Protein 3E58 (pdb70)

CATH classification: 3.40.50.1000 (+1 more: 1.10.150.240)

InterPro domains:
  IPR006439 HAD hydrolase, subfamily IA [PR00413] (2-13)
  IPR006439 HAD hydrolase, subfamily IA [PR00413] (98-111)
  IPR006439 HAD hydrolase, subfamily IA [PR00413] (129-145)
  IPR006439 HAD hydrolase, subfamily IA [PR00413] (147-167)
  IPR006439 HAD hydrolase, subfamily IA [TIGR01509] (81-181)
  IPR006439 HAD hydrolase, subfamily IA [TIGR01549] (99-173)
  IPR023198 Phosphoglycolate phosphatase-like, domain 2 [G3DSA:1.10.150.240] (16-81)
  IPR023214 HAD superfamily [G3DSA:3.40.50.1000] (84-210)
  IPR036412 HAD-like superfamily [SSF56784] (1-211)
  IPR041492 Haloacid dehalogenase-like hydrolase [PF13419] (5-184)
  IPR051600 Beta-phosphoglucomutase-like [PTHR46193] (3-188)

Radius of gyration: 24.04 Å; Cα contacts (8 Å, |Δi|>4): 712; chains: 2; bounding box: 56×63×57 Å

Foldseek 3Di:
DQEEEEECVAFFVCQVVVVVLVVVLCVVVVFDPPVDAVLVPAQWDPLVCVCVRCPVCSVVDPVVVVVVVSVVSCVVRADDLVVTGDPCNVVLLVVCVVVVHAYEYEYQDDPVNVVCSCVVNVNVVRHQYYYYPVVDPDTFVALVRVLVVCVSSVHQQDPYEYEEAHPRVLSSNVNSVHAYEYAYDPDRDDNPSHPYYDVHNVVVVVVD/DAAQEEEEECQAFFVPQVVVVVLLQVLCVVVVFHQVVQPSLNVLVCVCVRRPVCSVVDDVVVSVVSSVVSCVVPPDPLVVGGDPCNVVLLVVCVVVPHAYEYEYQDDVVNVVCNCVVPVNPVSHPYYYYVVVDPDDFVAQVRVLVVCVSSVHDQDRYEYEAARPRVLNSNVVSVHQYEYADDPDRDDDPSHPYYDVHSVCVVVVD

Organism: Streptococcus thermophilus (strain ATCC BAA-250 / LMG 18311) (NCBI:txid264199)

Nearest PDB structures (foldseek):
  3e58-assembly1_A  TM=1.005E+00  e=3.861E-41  Streptococcus thermophilus LMG 18311
  3e58-assembly1_B  TM=8.152E-01  e=1.041E-35  Streptococcus thermophilus LMG 18311
  7ocp-assembly1_A  TM=7.279E-01  e=5.673E-12  Acinetobacter baumannii ATCC 19606 = CIP 70.34 = JCM 6841
  7oct-assembly1_A  TM=7.224E-01  e=6.441E-12  Acinetobacter baumannii ATCC 19606 = CIP 70.34 = JCM 6841
  7ocq-assembly1_A  TM=6.983E-01  e=2.443E-11  Acinetobacter baumannii ATCC 19606 = CIP 70.34 = JCM 6841

Secondary structure (DSSP, 8-state):
--EEEE---SSB--HHHHHHHHHHHHHHTT---TTS-HHHHTTS-GGG-HHHHHGGGGGGS-HHHHHHHHHHHHHHS---HHHHB-TTHHHHHHHHHHTT-EEEEEESS-HHHHHHHHHHTT-GGG-SEEEEGGG-SSPTTSSHHHHHHHHHHT--GGGEEEEE-SHHHHHHHHHTT-EEEEE--SS----TTSSEEESSGGGGGGG-/----EEEE---SSB--HHHHHHHHHHHHHHHT---TTS-GGGG---HHHHHGGGGGGS-HHHHHHHHHHHHHHS---HHHHB-TTHHHHHHHHHHTT-EEEEEESS-HHHHHHHHHHTT-GGG-SEEEEGGG-S--TTSSHHHHHHHHHHT--GGGEEEEE-SHHHHHHHHHTT-EEEEE--SS----TTSSEEESSGGGGGGG-

Sequence (413 aa):
VEAIIFDDGVLFDTEKYYYDRRASFLGQKGISIDHLPPSFFIGGNNTTKQVWENILRDEYDKWDVSTLQEEEYNTYKQQNNPLPYKELIFPDVLKVLNEVKSSQGLEIGLASSSVKADIFRALEEENRLQGFFDIVLSGEEFKESSKPNPEEIYLTALKQLNVVQQASRALIIEDSEKGIAAGVAADVEVWAIRDNEFGDQSAAKGLLDSLTDVLDLINAVEAIIFDDGVLFDTEKYYYDRRASFLGQKGISSIDHLPPSFFIQVWEENILRDEEYDKWDVSSTLQEEYNTYKQNNPLPYKELIFPDVLKVLNEVKSQGLEIGLLASSSSVKADIFRALEENRLQGFFDIVLSGEEEEFKESKPNPEIYLTALKQLNVVQQASRALLIIEDSEKGIAAGVAADVEVWAIRDNEEFGDQSAAKGLLDSLTDVLDLI

Solvent-accessible surface area: 19779 Å² total

B-factor: mean 17.34, std 9.53, range [6.01, 500.0]

Structure (mmCIF, N/CA/C/O backbone):
data_3E58
#
_entry.id   3E58
#
_cell.length_a   88.784
_cell.length_b   88.784
_cell.length_c   118.846
_cell.angle_alpha   90.00
_cell.angle_beta   90.00
_cell.angle_gamma   120.00
#
_symmetry.space_group_name_H-M   'P 32 2 1'
#
loop_
_entity.id
_entity.type
_entity.pdbx_description
1 polymer 'putative Beta-phosphoglucomutase'
2 non-polymer 'SULFATE ION'
3 non-polymer GLYCEROL
4 water water
#
loop_
_atom_site.group_PDB
_atom_site.id
_atom_site.type_symbol
_atom_site.label_atom_id
_atom_site.label_alt_id
_atom_site.label_comp_id
_atom_site.label_asym_id
_atom_site.label_entity_id
_atom_site.label_seq_id
_atom_site.pdbx_PDB_ins_code
_atom_site.Cartn_x
_atom_site.Cartn_y
_atom_site.Cartn_z
_atom_site.occupancy
_atom_site.B_iso_or_equiv
_atom_site.auth_seq_id
_atom_site.auth_comp_id
_atom_site.auth_asym_id
_atom_site.auth_atom_id
_atom_site.pdbx_PDB_model_num
ATOM 6 N N . VAL A 1 5 ? 71.278 6.264 3.456 1.00 17.62 2 VAL A N 1
ATOM 7 C CA . VAL A 1 5 ? 71.356 7.643 2.981 1.00 16.25 2 VAL A CA 1
ATOM 8 C C . VAL A 1 5 ? 72.811 7.947 2.587 1.00 15.46 2 VAL A C 1
ATOM 9 O O . VAL A 1 5 ? 73.740 7.737 3.385 1.00 15.76 2 VAL A O 1
ATOM 13 N N . GLU A 1 6 ? 73.003 8.431 1.368 1.00 13.27 3 GLU A N 1
ATOM 14 C CA . GLU A 1 6 ? 74.334 8.792 0.884 1.00 13.26 3 GLU A CA 1
ATOM 15 C C . GLU A 1 6 ? 74.607 10.296 0.867 1.00 12.62 3 GLU A C 1
ATOM 16 O O . GLU A 1 6 ? 75.771 10.727 0.809 1.00 12.50 3 GLU A O 1
ATOM 22 N N . ALA A 1 7 ? 73.537 11.086 0.888 1.00 12.02 4 ALA A N 1
ATOM 23 C CA . ALA A 1 7 ? 73.675 12.540 0.834 1.00 11.60 4 ALA A CA 1
ATOM 24 C C . ALA A 1 7 ? 72.529 13.236 1.533 1.00 11.70 4 ALA A C 1
ATOM 25 O O . ALA A 1 7 ? 71.392 12.740 1.543 1.00 11.68 4 ALA A O 1
ATOM 27 N N . ILE A 1 8 ? 72.822 14.399 2.112 1.00 11.31 5 ILE A N 1
ATOM 28 C CA . ILE A 1 8 ? 71.767 15.249 2.656 1.00 11.77 5 ILE A CA 1
ATOM 29 C C . ILE A 1 8 ? 71.889 16.624 1.998 1.00 11.20 5 ILE A C 1
ATOM 30 O O . ILE A 1 8 ? 72.991 17.193 1.916 1.00 11.74 5 ILE A O 1
ATOM 35 N N . ILE A 1 9 ? 70.761 17.127 1.507 1.00 10.57 6 ILE A N 1
ATOM 36 C CA . ILE A 1 9 ? 70.702 18.462 0.898 1.00 10.34 6 ILE A CA 1
ATOM 37 C C . ILE A 1 9 ? 69.913 19.344 1.867 1.00 10.49 6 ILE A C 1
ATOM 38 O O . ILE A 1 9 ? 68.757 19.059 2.169 1.00 11.53 6 ILE A O 1
ATOM 43 N N . PHE A 1 10 ? 70.549 20.385 2.379 1.00 9.75 7 PHE A N 1
ATOM 44 C CA . PHE A 1 10 ? 69.869 21.320 3.279 1.00 10.25 7 PHE A CA 1
ATOM 45 C C . PHE A 1 10 ? 69.411 22.552 2.506 1.00 10.25 7 PHE A C 1
ATOM 46 O O . PHE A 1 10 ? 70.193 23.133 1.744 1.00 10.21 7 PHE A O 1
ATOM 54 N N . ASP A 1 11 ? 68.167 22.966 2.714 1.00 10.17 8 ASP A N 1
ATOM 55 C CA . ASP A 1 11 ? 67.774 24.317 2.345 1.00 9.31 8 ASP A CA 1
ATOM 56 C C . ASP A 1 11 ? 68.451 25.275 3.353 1.00 9.32 8 ASP A C 1
ATOM 57 O O . ASP A 1 11 ? 68.826 24.859 4.465 1.00 10.05 8 ASP A O 1
ATOM 70 N N . ASP A 1 13 ? 67.576 29.155 4.296 1.00 6.45 10 ASP A N 1
ATOM 71 C CA . ASP A 1 13 ? 66.710 30.002 5.144 1.00 6.86 10 ASP A CA 1
ATOM 72 C C . ASP A 1 13 ? 65.658 29.179 5.892 1.00 7.86 10 ASP A C 1
ATOM 73 O O . ASP A 1 13 ? 64.961 28.365 5.280 1.00 7.34 10 ASP A O 1
ATOM 78 N N . GLY A 1 14 ? 65.581 29.383 7.214 1.00 8.14 11 GLY A N 1
ATOM 79 C CA . GLY A 1 14 ? 64.628 28.663 8.081 1.00 8.56 11 GLY A CA 1
ATOM 80 C C . GLY A 1 14 ? 65.082 27.257 8.464 1.00 9.49 11 GLY A C 1
ATOM 81 O O . GLY A 1 14 ? 64.356 26.519 9.154 1.00 9.26 11 GLY A O 1
ATOM 82 N N . VAL A 1 15 ? 66.273 26.881 8.005 1.00 8.85 12 VAL A N 1
ATOM 83 C CA . VAL A 1 15 ? 66.812 25.554 8.248 1.00 10.02 12 VAL A CA 1
ATOM 84 C C . VAL A 1 15 ? 68.180 25.672 8.911 1.00 9.41 12 VAL A C 1
ATOM 85 O O . VAL A 1 15 ? 68.381 25.159 10.011 1.00 10.81 12 VAL A O 1
ATOM 89 N N . LEU A 1 16 ? 69.107 26.358 8.255 1.00 8.70 13 LEU A N 1
ATOM 90 C CA . LEU A 1 16 ? 70.417 26.629 8.860 1.00 8.87 13 LEU A CA 1
ATOM 91 C C . LEU A 1 16 ? 70.490 27.992 9.548 1.00 8.25 13 LEU A C 1
ATOM 92 O O . LEU A 1 16 ? 71.339 28.200 10.435 1.00 8.60 13 LEU A O 1
ATOM 97 N N . PHE A 1 17 ? 69.629 28.909 9.128 1.00 8.14 14 PHE A N 1
ATOM 98 C CA . PHE A 1 17 ? 69.594 30.282 9.690 1.00 8.09 14 PHE A CA 1
ATOM 99 C C . PHE A 1 17 ? 68.161 30.656 9.989 1.00 7.98 14 PHE A C 1
ATOM 100 O O . PHE A 1 17 ? 67.252 30.330 9.210 1.00 7.95 14 PHE A O 1
ATOM 108 N N . ASP A 1 18 ? 67.966 31.364 11.100 1.00 7.76 15 ASP A N 1
ATOM 109 C CA . ASP A 1 18 ? 66.629 31.791 11.517 1.00 8.21 15 ASP A CA 1
ATOM 110 C C . ASP A 1 18 ? 66.236 33.112 10.814 1.00 8.62 15 ASP A C 1
ATOM 111 O O . ASP A 1 18 ? 66.003 34.158 11.444 1.00 7.74 15 ASP A O 1
ATOM 116 N N . THR A 1 19 ? 66.154 33.057 9.484 1.00 9.99 16 THR A N 1
ATOM 117 C CA . THR A 1 19 ? 66.024 34.271 8.671 1.00 9.44 16 THR A CA 1
ATOM 118 C C . THR A 1 19 ? 64.626 34.501 8.090 1.00 10.63 16 THR A C 1
ATOM 119 O O . THR A 1 19 ? 64.411 35.514 7.420 1.00 10.72 16 THR A O 1
ATOM 123 N N . GLU A 1 20 ? 63.675 33.581 8.305 1.00 10.31 17 GLU A N 1
ATOM 124 C CA . GLU A 1 20 ? 62.421 33.696 7.530 1.00 10.97 17 GLU A CA 1
ATOM 125 C C . GLU A 1 20 ? 61.619 34.953 7.863 1.00 10.65 17 GLU A C 1
ATOM 126 O O . GLU A 1 20 ? 61.113 35.617 6.963 1.00 12.01 17 GLU A O 1
ATOM 132 N N . LYS A 1 21 ? 61.516 35.315 9.138 1.00 10.32 18 LYS A N 1
ATOM 133 C CA . LYS A 1 21 ? 60.846 36.597 9.456 1.00 10.98 18 LYS A CA 1
ATOM 134 C C . LYS A 1 21 ? 61.553 37.802 8.821 1.00 10.93 18 LYS A C 1
ATOM 135 O O . LYS A 1 21 ? 60.912 38.668 8.209 1.00 10.70 18 LYS A O 1
ATOM 141 N N . TYR A 1 22 ? 62.877 37.844 8.961 1.00 11.62 19 TYR A N 1
ATOM 142 C CA . TYR A 1 22 ? 63.685 38.918 8.375 1.00 11.91 19 TYR A CA 1
ATOM 143 C C . TYR A 1 22 ? 63.435 39.034 6.872 1.00 11.79 19 TYR A C 1
ATOM 144 O O . TYR A 1 22 ? 63.280 40.138 6.340 1.00 11.59 19 TYR A O 1
ATOM 153 N N . TYR A 1 23 ? 63.452 37.890 6.188 1.00 11.80 20 TYR A N 1
ATOM 154 C CA . TYR A 1 23 ? 63.310 37.840 4.746 1.00 12.67 20 TYR A CA 1
ATOM 155 C C . TYR A 1 23 ? 61.921 38.306 4.317 1.00 12.78 20 TYR A C 1
ATOM 156 O O . TYR A 1 23 ? 61.786 39.090 3.357 1.00 13.03 20 TYR A O 1
ATOM 165 N N . TYR A 1 24 ? 60.898 37.830 5.034 1.00 13.24 21 TYR A N 1
ATOM 166 C CA . TYR A 1 24 ? 59.501 38.120 4.701 1.00 13.24 21 TYR A CA 1
ATOM 167 C C . TYR A 1 24 ? 59.198 39.595 4.970 1.00 13.31 21 TYR A C 1
ATOM 168 O O . TYR A 1 24 ? 58.575 40.291 4.147 1.00 12.72 21 TYR A O 1
ATOM 177 N N . ASP A 1 25 ? 59.664 40.076 6.123 1.00 12.73 22 ASP A N 1
ATOM 178 C CA . ASP A 1 25 ? 59.379 41.451 6.513 1.00 13.05 22 ASP A CA 1
ATOM 179 C C . ASP A 1 25 ? 60.123 42.423 5.606 1.00 12.81 22 ASP A C 1
ATOM 180 O O . ASP A 1 25 ? 59.611 43.504 5.330 1.00 13.04 22 ASP A O 1
ATOM 185 N N . ARG A 1 26 ? 61.313 42.045 5.138 1.00 12.39 23 ARG A N 1
ATOM 186 C CA . ARG A 1 26 ? 62.086 42.928 4.219 1.00 12.59 23 ARG A CA 1
ATOM 187 C C . ARG A 1 26 ? 61.323 43.132 2.891 1.00 13.28 23 ARG A C 1
ATOM 188 O O . ARG A 1 26 ? 61.182 44.276 2.396 1.00 12.33 23 ARG A O 1
ATOM 196 N N . ARG A 1 27 ? 60.803 42.028 2.337 1.00 12.98 24 ARG A N 1
ATOM 197 C CA . ARG A 1 27 ? 60.037 42.105 1.098 1.00 13.37 24 ARG A CA 1
ATOM 198 C C . ARG A 1 27 ? 58.745 42.866 1.315 1.00 13.42 24 ARG A C 1
ATOM 199 O O . ARG A 1 27 ? 58.373 43.735 0.505 1.00 13.47 24 ARG A O 1
ATOM 207 N N . ALA A 1 28 ? 58.056 42.536 2.406 1.00 12.64 25 ALA A N 1
ATOM 208 C CA . ALA A 1 28 ? 56.777 43.166 2.682 1.00 12.39 25 ALA A CA 1
ATOM 209 C C . ALA A 1 28 ? 56.939 44.662 2.947 1.00 12.67 25 ALA A C 1
ATOM 210 O O . ALA A 1 28 ? 56.091 45.466 2.550 1.00 12.18 25 ALA A O 1
ATOM 212 N N . SER A 1 29 ? 58.029 45.028 3.614 1.00 12.85 26 SER A N 1
ATOM 213 C CA . SER A 1 29 ? 58.338 46.445 3.828 1.00 13.20 26 SER A CA 1
ATOM 214 C C . SER A 1 29 ? 58.611 47.152 2.504 1.00 13.57 26 SER A C 1
ATOM 215 O O . SER A 1 29 ? 58.083 48.243 2.265 1.00 13.20 26 SER A O 1
ATOM 218 N N . PHE A 1 30 ? 59.439 46.538 1.653 1.00 12.90 27 PHE A N 1
ATOM 219 C CA . PHE A 1 30 ? 59.716 47.087 0.341 1.00 14.07 27 PHE A CA 1
ATOM 220 C C . PHE A 1 30 ? 58.427 47.349 -0.444 1.00 14.43 27 PHE A C 1
ATOM 221 O O . PHE A 1 30 ? 58.253 48.420 -1.020 1.00 14.97 27 PHE A O 1
ATOM 229 N N . LEU A 1 31 ? 57.529 46.377 -0.434 1.00 14.62 28 LEU A N 1
ATOM 230 C CA . LEU A 1 31 ? 56.278 46.493 -1.184 1.00 15.05 28 LEU A CA 1
ATOM 231 C C . LEU A 1 31 ? 55.403 47.616 -0.621 1.00 14.86 28 LEU A C 1
ATOM 232 O O . LEU A 1 31 ? 54.847 48.419 -1.387 1.00 15.63 28 LEU A O 1
ATOM 237 N N . GLY A 1 32 ? 55.317 47.704 0.711 1.00 15.53 29 GLY A N 1
ATOM 238 C CA . GLY A 1 32 ? 54.595 48.793 1.381 1.00 16.11 29 GLY A CA 1
ATOM 239 C C . GLY A 1 32 ? 55.145 50.152 0.987 1.00 15.99 29 GLY A C 1
ATOM 240 O O . GLY A 1 32 ? 54.386 51.107 0.755 1.00 16.37 29 GLY A O 1
ATOM 241 N N . GLN A 1 33 ? 56.471 50.246 0.911 1.00 15.94 30 GLN A N 1
ATOM 242 C CA . GLN A 1 33 ? 57.139 51.480 0.505 1.00 16.13 30 GLN A CA 1
ATOM 243 C C . GLN A 1 33 ? 56.758 51.891 -0.919 1.00 16.88 30 GLN A C 1
ATOM 244 O O . GLN A 1 33 ? 56.653 53.075 -1.219 1.00 17.18 30 GLN A O 1
ATOM 250 N N . LYS A 1 34 ? 56.529 50.901 -1.773 1.00 17.15 31 LYS A N 1
ATOM 251 C CA . LYS A 1 34 ? 56.103 51.116 -3.155 1.00 18.18 31 LYS A CA 1
ATOM 252 C C . LYS A 1 34 ? 54.598 51.307 -3.273 1.00 18.25 31 LYS A C 1
ATOM 253 O O . LYS A 1 34 ? 54.087 51.581 -4.364 1.00 18.75 31 LYS A O 1
ATOM 259 N N . GLY A 1 35 ? 53.882 51.165 -2.158 1.00 18.10 32 GLY A N 1
ATOM 260 C CA . GLY A 1 35 ? 52.419 51.255 -2.170 1.00 18.36 32 GLY A CA 1
ATOM 261 C C . GLY A 1 35 ? 51.747 50.029 -2.775 1.00 18.41 32 GLY A C 1
ATOM 262 O O . GLY A 1 35 ? 50.628 50.126 -3.295 1.00 18.41 32 GLY A O 1
ATOM 263 N N . ILE A 1 36 ? 52.421 48.879 -2.706 1.00 17.52 33 ILE A N 1
ATOM 264 C CA . ILE A 1 36 ? 51.902 47.613 -3.245 1.00 17.76 33 ILE A CA 1
ATOM 265 C C . ILE A 1 36 ? 51.324 46.709 -2.136 1.00 18.49 33 ILE A C 1
ATOM 266 O O . ILE A 1 36 ? 52.040 46.329 -1.202 1.00 20.45 33 ILE A O 1
ATOM 271 N N . SER A 1 37 ? 50.037 46.382 -2.241 1.00 18.53 34 SER A N 1
ATOM 272 C CA . SER A 1 37 ? 49.373 45.528 -1.259 1.00 19.02 34 SER A CA 1
ATOM 273 C C . SER A 1 37 ? 49.557 44.042 -1.585 1.00 18.53 34 SER A C 1
ATOM 274 O O . SER A 1 37 ? 49.406 43.626 -2.740 1.00 17.63 34 SER A O 1
ATOM 277 N N . ILE A 1 38 ? 49.876 43.249 -0.565 1.00 18.15 35 ILE A N 1
ATOM 278 C CA . ILE A 1 38 ? 49.910 41.784 -0.715 1.00 17.75 35 ILE A CA 1
ATOM 279 C C . ILE A 1 38 ? 48.940 41.058 0.236 1.00 17.87 35 ILE A C 1
ATOM 280 O O . ILE A 1 38 ? 49.126 39.880 0.530 1.00 16.47 35 ILE A O 1
ATOM 285 N N . ASP A 1 39 ? 47.899 41.773 0.682 1.00 17.94 36 ASP A N 1
ATOM 286 C CA . ASP A 1 39 ? 46.860 41.215 1.563 1.00 19.31 36 ASP A CA 1
ATOM 287 C C . ASP A 1 39 ? 46.195 39.958 0.998 1.00 19.39 36 ASP A C 1
ATOM 288 O O . ASP A 1 39 ? 45.702 39.113 1.760 1.00 20.86 36 ASP A O 1
ATOM 293 N N . HIS A 1 40 ? 46.170 39.848 -0.327 1.00 19.28 37 HIS A N 1
ATOM 294 C CA . HIS A 1 40 ? 45.495 38.747 -1.011 1.00 19.16 37 HIS A CA 1
ATOM 295 C C . HIS A 1 40 ? 46.323 37.465 -1.053 1.00 18.63 37 HIS A C 1
ATOM 296 O O . HIS A 1 40 ? 45.848 36.436 -1.531 1.00 18.79 37 HIS A O 1
ATOM 303 N N . LEU A 1 41 ? 47.564 37.528 -0.575 1.00 17.82 38 LEU A N 1
ATOM 304 C CA . LEU A 1 41 ? 48.489 36.403 -0.729 1.00 17.45 38 LEU A CA 1
ATOM 305 C C . LEU A 1 41 ? 48.864 35.798 0.623 1.00 16.81 38 LEU A C 1
ATOM 306 O O . LEU A 1 41 ? 49.136 36.536 1.568 1.00 17.17 38 LEU A O 1
ATOM 311 N N . PRO A 1 42 ? 48.884 34.451 0.725 1.00 16.33 39 PRO A N 1
ATOM 312 C CA . PRO A 1 42 ? 49.339 33.786 1.952 1.00 16.32 39 PRO A CA 1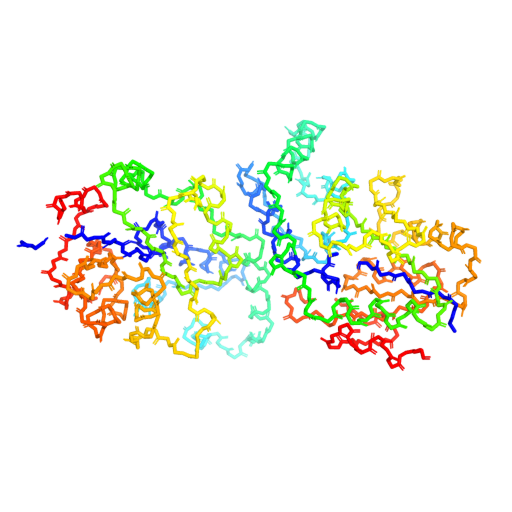
ATOM 313 C C . PRO A 1 42 ? 50.875 33.794 1.982 1.00 15.38 39 PRO A C 1
ATOM 314 O O . PRO A 1 42 ? 51.494 33.830 0.919 1.00 16.08 39 PRO A O 1
ATOM 318 N N . PRO A 1 43 ? 51.502 33.759 3.176 1.00 15.02 40 PRO A N 1
ATOM 319 C CA . PRO A 1 43 ? 52.968 33.650 3.195 1.00 14.99 40 PRO A CA 1
ATOM 320 C C . PRO A 1 43 ? 53.573 32.492 2.378 1.00 14.74 40 PRO A C 1
ATOM 321 O O . PRO A 1 43 ? 54.670 32.640 1.820 1.00 14.18 40 PRO A O 1
ATOM 325 N N . SER A 1 44 ? 52.868 31.363 2.314 1.00 14.69 41 SER A N 1
ATOM 326 C CA . SER A 1 44 ? 53.327 30.200 1.548 1.00 14.82 41 SER A CA 1
ATOM 327 C C . SER A 1 44 ? 53.560 30.543 0.068 1.00 14.79 41 SER A C 1
ATOM 328 O O . SER A 1 44 ? 54.280 29.837 -0.630 1.00 15.51 41 SER A O 1
ATOM 331 N N . PHE A 1 45 ? 52.927 31.609 -0.413 1.00 15.06 42 PHE A N 1
ATOM 332 C CA . PHE A 1 45 ? 53.090 32.028 -1.789 1.00 15.21 42 PHE A CA 1
ATOM 333 C C . PHE A 1 45 ? 54.515 32.537 -2.056 1.00 15.34 42 PHE A C 1
ATOM 334 O O . PHE A 1 45 ? 55.076 32.346 -3.147 1.00 15.06 42 PHE A O 1
ATOM 342 N N . PHE A 1 46 ? 55.088 33.184 -1.046 1.00 14.67 43 PHE A N 1
ATOM 343 C CA . PHE A 1 46 ? 56.391 33.825 -1.170 1.00 14.91 43 PHE A CA 1
ATOM 344 C C . PHE A 1 46 ? 57.564 32.984 -0.687 1.00 14.35 43 PHE A C 1
ATOM 345 O O . PHE A 1 46 ? 58.645 33.018 -1.289 1.00 14.96 43 PHE A O 1
ATOM 353 N N . ILE A 1 47 ? 57.367 32.269 0.410 1.00 13.56 44 ILE A N 1
ATOM 354 C CA . ILE A 1 47 ? 58.508 31.696 1.122 1.00 13.35 44 ILE A CA 1
ATOM 355 C C . ILE A 1 47 ? 59.092 30.551 0.301 1.00 13.95 44 ILE A C 1
ATOM 356 O O . ILE A 1 47 ? 58.384 29.585 -0.025 1.00 13.44 44 ILE A O 1
ATOM 361 N N . GLY A 1 48 ? 60.366 30.694 -0.069 1.00 14.15 45 GLY A N 1
ATOM 362 C CA . GLY A 1 48 ? 61.049 29.701 -0.915 1.00 14.96 45 GLY A CA 1
ATOM 363 C C . GLY A 1 48 ? 60.787 29.882 -2.407 1.00 15.49 45 GLY A C 1
ATOM 364 O O . GLY A 1 48 ? 61.331 29.144 -3.220 1.00 15.10 45 GLY A O 1
ATOM 365 N N . GLY A 1 49 ? 59.962 30.869 -2.764 1.00 16.03 46 GLY A N 1
ATOM 366 C CA . GLY A 1 49 ? 59.645 31.171 -4.175 1.00 17.17 46 GLY A CA 1
ATOM 367 C C . GLY A 1 49 ? 60.582 32.202 -4.786 1.00 18.94 46 GLY A C 1
ATOM 368 O O . GLY A 1 49 ? 61.637 32.485 -4.232 1.00 17.85 46 GLY A O 1
ATOM 369 N N . ASN A 1 50 ? 60.197 32.740 -5.943 1.00 19.71 47 ASN A N 1
ATOM 370 C CA A ASN A 1 50 ? 60.995 33.748 -6.640 0.50 20.69 47 ASN A CA 1
ATOM 371 C CA B ASN A 1 50 ? 60.986 33.758 -6.635 0.50 20.94 47 ASN A CA 1
ATOM 372 C C . ASN A 1 50 ? 60.083 34.894 -7.081 1.00 21.32 47 ASN A C 1
ATOM 373 O O . ASN A 1 50 ? 59.242 34.704 -7.956 1.00 20.82 47 ASN A O 1
ATOM 382 N N . THR A 1 51 ? 60.264 36.076 -6.477 1.00 22.17 48 THR A N 1
ATOM 383 C CA A THR A 1 51 ? 59.428 37.254 -6.795 0.50 22.99 48 THR A CA 1
ATOM 384 C CA B THR A 1 51 ? 59.427 37.241 -6.763 0.50 23.10 48 THR A CA 1
ATOM 385 C C . THR A 1 51 ? 59.499 37.631 -8.260 1.00 24.01 48 THR A C 1
ATOM 386 O O . THR A 1 51 ? 58.502 38.071 -8.839 1.00 24.30 48 THR A O 1
ATOM 393 N N . LYS A 1 52 ? 60.678 37.443 -8.867 1.00 24.84 49 LYS A N 1
ATOM 394 C CA . LYS A 1 52 ? 60.924 37.718 -10.305 1.00 26.11 49 LYS A CA 1
ATOM 395 C C . LYS A 1 52 ? 59.834 37.237 -11.266 1.00 26.63 49 LYS A C 1
ATOM 396 O O . LYS A 1 52 ? 59.492 37.929 -12.231 1.00 26.37 49 LYS A O 1
ATOM 398 N N . GLN A 1 53 ? 59.292 36.054 -10.988 1.00 27.16 50 GLN A N 1
ATOM 399 C CA . GLN A 1 53 ? 58.344 35.407 -11.878 1.00 27.66 50 GLN A CA 1
ATOM 400 C C . GLN A 1 53 ? 56.856 35.675 -11.574 1.00 27.25 50 GLN A C 1
ATOM 401 O O . GLN A 1 53 ? 56.000 35.355 -12.398 1.00 28.12 50 GLN A O 1
ATOM 403 N N . VAL A 1 54 ? 56.555 36.280 -10.426 1.00 26.61 51 VAL A N 1
ATOM 404 C CA . VAL A 1 54 ? 55.165 36.342 -9.923 1.00 25.43 51 VAL A CA 1
ATOM 405 C C . VAL A 1 54 ? 54.591 37.754 -9.731 1.00 24.06 51 VAL A C 1
ATOM 406 O O . VAL A 1 54 ? 53.662 37.965 -8.931 1.00 23.55 51 VAL A O 1
ATOM 410 N N . TRP A 1 55 ? 55.121 38.714 -10.478 1.00 22.67 52 TRP A N 1
ATOM 411 C CA . TRP A 1 55 ? 54.643 40.089 -10.353 1.00 21.97 52 TRP A CA 1
ATOM 412 C C . TRP A 1 55 ? 53.171 40.243 -10.779 1.00 21.42 52 TRP A C 1
ATOM 413 O O . TRP A 1 55 ? 52.475 41.119 -10.278 1.00 20.68 52 TRP A O 1
ATOM 424 N N . GLU A 1 56 ? 52.703 39.381 -11.680 1.00 21.23 53 GLU A N 1
ATOM 425 C CA . GLU A 1 56 ? 51.298 39.405 -12.101 1.00 21.27 53 GLU A CA 1
ATOM 426 C C . GLU A 1 56 ? 50.391 39.021 -10.933 1.00 21.41 53 GLU A C 1
ATOM 427 O O . GLU A 1 56 ? 49.369 39.657 -10.705 1.00 21.26 53 GLU A O 1
ATOM 429 N N . ASN A 1 57 ? 50.796 37.998 -10.180 1.00 21.36 54 ASN A N 1
ATOM 430 C CA . ASN A 1 57 ? 50.066 37.562 -8.987 1.00 21.63 54 ASN A CA 1
ATOM 431 C C . ASN A 1 57 ? 50.064 38.628 -7.896 1.00 21.45 54 ASN A C 1
ATOM 432 O O . ASN A 1 57 ? 49.079 38.782 -7.172 1.00 20.87 54 ASN A O 1
ATOM 437 N N . ILE A 1 58 ? 51.179 39.350 -7.787 1.00 21.28 55 ILE A N 1
ATOM 438 C CA . ILE A 1 58 ? 51.351 40.392 -6.776 1.00 21.05 55 ILE A CA 1
ATOM 439 C C . ILE A 1 58 ? 50.502 41.620 -7.105 1.00 20.88 55 ILE A C 1
ATOM 440 O O . ILE A 1 58 ? 49.725 42.082 -6.264 1.00 20.50 55 ILE A O 1
ATOM 445 N N . LEU A 1 59 ? 50.641 42.105 -8.340 1.00 20.46 56 LEU A N 1
ATOM 446 C CA . LEU A 1 59 ? 50.079 43.392 -8.773 1.00 21.03 56 LEU A CA 1
ATOM 447 C C . LEU A 1 59 ? 48.656 43.278 -9.329 1.00 21.09 56 LEU A C 1
ATOM 448 O O . LEU A 1 59 ? 47.913 44.261 -9.359 1.00 21.15 56 LEU A O 1
ATOM 453 N N . ARG A 1 60 ? 48.286 42.079 -9.767 1.00 21.86 57 ARG A N 1
ATOM 454 C CA . ARG A 1 60 ? 46.935 41.821 -10.279 1.00 22.68 57 ARG A CA 1
ATOM 455 C C . ARG A 1 60 ? 46.567 42.883 -11.319 1.00 23.20 57 ARG A C 1
ATOM 456 O O . ARG A 1 60 ? 47.330 43.079 -12.266 1.00 22.82 57 ARG A O 1
ATOM 464 N N . ASP A 1 61 ? 45.448 43.583 -11.126 1.00 24.43 58 ASP A N 1
ATOM 465 C CA . ASP A 1 61 ? 44.953 44.586 -12.094 1.00 25.73 58 ASP A CA 1
ATOM 466 C C . ASP A 1 61 ? 45.898 45.767 -12.341 1.00 25.90 58 ASP A C 1
ATOM 467 O O . ASP A 1 61 ? 45.800 46.442 -13.375 1.00 26.11 58 ASP A O 1
ATOM 472 N N . GLU A 1 62 ? 46.807 46.005 -11.397 1.00 25.82 59 GLU A N 1
ATOM 473 C CA . GLU A 1 62 ? 47.763 47.109 -11.473 1.00 26.17 59 GLU A CA 1
ATOM 474 C C . GLU A 1 62 ? 48.997 46.743 -12.301 1.00 25.74 59 GLU A C 1
ATOM 475 O O . GLU A 1 62 ? 49.849 47.589 -12.551 1.00 25.23 59 GLU A O 1
ATOM 481 N N . TYR A 1 63 ? 49.091 45.481 -12.716 1.00 25.74 60 TYR A N 1
ATOM 482 C CA . TYR A 1 63 ? 50.282 44.968 -13.407 1.00 26.00 60 TYR A CA 1
ATOM 483 C C . TYR A 1 63 ? 50.701 45.833 -14.601 1.00 25.98 60 TYR A C 1
ATOM 484 O O . TYR A 1 63 ? 51.881 46.176 -14.737 1.00 25.34 60 TYR A O 1
ATOM 493 N N . ASP A 1 64 ? 49.725 46.197 -15.442 1.00 26.11 61 ASP A N 1
ATOM 494 C CA . ASP A 1 64 ? 49.976 46.999 -16.641 1.00 26.73 61 ASP A CA 1
ATOM 495 C C . ASP A 1 64 ? 50.448 48.421 -16.338 1.00 26.62 61 ASP A C 1
ATOM 496 O O . ASP A 1 64 ? 50.990 49.090 -17.219 1.00 26.98 61 ASP A O 1
ATOM 501 N N . LYS A 1 65 ? 50.242 48.880 -15.102 1.00 26.44 62 LYS A N 1
ATOM 502 C CA . LYS A 1 65 ? 50.624 50.242 -14.695 1.00 26.28 62 LYS A CA 1
ATOM 503 C C . LYS A 1 65 ? 52.090 50.371 -14.272 1.00 26.11 62 LYS A C 1
ATOM 504 O O . LYS A 1 65 ? 52.626 51.480 -14.203 1.00 26.25 62 LYS A O 1
ATOM 506 N N . TRP A 1 66 ? 52.732 49.239 -13.986 1.00 25.49 63 TRP A N 1
ATOM 507 C CA . TRP A 1 66 ? 54.098 49.224 -13.472 1.00 24.90 63 TRP A CA 1
ATOM 508 C C . TRP A 1 66 ? 55.129 48.819 -14.514 1.00 24.66 63 TRP A C 1
ATOM 509 O O . TRP A 1 66 ? 54.882 47.934 -15.334 1.00 24.34 63 TRP A O 1
ATOM 520 N N . ASP A 1 67 ? 56.288 49.471 -14.458 1.00 24.40 64 ASP A N 1
ATOM 521 C CA . ASP A 1 67 ? 57.492 49.000 -15.132 1.00 24.06 64 ASP A CA 1
ATOM 522 C C . ASP A 1 67 ? 58.086 47.906 -14.234 1.00 23.72 64 ASP A C 1
ATOM 523 O O . ASP A 1 67 ? 58.853 48.186 -13.294 1.00 23.35 64 ASP A O 1
ATOM 528 N N . VAL A 1 68 ? 57.716 46.663 -14.535 1.00 22.70 65 VAL A N 1
ATOM 529 C CA . VAL A 1 68 ? 58.010 45.524 -13.672 1.00 21.93 65 VAL A CA 1
ATOM 530 C C . VAL A 1 68 ? 59.503 45.164 -13.691 1.00 21.29 65 VAL A C 1
ATOM 531 O O . VAL A 1 68 ? 60.071 44.798 -12.671 1.00 20.57 65 VAL A O 1
ATOM 535 N N . SER A 1 69 ? 60.125 45.278 -14.861 1.00 20.63 66 SER A N 1
ATOM 536 C CA . SER A 1 69 ? 61.566 45.104 -15.002 1.00 20.43 66 SER A CA 1
ATOM 537 C C . SER A 1 69 ? 62.325 45.974 -13.987 1.00 20.16 66 SER A C 1
ATOM 538 O O . SER A 1 69 ? 63.186 45.482 -13.240 1.00 19.64 66 SER A O 1
ATOM 541 N N . THR A 1 70 ? 61.977 47.256 -13.941 1.00 19.81 67 THR A N 1
ATOM 542 C CA . THR A 1 70 ? 62.629 48.196 -13.045 1.00 20.11 67 THR A CA 1
ATOM 543 C C . THR A 1 70 ? 62.270 47.916 -11.580 1.00 19.57 67 THR A C 1
ATOM 544 O O . THR A 1 70 ? 63.125 48.045 -10.699 1.00 18.43 67 THR A O 1
ATOM 548 N N . LEU A 1 71 ? 61.015 47.522 -11.339 1.00 19.07 68 LEU A N 1
ATOM 549 C CA . LEU A 1 71 ? 60.553 47.161 -9.999 1.00 18.89 68 LEU A CA 1
ATOM 550 C C . LEU A 1 71 ? 61.387 46.007 -9.429 1.00 18.61 68 LEU A C 1
ATOM 551 O O . LEU A 1 71 ? 61.882 46.078 -8.293 1.00 17.69 68 LEU A O 1
ATOM 556 N N . GLN A 1 72 ? 61.568 44.956 -10.230 1.00 18.09 69 GLN A N 1
ATOM 557 C CA . GLN A 1 72 ? 62.402 43.824 -9.814 1.00 17.86 69 GLN A CA 1
ATOM 558 C C . GLN A 1 72 ? 63.855 44.255 -9.568 1.00 17.39 69 GLN A C 1
ATOM 559 O O . GLN A 1 72 ? 64.460 43.864 -8.563 1.00 16.75 69 GLN A O 1
ATOM 565 N N . GLU A 1 73 ? 64.409 45.069 -10.468 1.00 16.93 70 GLU A N 1
ATOM 566 C CA . GLU A 1 73 ? 65.765 45.607 -10.269 1.00 16.57 70 GLU A CA 1
ATOM 567 C C . GLU A 1 73 ? 65.873 46.355 -8.929 1.00 16.10 70 GLU A C 1
ATOM 568 O O . GLU A 1 73 ? 66.842 46.154 -8.174 1.00 15.41 70 GLU A O 1
ATOM 570 N N . GLU A 1 74 ? 64.873 47.192 -8.629 1.00 15.44 71 GLU A N 1
ATOM 571 C CA A GLU A 1 74 ? 64.846 47.940 -7.369 0.50 15.41 71 GLU A CA 1
ATOM 572 C CA B GLU A 1 74 ? 64.833 47.941 -7.366 0.50 15.93 71 GLU A CA 1
ATOM 573 C C . GLU A 1 74 ? 64.756 47.024 -6.146 1.00 15.18 71 GLU A C 1
ATOM 574 O O . GLU A 1 74 ? 65.413 47.267 -5.127 1.00 13.84 71 GLU A O 1
ATOM 585 N N . TYR A 1 75 ? 63.946 45.974 -6.248 1.00 14.85 72 TYR A N 1
ATOM 586 C CA . TYR A 1 75 ? 63.856 44.994 -5.152 1.00 15.51 72 TYR A CA 1
ATOM 587 C C . TYR A 1 75 ? 65.187 44.244 -4.981 1.00 15.09 72 TYR A C 1
ATOM 588 O O . TYR A 1 75 ? 65.649 44.051 -3.859 1.00 15.47 72 TYR A O 1
ATOM 597 N N . ASN A 1 76 ? 65.821 43.849 -6.084 1.00 15.13 73 ASN A N 1
ATOM 598 C CA . ASN A 1 76 ? 67.148 43.232 -5.992 1.00 14.93 73 ASN A CA 1
ATOM 599 C C . ASN A 1 76 ? 68.159 44.148 -5.291 1.00 14.75 73 ASN A C 1
ATOM 600 O O . ASN A 1 76 ? 68.947 43.707 -4.426 1.00 14.18 73 ASN A O 1
ATOM 605 N N . THR A 1 77 ? 68.128 45.427 -5.659 1.00 13.79 74 THR A N 1
ATOM 606 C CA . THR A 1 77 ? 68.998 46.412 -5.024 1.00 13.77 74 THR A CA 1
ATOM 607 C C . THR A 1 77 ? 68.656 46.534 -3.525 1.00 13.56 74 THR A C 1
ATOM 608 O O . THR A 1 77 ? 69.556 46.693 -2.684 1.00 14.02 74 THR A O 1
ATOM 612 N N . TYR A 1 78 ? 67.363 46.466 -3.213 1.00 13.06 75 TYR A N 1
ATOM 613 C CA . TYR A 1 78 ? 66.891 46.579 -1.827 1.00 13.34 75 TYR A CA 1
ATOM 614 C C . TYR A 1 78 ? 67.454 45.436 -0.970 1.00 13.23 75 TYR A C 1
ATOM 615 O O . TYR A 1 78 ? 67.940 45.655 0.140 1.00 13.77 75 TYR A O 1
ATOM 624 N N . LYS A 1 79 ? 67.425 44.219 -1.506 1.00 13.25 76 LYS A N 1
ATOM 625 C CA . LYS A 1 79 ? 67.969 43.070 -0.787 1.00 13.82 76 LYS A CA 1
ATOM 626 C C . LYS A 1 79 ? 69.487 43.222 -0.562 1.00 14.36 76 LYS A C 1
ATOM 627 O O . LYS A 1 79 ? 69.999 42.866 0.503 1.00 15.17 76 LYS A O 1
ATOM 633 N N . GLN A 1 80 ? 70.188 43.756 -1.567 1.00 14.34 77 GLN A N 1
ATOM 634 C CA A GLN A 1 80 ? 71.617 44.024 -1.464 0.50 14.41 77 GLN A CA 1
ATOM 635 C CA B GLN A 1 80 ? 71.622 44.009 -1.471 0.50 15.26 77 GLN A CA 1
ATOM 636 C C . GLN A 1 80 ? 71.931 45.039 -0.376 1.00 14.48 77 GLN A C 1
ATOM 637 O O . GLN A 1 80 ? 72.903 44.885 0.366 1.00 14.28 77 GLN A O 1
ATOM 648 N N . ASN A 1 81 ? 71.119 46.090 -0.308 1.00 13.76 78 ASN A N 1
ATOM 649 C CA . ASN A 1 81 ? 71.303 47.186 0.646 1.00 14.14 78 ASN A CA 1
ATOM 650 C C . ASN A 1 81 ? 70.743 46.907 2.029 1.00 13.42 78 ASN A C 1
ATOM 651 O O . ASN A 1 81 ? 70.953 47.699 2.961 1.00 12.56 78 ASN A O 1
ATOM 656 N N . ASN A 1 82 ? 70.063 45.767 2.172 1.00 12.91 79 ASN A N 1
ATOM 657 C CA . ASN A 1 82 ? 69.487 45.365 3.451 1.00 13.13 79 ASN A CA 1
ATOM 658 C C . ASN A 1 82 ? 69.857 43.927 3.795 1.00 13.35 79 ASN A C 1
ATOM 659 O O . ASN A 1 82 ? 68.968 43.057 3.870 1.00 13.64 79 ASN A O 1
ATOM 664 N N . PRO A 1 83 ? 71.174 43.673 3.985 1.00 13.70 80 PRO A N 1
ATOM 665 C CA . PRO A 1 83 ? 71.666 42.326 4.219 1.00 14.43 80 PRO A CA 1
ATOM 666 C C . PRO A 1 83 ? 71.144 41.767 5.541 1.00 14.11 80 PRO A C 1
ATOM 667 O O . PRO A 1 83 ? 70.919 42.521 6.485 1.00 13.00 80 PRO A O 1
ATOM 671 N N . LEU A 1 84 ? 70.946 40.454 5.589 1.00 13.46 81 LEU A N 1
ATOM 672 C CA . LEU A 1 84 ? 70.522 39.787 6.827 1.00 12.82 81 LEU A CA 1
ATOM 673 C C . LEU A 1 84 ? 71.711 39.358 7.687 1.00 13.21 81 LEU A C 1
ATOM 674 O O . LEU A 1 84 ? 72.773 39.000 7.161 1.00 12.82 81 LEU A O 1
ATOM 679 N N . PRO A 1 85 ? 71.549 39.426 9.028 1.00 13.07 82 PRO A N 1
ATOM 680 C CA . PRO A 1 85 ? 72.679 39.177 9.950 1.00 13.50 82 PRO A CA 1
ATOM 681 C C . PRO A 1 85 ? 72.905 37.688 10.209 1.00 13.49 82 PRO A C 1
ATOM 682 O O . PRO A 1 85 ? 72.545 37.185 11.275 1.00 12.44 82 PRO A O 1
ATOM 686 N N . TYR A 1 86 ? 73.483 36.998 9.221 1.00 12.78 83 TYR A N 1
ATOM 687 C CA . TYR A 1 86 ? 73.649 35.539 9.280 1.00 12.77 83 TYR A CA 1
ATOM 688 C C . TYR A 1 86 ? 74.390 35.060 10.518 1.00 12.74 83 TYR A C 1
ATOM 689 O O . TYR A 1 86 ? 74.030 34.028 11.101 1.00 12.60 83 TYR A O 1
ATOM 698 N N . LYS A 1 87 ? 75.410 35.806 10.934 1.00 12.10 84 LYS A N 1
ATOM 699 C CA . LYS A 1 87 ? 76.179 35.380 12.121 1.00 12.73 84 LYS A CA 1
ATOM 700 C C . LYS A 1 87 ? 75.319 35.415 13.384 1.00 13.07 84 LYS A C 1
ATOM 701 O O . LYS A 1 87 ? 75.558 34.648 14.323 1.00 13.15 84 LYS A O 1
ATOM 707 N N . GLU A 1 88 ? 74.333 36.306 13.423 1.00 12.82 85 GLU A N 1
ATOM 708 C CA . GLU A 1 88 ? 73.454 36.386 14.600 1.00 13.49 85 GLU A CA 1
ATOM 709 C C . GLU A 1 88 ? 72.320 35.363 14.556 1.00 12.53 85 GLU A C 1
ATOM 710 O O . GLU A 1 88 ? 71.722 35.051 15.601 1.00 12.34 85 GLU A O 1
ATOM 716 N N . LEU A 1 89 ? 72.032 34.846 13.368 1.00 12.54 86 LEU A N 1
ATOM 717 C CA . LEU A 1 89 ? 70.825 34.028 13.141 1.00 12.42 86 LEU A CA 1
ATOM 718 C C . LEU A 1 89 ? 71.064 32.547 12.895 1.00 12.76 86 LEU A C 1
ATOM 719 O O . LEU A 1 89 ? 70.102 31.775 12.824 1.00 12.37 86 LEU A O 1
ATOM 724 N N . ILE A 1 90 ? 72.330 32.144 12.769 1.00 12.43 87 ILE A N 1
ATOM 725 C CA . ILE A 1 90 ? 72.641 30.735 12.554 1.00 12.34 87 ILE A CA 1
ATOM 726 C C . ILE A 1 90 ? 72.065 29.931 13.714 1.00 12.08 87 ILE A C 1
ATOM 727 O O . ILE A 1 90 ? 72.185 30.348 14.866 1.00 12.20 87 ILE A O 1
ATOM 732 N N . PHE A 1 91 ? 71.413 28.805 13.428 1.00 12.97 88 PHE A N 1
ATOM 733 C CA . PHE A 1 91 ? 70.918 27.969 14.522 1.00 13.33 88 PHE A CA 1
ATOM 734 C C . PHE A 1 91 ? 72.101 27.377 15.322 1.00 14.15 88 PHE A C 1
ATOM 735 O O . PHE A 1 91 ? 73.160 27.090 14.749 1.00 13.39 88 PHE A O 1
ATOM 743 N N . PRO A 1 92 ? 71.927 27.233 16.639 1.00 14.72 89 PRO A N 1
ATOM 744 C CA . PRO A 1 92 ? 73.036 26.878 17.552 1.00 15.32 89 PRO A CA 1
ATOM 745 C C . PRO A 1 92 ? 73.586 25.459 17.387 1.00 15.32 89 PRO A C 1
ATOM 746 O O . PRO A 1 92 ? 74.649 25.148 17.957 1.00 15.15 89 PRO A O 1
ATOM 750 N N . ASP A 1 93 ? 72.879 24.625 16.617 1.00 14.49 90 ASP A N 1
ATOM 751 C CA . ASP A 1 93 ? 73.283 23.243 16.345 1.00 14.56 90 ASP A CA 1
ATOM 752 C C . ASP A 1 93 ? 73.757 22.986 14.919 1.00 14.11 90 ASP A C 1
ATOM 753 O O . ASP A 1 93 ? 74.017 21.840 14.562 1.00 14.53 90 ASP A O 1
ATOM 758 N N . VAL A 1 94 ? 73.892 24.037 14.108 1.00 12.89 91 VAL A N 1
ATOM 759 C CA . VAL A 1 94 ? 74.363 23.867 12.733 1.00 13.09 91 VAL A CA 1
ATOM 760 C C . VAL A 1 94 ? 75.741 23.204 12.615 1.00 13.17 91 VAL A C 1
ATOM 761 O O . VAL A 1 94 ? 75.884 22.196 11.913 1.00 12.72 91 VAL A O 1
ATOM 765 N N . LEU A 1 95 ? 76.758 23.774 13.260 1.00 13.03 92 LEU A N 1
ATOM 766 C CA . LEU A 1 95 ? 78.101 23.167 13.158 1.00 13.60 92 LEU A CA 1
ATOM 767 C C . LEU A 1 95 ? 78.150 21.739 13.731 1.00 14.12 92 LEU A C 1
ATOM 768 O O . LEU A 1 95 ? 78.829 20.865 13.176 1.00 13.97 92 LEU A O 1
ATOM 773 N N . LYS A 1 96 ? 77.446 21.512 14.840 1.00 14.27 93 LYS A N 1
ATOM 774 C CA . LYS A 1 96 ? 77.367 20.164 15.440 1.00 15.14 93 LYS A CA 1
ATOM 775 C C . LYS A 1 96 ? 76.832 19.172 14.401 1.00 14.86 93 LYS A C 1
ATOM 776 O O . LYS A 1 96 ? 77.389 18.083 14.197 1.00 14.49 93 LYS A O 1
ATOM 782 N N . VAL A 1 97 ? 75.724 19.541 13.779 1.00 14.49 94 VAL A N 1
ATOM 783 C CA . VAL A 1 97 ? 75.062 18.646 12.825 1.00 14.71 94 VAL A CA 1
ATOM 784 C C . VAL A 1 97 ? 75.931 18.443 11.572 1.00 14.34 94 VAL A C 1
ATOM 785 O O . VAL A 1 97 ? 76.152 17.309 11.148 1.00 13.79 94 VAL A O 1
ATOM 789 N N . LEU A 1 98 ? 76.409 19.538 10.982 1.00 14.19 95 LEU A N 1
ATOM 790 C CA . LEU A 1 98 ? 77.220 19.442 9.753 1.00 14.11 95 LEU A CA 1
ATOM 791 C C . LEU A 1 98 ? 78.509 18.634 9.986 1.00 14.27 95 LEU A C 1
ATOM 792 O O . LEU A 1 98 ? 78.886 17.812 9.157 1.00 14.34 95 LEU A O 1
ATOM 797 N N . ASN A 1 99 ? 79.174 18.843 11.125 1.00 14.68 96 ASN A N 1
ATOM 798 C CA . ASN A 1 99 ? 80.353 18.023 11.447 1.00 14.18 96 ASN A CA 1
ATOM 799 C C . ASN A 1 99 ? 80.028 16.538 11.576 1.00 14.20 96 ASN A C 1
ATOM 800 O O . ASN A 1 99 ? 80.794 15.686 11.106 1.00 14.21 96 ASN A O 1
ATOM 805 N N . GLU A 1 100 ? 78.890 16.228 12.185 1.00 13.82 97 GLU A N 1
ATOM 806 C CA . GLU A 1 100 ? 78.527 14.836 12.383 1.00 14.85 97 GLU A CA 1
ATOM 807 C C . GLU A 1 100 ? 78.185 14.167 11.048 1.00 14.50 97 GLU A C 1
ATOM 808 O O . GLU A 1 100 ? 78.640 13.061 10.782 1.00 14.37 97 GLU A O 1
ATOM 814 N N . VAL A 1 101 ? 77.392 14.846 10.218 1.00 14.69 98 VAL A N 1
ATOM 815 C CA . VAL A 1 101 ? 77.042 14.328 8.870 1.00 15.22 98 VAL A CA 1
ATOM 816 C C . VAL A 1 101 ? 78.309 14.092 8.040 1.00 16.16 98 VAL A C 1
ATOM 817 O O . VAL A 1 101 ? 78.472 13.041 7.428 1.00 16.69 98 VAL A O 1
ATOM 821 N N . LYS A 1 102 ? 79.223 15.054 8.075 1.00 17.14 99 LYS A N 1
ATOM 822 C CA . LYS A 1 102 ? 80.506 14.942 7.366 1.00 19.16 99 LYS A CA 1
ATOM 823 C C . LYS A 1 102 ? 81.330 13.765 7.890 1.00 18.75 99 LYS A C 1
ATOM 824 O O . LYS A 1 102 ? 81.906 12.989 7.101 1.00 19.26 99 LYS A O 1
ATOM 830 N N . SER A 1 103 ? 81.369 13.618 9.216 1.00 18.38 100 SER A N 1
ATOM 831 C CA A SER A 1 103 ? 82.124 12.541 9.869 0.50 18.31 100 SER A CA 1
ATOM 832 C CA B SER A 1 103 ? 82.142 12.546 9.844 0.50 18.22 100 SER A CA 1
ATOM 833 C C . SER A 1 103 ? 81.625 11.158 9.461 1.00 18.51 100 SER A C 1
ATOM 834 O O . SER A 1 103 ? 82.406 10.198 9.406 1.00 18.07 100 SER A O 1
ATOM 839 N N . GLN A 1 104 ? 80.321 11.061 9.196 1.00 18.22 101 GLN A N 1
ATOM 840 C CA . GLN A 1 104 ? 79.699 9.791 8.796 1.00 19.49 101 GLN A CA 1
ATOM 841 C C . GLN A 1 104 ? 79.937 9.499 7.313 1.00 18.84 101 GLN A C 1
ATOM 842 O O . GLN A 1 104 ? 79.543 8.441 6.799 1.00 18.87 101 GLN A O 1
ATOM 848 N N . GLY A 1 105 ? 80.602 10.430 6.639 1.00 18.75 102 GLY A N 1
ATOM 849 C CA . GLY A 1 105 ? 81.034 10.245 5.264 1.00 18.34 102 GLY A CA 1
ATOM 850 C C . GLY A 1 105 ? 79.959 10.523 4.228 1.00 18.28 102 GLY A C 1
ATOM 851 O O . GLY A 1 105 ? 80.072 10.079 3.082 1.00 18.17 102 GLY A O 1
ATOM 852 N N . LEU A 1 106 ? 78.907 11.243 4.627 1.00 17.50 103 LEU A N 1
ATOM 853 C CA . LEU A 1 106 ? 77.825 11.587 3.709 1.00 17.44 103 LEU A CA 1
ATOM 854 C C . LEU A 1 106 ? 78.213 12.787 2.865 1.00 16.44 103 LEU A C 1
ATOM 855 O O . LEU A 1 106 ? 78.937 13.666 3.325 1.00 15.99 103 LEU A O 1
ATOM 860 N N . GLU A 1 107 ? 77.731 12.827 1.628 1.00 15.64 104 GLU A N 1
ATOM 861 C CA . GLU A 1 107 ? 77.826 14.053 0.839 1.00 16.00 104 GLU A CA 1
ATOM 862 C C . GLU A 1 107 ? 76.817 15.070 1.339 1.00 15.32 104 GLU A C 1
ATOM 863 O O . GLU A 1 107 ? 75.761 14.699 1.848 1.00 14.51 104 GLU A O 1
ATOM 869 N N . ILE A 1 108 ? 77.154 16.352 1.203 1.00 14.12 105 ILE A N 1
ATOM 870 C CA . ILE A 1 108 ? 76.271 17.411 1.682 1.00 14.50 105 ILE A CA 1
ATOM 871 C C . ILE A 1 108 ? 76.058 18.466 0.606 1.00 14.40 105 ILE A C 1
ATOM 872 O O . ILE A 1 108 ? 77.011 18.918 -0.020 1.00 14.63 105 ILE A O 1
ATOM 877 N N . GLY A 1 109 ? 74.799 18.842 0.397 1.00 15.44 106 GLY A N 1
ATOM 878 C CA . GLY A 1 109 ? 74.470 19.930 -0.490 1.00 15.58 106 GLY A CA 1
ATOM 879 C C . GLY A 1 109 ? 73.777 21.065 0.238 1.00 15.52 106 GLY A C 1
ATOM 880 O O . GLY A 1 109 ? 73.193 20.881 1.317 1.00 15.63 106 GLY A O 1
ATOM 881 N N . LEU A 1 110 ? 73.861 22.251 -0.349 1.00 14.92 107 LEU A N 1
ATOM 882 C CA . LEU A 1 110 ? 73.156 23.414 0.168 1.00 15.01 107 LEU A CA 1
ATOM 883 C C . LEU A 1 110 ? 72.413 24.023 -1.004 1.00 15.17 107 LEU A C 1
ATOM 884 O O . LEU A 1 110 ? 72.976 24.184 -2.098 1.00 16.24 107 LEU A O 1
ATOM 889 N N . ALA A 1 111 ? 71.136 24.304 -0.803 1.00 14.14 108 ALA A N 1
ATOM 890 C CA . ALA A 1 111 ? 70.368 24.978 -1.828 1.00 14.11 108 ALA A CA 1
ATOM 891 C C . ALA A 1 111 ? 69.565 26.074 -1.155 1.00 13.54 108 ALA A C 1
ATOM 892 O O . ALA A 1 111 ? 69.259 25.981 0.033 1.00 13.42 108 ALA A O 1
ATOM 894 N N . SER A 1 112 ? 69.227 27.115 -1.909 1.00 12.87 109 SER A N 1
ATOM 895 C CA . SER A 1 112 ? 68.456 28.215 -1.329 1.00 13.37 109 SER A CA 1
ATOM 896 C C . SER A 1 112 ? 67.810 28.963 -2.466 1.00 12.81 109 SER A C 1
ATOM 897 O O . SER A 1 112 ? 68.403 29.092 -3.530 1.00 12.87 109 SER A O 1
ATOM 900 N N . SER A 1 113 ? 66.625 29.501 -2.216 1.00 12.76 110 SER A N 1
ATOM 901 C CA . SER A 1 113 ? 66.053 30.478 -3.135 1.00 12.86 110 SER A CA 1
ATOM 902 C C . SER A 1 113 ? 66.734 31.864 -3.038 1.00 12.55 110 SER A C 1
ATOM 903 O O . SER A 1 113 ? 66.504 32.702 -3.891 1.00 12.22 110 SER A O 1
ATOM 906 N N . SER A 1 114 ? 67.554 32.096 -2.015 1.00 11.93 111 SER A N 1
ATOM 907 C CA . SER A 1 114 ? 68.341 33.344 -1.902 1.00 12.40 111 SER A CA 1
ATOM 908 C C . SER A 1 114 ? 69.298 33.424 -3.081 1.00 12.43 111 SER A C 1
ATOM 909 O O . SER A 1 114 ? 69.757 32.384 -3.579 1.00 12.69 111 SER A O 1
ATOM 912 N N . VAL A 1 115 ? 69.621 34.640 -3.511 1.00 12.87 112 VAL A N 1
ATOM 913 C CA . VAL A 1 115 ? 70.634 34.843 -4.558 1.00 12.93 112 VAL A CA 1
ATOM 914 C C . VAL A 1 115 ? 71.984 34.300 -4.110 1.00 12.95 112 VAL A C 1
ATOM 915 O O . VAL A 1 115 ? 72.277 34.222 -2.896 1.00 12.34 112 VAL A O 1
ATOM 919 N N . LYS A 1 116 ? 72.819 33.930 -5.081 1.00 13.68 113 LYS A N 1
ATOM 920 C CA . LYS A 1 116 ? 74.083 33.295 -4.753 1.00 14.29 113 LYS A CA 1
ATOM 921 C C . LYS A 1 116 ? 75.018 34.151 -3.888 1.00 13.59 113 LYS A C 1
ATOM 922 O O . LYS A 1 116 ? 75.732 33.599 -3.040 1.00 13.42 113 LYS A O 1
ATOM 928 N N . ALA A 1 117 ? 75.017 35.469 -4.098 1.00 13.21 114 ALA A N 1
ATOM 929 C CA . ALA A 1 117 ? 75.827 36.409 -3.285 1.00 12.49 114 ALA A CA 1
ATOM 930 C C . ALA A 1 117 ? 75.494 36.285 -1.805 1.00 13.07 114 ALA A C 1
ATOM 931 O O . ALA A 1 117 ? 76.400 36.288 -0.951 1.00 12.09 114 ALA A O 1
ATOM 933 N N . ASP A 1 118 ? 74.194 36.147 -1.506 1.00 12.32 115 ASP A N 1
ATOM 934 C CA . ASP A 1 118 ? 73.720 35.987 -0.125 1.00 13.15 115 ASP A CA 1
ATOM 935 C C . ASP A 1 118 ? 74.212 34.657 0.461 1.00 12.59 115 ASP A C 1
ATOM 936 O O . ASP A 1 118 ? 74.697 34.609 1.603 1.00 12.13 115 ASP A O 1
ATOM 941 N N . ILE A 1 119 ? 74.047 33.573 -0.299 1.00 13.02 116 ILE A N 1
ATOM 942 C CA . ILE A 1 119 ? 74.507 32.251 0.142 1.00 13.39 116 ILE A CA 1
ATOM 943 C C . ILE A 1 119 ? 76.004 32.274 0.419 1.00 13.13 116 ILE A C 1
ATOM 944 O O . ILE A 1 119 ? 76.447 31.826 1.485 1.00 13.03 116 ILE A O 1
ATOM 949 N N . PHE A 1 120 ? 76.785 32.804 -0.525 1.00 13.35 117 PHE A N 1
ATOM 950 C CA . PHE A 1 120 ? 78.240 32.844 -0.355 1.00 14.06 117 PHE A CA 1
ATOM 951 C C . PHE A 1 120 ? 78.626 33.624 0.891 1.00 13.24 117 PHE A C 1
ATOM 952 O O . PHE A 1 120 ? 79.547 33.239 1.623 1.00 13.70 117 PHE A O 1
ATOM 960 N N . ARG A 1 121 ? 77.934 34.729 1.132 1.00 12.76 118 ARG A N 1
ATOM 961 C CA . ARG A 1 121 ? 78.240 35.544 2.303 1.00 12.73 118 ARG A CA 1
ATOM 962 C C . ARG A 1 121 ? 77.905 34.772 3.587 1.00 12.34 118 ARG A C 1
ATOM 963 O O . ARG A 1 121 ? 78.707 34.734 4.528 1.00 11.56 118 ARG A O 1
ATOM 971 N N . ALA A 1 122 ? 76.736 34.144 3.614 1.00 12.23 119 ALA A N 1
ATOM 972 C CA . ALA A 1 122 ? 76.347 33.317 4.771 1.00 12.19 119 ALA A CA 1
ATOM 973 C C . ALA A 1 122 ? 77.402 32.230 5.051 1.00 12.41 119 ALA A C 1
ATOM 974 O O . ALA A 1 122 ? 77.780 32.017 6.209 1.00 12.57 119 ALA A O 1
ATOM 976 N N . LEU A 1 123 ? 77.882 31.547 4.005 1.00 12.00 120 LEU A N 1
ATOM 977 C CA . LEU A 1 123 ? 78.905 30.503 4.183 1.00 12.73 120 LEU A CA 1
ATOM 978 C C . LEU A 1 123 ? 80.233 31.040 4.706 1.00 12.73 120 LEU A C 1
ATOM 979 O O . LEU A 1 123 ? 80.838 30.458 5.619 1.00 12.54 120 LEU A O 1
ATOM 984 N N . GLU A 1 124 ? 80.692 32.140 4.112 1.00 13.31 121 GLU A N 1
ATOM 985 C CA A GLU A 1 124 ? 82.005 32.689 4.447 0.50 13.44 121 GLU A CA 1
ATOM 986 C CA B GLU A 1 124 ? 82.004 32.691 4.448 0.50 13.99 121 GLU A CA 1
ATOM 987 C C . GLU A 1 124 ? 81.983 33.233 5.871 1.00 13.25 121 GLU A C 1
ATOM 988 O O . GLU A 1 124 ? 82.914 33.002 6.650 1.00 12.40 121 GLU A O 1
ATOM 999 N N . GLU A 1 125 ? 80.919 33.961 6.193 1.00 12.98 122 GLU A N 1
ATOM 1000 C CA . GLU A 1 125 ? 80.793 34.603 7.510 1.00 12.98 122 GLU A CA 1
ATOM 1001 C C . GLU A 1 125 ? 80.752 33.624 8.664 1.00 12.90 122 GLU A C 1
ATOM 1002 O O . GLU A 1 125 ? 81.172 33.963 9.769 1.00 13.57 122 GLU A O 1
ATOM 1008 N N . ASN A 1 126 ? 80.236 32.432 8.399 1.00 12.24 123 ASN A N 1
ATOM 1009 C CA . ASN A 1 126 ? 80.019 31.424 9.436 1.00 12.71 123 ASN A CA 1
ATOM 1010 C C . ASN A 1 126 ? 80.946 30.222 9.375 1.00 12.72 123 ASN A C 1
ATOM 1011 O O . ASN A 1 126 ? 80.761 29.253 10.125 1.00 12.63 123 ASN A O 1
ATOM 1016 N N . ARG A 1 127 ? 81.962 30.324 8.516 1.00 12.60 124 ARG A N 1
ATOM 1017 C CA . ARG A 1 127 ? 82.935 29.251 8.297 1.00 13.53 124 ARG A CA 1
ATOM 1018 C C . ARG A 1 127 ? 82.283 27.905 7.947 1.00 13.66 124 ARG A C 1
ATOM 1019 O O . ARG A 1 127 ? 82.644 26.848 8.510 1.00 13.85 124 ARG A O 1
ATOM 1027 N N . LEU A 1 128 ? 81.355 27.950 6.995 1.00 13.31 125 LEU A N 1
ATOM 1028 C CA . LEU A 1 128 ? 80.616 26.758 6.542 1.00 13.76 125 LEU A CA 1
ATOM 1029 C C . LEU A 1 128 ? 81.030 26.233 5.160 1.00 13.92 125 LEU A C 1
ATOM 1030 O O . LEU A 1 128 ? 80.476 25.231 4.680 1.00 13.79 125 LEU A O 1
ATOM 1035 N N . GLN A 1 129 ? 81.981 26.907 4.515 1.00 14.69 126 GLN A N 1
ATOM 1036 C CA . GLN A 1 129 ? 82.384 26.554 3.144 1.00 16.09 126 GLN A CA 1
ATOM 1037 C C . GLN A 1 129 ? 82.821 25.104 2.973 1.00 16.76 126 GLN A C 1
ATOM 1038 O O . GLN A 1 129 ? 82.494 24.464 1.975 1.00 18.17 126 GLN A O 1
ATOM 1044 N N . GLY A 1 130 ? 83.551 24.587 3.952 1.00 17.29 127 GLY A N 1
ATOM 1045 C CA . GLY A 1 130 ? 84.158 23.259 3.842 1.00 17.51 127 GLY A CA 1
ATOM 1046 C C . GLY A 1 130 ? 83.182 22.097 3.949 1.00 16.97 127 GLY A C 1
ATOM 1047 O O . GLY A 1 130 ? 83.567 20.960 3.714 1.00 16.97 127 GLY A O 1
ATOM 1048 N N . PHE A 1 131 ? 81.931 22.369 4.320 1.00 15.60 128 PHE A N 1
ATOM 1049 C CA . PHE A 1 131 ? 80.952 21.290 4.486 1.00 16.06 128 PHE A CA 1
ATOM 1050 C C . PHE A 1 131 ? 80.278 20.825 3.208 1.00 15.60 128 PHE A C 1
ATOM 1051 O O . PHE A 1 131 ? 79.844 19.670 3.136 1.00 16.46 128 PHE A O 1
ATOM 1059 N N . PHE A 1 132 ? 80.174 21.703 2.214 1.00 14.74 129 PHE A N 1
ATOM 1060 C CA . PHE A 1 132 ? 79.252 21.431 1.109 1.00 14.61 129 PHE A CA 1
ATOM 1061 C C . PHE A 1 132 ? 79.941 20.997 -0.181 1.00 14.65 129 PHE A C 1
ATOM 1062 O O . PHE A 1 132 ? 80.820 21.711 -0.703 1.00 15.23 129 PHE A O 1
ATOM 1070 N N . ASP A 1 133 ? 79.526 19.837 -0.680 1.00 14.35 130 ASP A N 1
ATOM 1071 C CA . ASP A 1 133 ? 79.977 19.326 -1.957 1.00 15.19 130 ASP A CA 1
ATOM 1072 C C . ASP A 1 133 ? 79.429 20.163 -3.117 1.00 14.64 130 ASP A C 1
ATOM 1073 O O . ASP A 1 133 ? 80.123 20.373 -4.117 1.00 13.59 130 ASP A O 1
ATOM 1078 N N . ILE A 1 134 ? 78.184 20.620 -2.974 1.00 13.85 131 ILE A N 1
ATOM 1079 C CA . ILE A 1 134 ? 77.499 21.399 -4.013 1.00 14.11 131 ILE A CA 1
ATOM 1080 C C . ILE A 1 134 ? 76.709 22.514 -3.331 1.00 13.76 131 ILE A C 1
ATOM 1081 O O . ILE A 1 134 ? 76.128 22.300 -2.273 1.00 14.34 131 ILE A O 1
ATOM 1086 N N . VAL A 1 135 ? 76.709 23.707 -3.921 1.00 13.73 132 VAL A N 1
ATOM 1087 C CA . VAL A 1 135 ? 75.925 24.849 -3.392 1.00 13.42 132 VAL A CA 1
ATOM 1088 C C . VAL A 1 135 ? 75.167 25.439 -4.580 1.00 13.67 132 VAL A C 1
ATOM 1089 O O . VAL A 1 135 ? 75.789 25.751 -5.601 1.00 13.72 132 VAL A O 1
ATOM 1093 N N . LEU A 1 136 ? 73.842 25.571 -4.457 1.00 13.67 133 LEU A N 1
ATOM 1094 C CA . LEU A 1 136 ? 73.004 26.027 -5.565 1.00 14.00 133 LEU A CA 1
ATOM 1095 C C . LEU A 1 136 ? 72.036 27.131 -5.125 1.00 13.96 133 LEU A C 1
ATOM 1096 O O . LEU A 1 136 ? 71.453 27.054 -4.044 1.00 14.70 133 LEU A O 1
ATOM 1101 N N . SER A 1 137 ? 71.860 28.132 -5.984 1.00 14.02 134 SER A N 1
ATOM 1102 C CA . SER A 1 137 ? 70.870 29.207 -5.787 1.00 14.03 134 SER A CA 1
ATOM 1103 C C . SER A 1 137 ? 69.739 29.087 -6.825 1.00 14.44 134 SER A C 1
ATOM 1104 O O . SER A 1 137 ? 69.993 28.809 -8.011 1.00 14.21 134 SER A O 1
ATOM 1107 N N . GLY A 1 138 ? 68.513 29.357 -6.385 1.00 14.82 135 GLY A N 1
ATOM 1108 C CA . GLY A 1 138 ? 67.366 29.476 -7.286 1.00 15.25 135 GLY A CA 1
ATOM 1109 C C . GLY A 1 138 ? 67.593 30.490 -8.397 1.00 16.05 135 GLY A C 1
ATOM 1110 O O . GLY A 1 138 ? 66.993 30.381 -9.463 1.00 16.12 135 GLY A O 1
ATOM 1111 N N . GLU A 1 139 ? 68.475 31.467 -8.142 1.00 16.65 136 GLU A N 1
ATOM 1112 C CA . GLU A 1 139 ? 68.908 32.457 -9.143 1.00 18.46 136 GLU A CA 1
ATOM 1113 C C . GLU A 1 139 ? 69.433 31.789 -10.422 1.00 17.80 136 GLU A C 1
ATOM 1114 O O . GLU A 1 139 ? 69.371 32.376 -11.509 1.00 18.55 136 GLU A O 1
ATOM 1120 N N . GLU A 1 140 ? 69.968 30.575 -10.288 1.00 17.52 137 GLU A N 1
ATOM 1121 C CA . GLU A 1 140 ? 70.619 29.864 -11.392 1.00 18.32 137 GLU A CA 1
ATOM 1122 C C . GLU A 1 140 ? 69.637 29.101 -12.276 1.00 18.55 137 GLU A C 1
ATOM 1123 O O . GLU A 1 140 ? 70.035 28.521 -13.288 1.00 17.92 137 GLU A O 1
ATOM 1129 N N . PHE A 1 141 ? 68.364 29.107 -11.892 1.00 18.48 138 PHE A N 1
ATOM 1130 C CA . PHE A 1 141 ? 67.352 28.301 -12.567 1.00 19.19 138 PHE A CA 1
ATOM 1131 C C . PHE A 1 141 ? 66.179 29.110 -13.050 1.00 19.68 138 PHE A C 1
ATOM 1132 O O . PHE A 1 141 ? 65.684 30.021 -12.367 1.00 18.56 138 PHE A O 1
ATOM 1140 N N . LYS A 1 142 ? 65.723 28.750 -14.245 1.00 20.14 139 LYS A N 1
ATOM 1141 C CA . LYS A 1 142 ? 64.542 29.339 -14.827 1.00 20.64 139 LYS A CA 1
ATOM 1142 C C . LYS A 1 142 ? 63.293 29.070 -13.968 1.00 20.37 139 LYS A C 1
ATOM 1143 O O . LYS A 1 142 ? 62.473 29.969 -13.760 1.00 20.15 139 LYS A O 1
ATOM 1149 N N . GLU A 1 143 ? 63.159 27.837 -13.474 1.00 19.44 140 GLU A N 1
ATOM 1150 C CA . GLU A 1 143 ? 61.940 27.405 -12.792 1.00 20.54 140 GLU A CA 1
ATOM 1151 C C . GLU A 1 143 ? 62.016 27.558 -11.262 1.00 20.03 140 GLU A C 1
ATOM 1152 O O . GLU A 1 143 ? 62.874 26.933 -10.625 1.00 21.24 140 GLU A O 1
ATOM 1158 N N . SER A 1 144 ? 61.114 28.368 -10.693 1.00 18.88 141 SER A N 1
ATOM 1159 C CA A SER A 1 144 ? 61.050 28.569 -9.243 0.50 18.82 141 SER A CA 1
ATOM 1160 C CA B SER A 1 144 ? 61.029 28.574 -9.232 0.50 18.67 141 SER A CA 1
ATOM 1161 C C . SER A 1 144 ? 60.494 27.333 -8.531 1.00 18.14 141 SER A C 1
ATOM 1162 O O . SER A 1 144 ? 59.716 26.570 -9.126 1.00 17.53 141 SER A O 1
ATOM 1167 N N . LYS A 1 145 ? 60.869 27.150 -7.258 1.00 16.65 142 LYS A N 1
ATOM 1168 C CA . LYS A 1 145 ? 60.151 26.189 -6.415 1.00 16.09 142 LYS A CA 1
ATOM 1169 C C . LYS A 1 145 ? 58.682 26.650 -6.488 1.00 15.71 142 LYS A C 1
ATOM 1170 O O . LYS A 1 145 ? 58.407 27.873 -6.526 1.00 16.42 142 LYS A O 1
ATOM 1176 N N . PRO A 1 146 ? 57.720 25.709 -6.511 1.00 14.82 143 PRO A N 1
ATOM 1177 C CA . PRO A 1 146 ? 57.751 24.271 -6.261 1.00 14.69 143 PRO A CA 1
ATOM 1178 C C . PRO A 1 146 ? 58.268 23.379 -7.414 1.00 14.26 143 PRO A C 1
ATOM 1179 O O . PRO A 1 146 ? 58.264 22.151 -7.287 1.00 14.41 143 PRO A O 1
ATOM 1183 N N . ASN A 1 147 ? 58.714 23.970 -8.521 1.00 13.75 144 ASN A N 1
ATOM 1184 C CA . ASN A 1 147 ? 59.317 23.148 -9.572 1.00 14.16 144 ASN A CA 1
ATOM 1185 C C . ASN A 1 147 ? 60.564 22.441 -8.983 1.00 13.09 144 ASN A C 1
ATOM 1186 O O . ASN A 1 147 ? 61.338 23.071 -8.251 1.00 13.75 144 ASN A O 1
ATOM 1191 N N . PRO A 1 148 ? 60.743 21.131 -9.269 1.00 12.39 145 PRO A N 1
ATOM 1192 C CA . PRO A 1 148 ? 61.869 20.378 -8.698 1.00 11.83 145 PRO A CA 1
ATOM 1193 C C . PRO A 1 148 ? 63.277 20.640 -9.322 1.00 12.40 145 PRO A C 1
ATOM 1194 O O . PRO A 1 148 ? 64.244 20.016 -8.883 1.00 12.20 145 PRO A O 1
ATOM 1198 N N . GLU A 1 149 ? 63.382 21.525 -10.321 1.00 12.90 146 GLU A N 1
ATOM 1199 C CA A GLU A 1 149 ? 64.637 21.756 -11.054 0.50 13.09 146 GLU A CA 1
ATOM 1200 C CA B GLU A 1 149 ? 64.641 21.692 -11.051 0.50 13.01 146 GLU A CA 1
ATOM 1201 C C . GLU A 1 149 ? 65.869 21.853 -10.151 1.00 13.02 146 GLU A C 1
ATOM 1202 O O . GLU A 1 149 ? 66.870 21.152 -10.351 1.00 12.11 146 GLU A O 1
ATOM 1213 N N . ILE A 1 150 ? 65.807 22.752 -9.168 1.00 12.90 147 ILE A N 1
ATOM 1214 C CA . ILE A 1 150 ? 66.978 22.943 -8.302 1.00 13.19 147 ILE A CA 1
ATOM 1215 C C . ILE A 1 150 ? 67.415 21.648 -7.601 1.00 13.17 147 ILE A C 1
ATOM 1216 O O . ILE A 1 150 ? 68.613 21.362 -7.532 1.00 13.32 147 ILE A O 1
ATOM 1221 N N . TYR A 1 151 ? 66.455 20.868 -7.100 1.00 12.36 148 TYR A N 1
ATOM 1222 C CA . TYR A 1 151 ? 66.795 19.626 -6.399 1.00 12.94 148 TYR A CA 1
ATOM 1223 C C . TYR A 1 151 ? 67.230 18.513 -7.353 1.00 12.61 148 TYR A C 1
ATOM 1224 O O . TYR A 1 151 ? 68.133 17.744 -7.040 1.00 13.37 148 TYR A O 1
ATOM 1233 N N . LEU A 1 152 ? 66.614 18.432 -8.523 1.00 12.03 149 LEU A N 1
ATOM 1234 C CA . LEU A 1 152 ? 67.055 17.455 -9.520 1.00 11.80 149 LEU A CA 1
ATOM 1235 C C . LEU A 1 152 ? 68.513 17.771 -9.949 1.00 12.28 149 LEU A C 1
ATOM 1236 O O . LEU A 1 152 ? 69.322 16.865 -10.199 1.00 12.49 149 LEU A O 1
ATOM 1241 N N . THR A 1 153 ? 68.847 19.060 -10.007 1.00 12.21 150 THR A N 1
ATOM 1242 C CA . THR A 1 153 ? 70.210 19.473 -10.379 1.00 12.76 150 THR A CA 1
ATOM 1243 C C . THR A 1 153 ? 71.182 19.115 -9.243 1.00 12.47 150 THR A C 1
ATOM 1244 O O . THR A 1 153 ? 72.272 18.598 -9.503 1.00 12.16 150 THR A O 1
ATOM 1248 N N . ALA A 1 154 ? 70.756 19.325 -7.997 1.00 13.03 151 ALA A N 1
ATOM 1249 C CA . ALA A 1 154 ? 71.552 18.955 -6.819 1.00 12.81 151 ALA A CA 1
ATOM 1250 C C . ALA A 1 154 ? 71.900 17.462 -6.840 1.00 12.93 151 ALA A C 1
ATOM 1251 O O . ALA A 1 154 ? 73.057 17.093 -6.616 1.00 12.23 151 ALA A O 1
ATOM 1253 N N . LEU A 1 155 ? 70.911 16.605 -7.106 1.00 12.65 152 LEU A N 1
ATOM 1254 C CA . LEU A 1 155 ? 71.152 15.165 -7.187 1.00 12.57 152 LEU A CA 1
ATOM 1255 C C . LEU A 1 155 ? 72.166 14.833 -8.273 1.00 13.23 152 LEU A C 1
ATOM 1256 O O . LEU A 1 155 ? 73.067 14.008 -8.058 1.00 13.62 152 LEU A O 1
ATOM 1261 N N . LYS A 1 156 ? 72.006 15.450 -9.450 1.00 13.63 153 LYS A N 1
ATOM 1262 C CA . LYS A 1 156 ? 72.927 15.199 -10.576 1.00 14.31 153 LYS A CA 1
ATOM 1263 C C . LYS A 1 156 ? 74.366 15.585 -10.207 1.00 13.91 153 LYS A C 1
ATOM 1264 O O . LYS A 1 156 ? 75.325 14.816 -10.415 1.00 12.51 153 LYS A O 1
ATOM 1270 N N . GLN A 1 157 ? 74.509 16.776 -9.635 1.00 14.14 154 GLN A N 1
ATOM 1271 C CA . GLN A 1 157 ? 75.827 17.306 -9.285 1.00 14.60 154 GLN A CA 1
ATOM 1272 C C . GLN A 1 157 ? 76.462 16.583 -8.111 1.00 14.73 154 GLN A C 1
ATOM 1273 O O . GLN A 1 157 ? 77.688 16.429 -8.067 1.00 14.63 154 GLN A O 1
ATOM 1279 N N . LEU A 1 158 ? 75.639 16.097 -7.185 1.00 14.91 155 LEU A N 1
ATOM 1280 C CA . LEU A 1 158 ? 76.143 15.264 -6.087 1.00 15.47 155 LEU A CA 1
ATOM 1281 C C . LEU A 1 158 ? 76.476 13.821 -6.523 1.00 16.00 155 LEU A C 1
ATOM 1282 O O . LEU A 1 158 ? 77.155 13.069 -5.789 1.00 15.95 155 LEU A O 1
ATOM 1287 N N . ASN A 1 159 ? 76.023 13.459 -7.725 1.00 15.57 156 ASN A N 1
ATOM 1288 C CA . ASN A 1 159 ? 76.035 12.077 -8.230 1.00 16.58 156 ASN A CA 1
ATOM 1289 C C . ASN A 1 159 ? 75.425 11.066 -7.244 1.00 16.29 156 ASN A C 1
ATOM 1290 O O . ASN A 1 159 ? 76.039 10.048 -6.892 1.00 16.01 156 ASN A O 1
ATOM 1295 N N . VAL A 1 160 ? 74.215 11.378 -6.790 1.00 15.99 157 VAL A N 1
ATOM 1296 C CA A VAL A 1 160 ? 73.484 10.518 -5.858 0.50 15.82 157 VAL A CA 1
ATOM 1297 C CA B VAL A 1 160 ? 73.485 10.532 -5.851 0.50 15.99 157 VAL A CA 1
ATOM 1298 C C . VAL A 1 160 ? 72.057 10.362 -6.376 1.00 16.17 157 VAL A C 1
ATOM 1299 O O . VAL A 1 160 ? 71.443 11.336 -6.824 1.00 17.21 157 VAL A O 1
ATOM 1306 N N . GLN A 1 161 ? 71.543 9.133 -6.324 1.00 15.57 158 GLN A N 1
ATOM 1307 C CA A GLN A 1 161 ? 70.174 8.827 -6.742 0.50 15.71 158 GLN A CA 1
ATOM 1308 C CA B GLN A 1 161 ? 70.175 8.868 -6.765 0.50 15.94 158 GLN A CA 1
ATOM 1309 C C . GLN A 1 161 ? 69.180 9.355 -5.715 1.00 15.30 158 GLN A C 1
ATOM 1310 O O . GLN A 1 161 ? 69.473 9.371 -4.513 1.00 14.76 158 GLN A O 1
ATOM 1321 N N . ALA A 1 162 ? 68.000 9.772 -6.175 1.00 15.11 159 ALA A N 1
ATOM 1322 C CA . ALA A 1 162 ? 66.977 10.319 -5.265 1.00 14.79 159 ALA A CA 1
ATOM 1323 C C . ALA A 1 162 ? 66.698 9.407 -4.065 1.00 14.99 159 ALA A C 1
ATOM 1324 O O . ALA A 1 162 ? 66.523 9.886 -2.961 1.00 14.09 159 ALA A O 1
ATOM 1326 N N . SER A 1 163 ? 66.652 8.093 -4.294 1.00 14.49 160 SER A N 1
ATOM 1327 C CA . SER A 1 163 ? 66.320 7.139 -3.225 1.00 15.24 160 SER A CA 1
ATOM 1328 C C . SER A 1 163 ? 67.351 7.095 -2.091 1.00 14.86 160 SER A C 1
ATOM 1329 O O . SER A 1 163 ? 67.069 6.552 -1.016 1.00 15.16 160 SER A O 1
ATOM 1332 N N . ARG A 1 164 ? 68.529 7.672 -2.319 1.00 13.96 161 ARG A N 1
ATOM 1333 C CA . ARG A 1 164 ? 69.593 7.654 -1.310 1.00 14.03 161 ARG A CA 1
ATOM 1334 C C . ARG A 1 164 ? 69.950 9.046 -0.795 1.00 13.82 161 ARG A C 1
ATOM 1335 O O . ARG A 1 164 ? 71.026 9.278 -0.220 1.00 13.50 161 ARG A O 1
ATOM 1343 N N . ALA A 1 165 ? 69.015 9.963 -0.999 1.00 13.64 162 ALA A N 1
ATOM 1344 C CA . ALA A 1 165 ? 69.166 11.334 -0.554 1.00 13.66 162 ALA A CA 1
ATOM 1345 C C . ALA A 1 165 ? 68.069 11.702 0.446 1.00 13.80 162 ALA A C 1
ATOM 1346 O O . ALA A 1 165 ? 67.020 11.059 0.514 1.00 12.68 162 ALA A O 1
ATOM 1348 N N . LEU A 1 166 ? 68.328 12.744 1.229 1.00 13.92 163 LEU A N 1
ATOM 1349 C CA . LEU A 1 166 ? 67.321 13.360 2.079 1.00 14.31 163 LEU A CA 1
ATOM 1350 C C . LEU A 1 166 ? 67.385 14.865 1.820 1.00 13.99 163 LEU A C 1
ATOM 1351 O O . LEU A 1 166 ? 68.477 15.409 1.635 1.00 13.69 163 LEU A O 1
ATOM 1356 N N . ILE A 1 167 ? 66.237 15.530 1.836 1.00 13.10 164 ILE A N 1
ATOM 1357 C CA . ILE A 1 167 ? 66.213 16.993 1.783 1.00 13.79 164 ILE A CA 1
ATOM 1358 C C . ILE A 1 167 ? 65.639 17.522 3.103 1.00 13.18 164 ILE A C 1
ATOM 1359 O O . ILE A 1 167 ? 64.599 17.035 3.572 1.00 13.47 164 ILE A O 1
ATOM 1364 N N . ILE A 1 168 ? 66.320 18.499 3.696 1.00 13.06 165 ILE A N 1
ATOM 1365 C CA . ILE A 1 168 ? 65.819 19.174 4.886 1.00 13.41 165 ILE A CA 1
ATOM 1366 C C . ILE A 1 168 ? 65.320 20.565 4.476 1.00 13.52 165 ILE A C 1
ATOM 1367 O O . ILE A 1 168 ? 66.110 21.442 4.072 1.00 12.55 165 ILE A O 1
ATOM 1372 N N . GLU A 1 169 ? 64.003 20.747 4.575 1.00 13.34 166 GLU A N 1
ATOM 1373 C CA . GLU A 1 169 ? 63.343 21.958 4.107 1.00 13.94 166 GLU A CA 1
ATOM 1374 C C . GLU A 1 169 ? 62.573 22.672 5.222 1.00 13.92 166 GLU A C 1
ATOM 1375 O O . GLU A 1 169 ? 62.554 22.216 6.358 1.00 13.86 166 GLU A O 1
ATOM 1381 N N . ASP A 1 170 ? 61.928 23.785 4.873 1.00 14.71 167 ASP A N 1
ATOM 1382 C CA . ASP A 1 170 ? 60.973 24.441 5.778 1.00 14.74 167 ASP A CA 1
ATOM 1383 C C . ASP A 1 170 ? 59.687 24.904 5.101 1.00 14.98 167 ASP A C 1
ATOM 1384 O O . ASP A 1 170 ? 58.622 24.816 5.721 1.00 15.75 167 ASP A O 1
ATOM 1389 N N . SER A 1 171 ? 59.764 25.388 3.854 1.00 14.52 168 SER A N 1
ATOM 1390 C CA . SER A 1 171 ? 58.595 26.042 3.224 1.00 14.51 168 SER A CA 1
ATOM 1391 C C . SER A 1 171 ? 57.679 25.055 2.494 1.00 14.65 168 SER A C 1
ATOM 1392 O O . SER A 1 171 ? 58.110 23.976 2.075 1.00 13.87 168 SER A O 1
ATOM 1395 N N . GLU A 1 172 ? 56.420 25.448 2.325 1.00 14.70 169 GLU A N 1
ATOM 1396 C CA . GLU A 1 172 ? 55.483 24.669 1.537 1.00 14.94 169 GLU A CA 1
ATOM 1397 C C . GLU A 1 172 ? 56.019 24.416 0.119 1.00 14.09 169 GLU A C 1
ATOM 1398 O O . GLU A 1 172 ? 55.996 23.282 -0.362 1.00 13.37 169 GLU A O 1
ATOM 1404 N N . LYS A 1 173 ? 56.502 25.468 -0.533 1.00 13.99 170 LYS A N 1
ATOM 1405 C CA . LYS A 1 173 ? 57.009 25.360 -1.924 1.00 13.53 170 LYS A CA 1
ATOM 1406 C C . LYS A 1 173 ? 58.314 24.540 -2.008 1.00 13.10 170 LYS A C 1
ATOM 1407 O O . LYS A 1 173 ? 58.514 23.767 -2.966 1.00 12.66 170 LYS A O 1
ATOM 1413 N N . GLY A 1 174 ? 59.185 24.713 -1.010 1.00 12.25 171 GLY A N 1
ATOM 1414 C CA . GLY A 1 174 ? 60.437 23.948 -0.902 1.00 12.00 171 GLY A CA 1
ATOM 1415 C C . GLY A 1 174 ? 60.221 22.457 -0.663 1.00 12.47 171 GLY A C 1
ATOM 1416 O O . GLY A 1 174 ? 60.847 21.598 -1.321 1.00 11.58 171 GLY A O 1
ATOM 1417 N N . ILE A 1 175 ? 59.311 22.145 0.253 1.00 12.17 172 ILE A N 1
ATOM 1418 C CA . ILE A 1 175 ? 58.888 20.749 0.470 1.00 13.31 172 ILE A CA 1
ATOM 1419 C C . ILE A 1 175 ? 58.352 20.151 -0.847 1.00 12.87 172 ILE A C 1
ATOM 1420 O O . ILE A 1 175 ? 58.751 19.053 -1.260 1.00 12.83 172 ILE A O 1
ATOM 1425 N N . ALA A 1 176 ? 57.470 20.900 -1.506 1.00 13.35 173 ALA A N 1
ATOM 1426 C CA . ALA A 1 176 ? 56.856 20.471 -2.765 1.00 13.43 173 ALA A CA 1
ATOM 1427 C C . ALA A 1 176 ? 57.910 20.197 -3.844 1.00 13.99 173 ALA A C 1
ATOM 1428 O O . ALA A 1 176 ? 57.802 19.194 -4.569 1.00 13.80 173 ALA A O 1
ATOM 1430 N N . ALA A 1 177 ? 58.923 21.073 -3.934 1.00 13.61 174 ALA A N 1
ATOM 1431 C CA . ALA A 1 177 ? 60.038 20.904 -4.902 1.00 13.20 174 ALA A CA 1
ATOM 1432 C C . ALA A 1 177 ? 60.802 19.620 -4.636 1.00 13.14 174 ALA A C 1
ATOM 1433 O O . ALA A 1 177 ? 61.188 18.901 -5.581 1.00 12.54 174 ALA A O 1
ATOM 1435 N N . GLY A 1 178 ? 61.020 19.339 -3.348 1.00 13.13 175 GLY A N 1
ATOM 1436 C CA . GLY A 1 178 ? 61.789 18.169 -2.944 1.00 13.42 175 GLY A CA 1
ATOM 1437 C C . GLY A 1 178 ? 61.016 16.905 -3.256 1.00 12.82 175 GLY A C 1
ATOM 1438 O O . GLY A 1 178 ? 61.565 15.942 -3.826 1.00 12.85 175 GLY A O 1
ATOM 1439 N N . VAL A 1 179 ? 59.739 16.909 -2.892 1.00 12.88 176 VAL A N 1
ATOM 1440 C CA . VAL A 1 179 ? 58.868 15.749 -3.152 1.00 13.46 176 VAL A CA 1
ATOM 1441 C C . VAL A 1 179 ? 58.776 15.505 -4.676 1.00 12.78 176 VAL A C 1
ATOM 1442 O O . VAL A 1 179 ? 58.789 14.358 -5.117 1.00 13.95 176 VAL A O 1
ATOM 1446 N N . ALA A 1 180 ? 58.666 16.584 -5.459 1.00 12.74 177 ALA A N 1
ATOM 1447 C CA . ALA A 1 180 ? 58.586 16.475 -6.923 1.00 13.04 177 ALA A CA 1
ATOM 1448 C C . ALA A 1 180 ? 59.889 15.973 -7.567 1.00 13.26 177 ALA A C 1
ATOM 1449 O O . ALA A 1 180 ? 59.876 15.525 -8.709 1.00 13.49 177 ALA A O 1
ATOM 1451 N N . ALA A 1 181 ? 61.003 16.042 -6.831 1.00 13.54 178 ALA A N 1
ATOM 1452 C CA . ALA A 1 181 ? 62.285 15.466 -7.274 1.00 13.40 178 ALA A CA 1
ATOM 1453 C C . ALA A 1 181 ? 62.386 14.000 -6.857 1.00 14.20 178 ALA A C 1
ATOM 1454 O O . ALA A 1 181 ? 63.407 13.333 -7.117 1.00 14.78 178 ALA A O 1
ATOM 1456 N N . ASP A 1 182 ? 61.314 13.523 -6.218 1.00 14.22 179 ASP A N 1
ATOM 1457 C CA . ASP A 1 182 ? 61.183 12.182 -5.628 1.00 14.04 179 ASP A CA 1
ATOM 14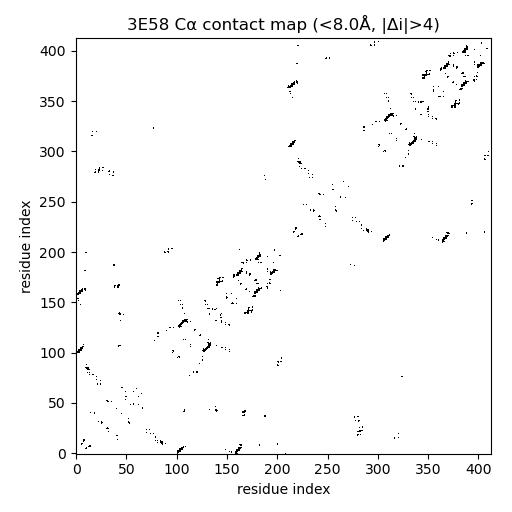58 C C . ASP A 1 182 ? 62.220 11.858 -4.561 1.00 13.68 179 ASP A C 1
ATOM 1459 O O . ASP A 1 182 ? 62.729 10.730 -4.481 1.00 13.07 179 ASP A O 1
ATOM 1464 N N . VAL A 1 183 ? 62.489 12.858 -3.719 1.00 13.44 180 VAL A N 1
ATOM 1465 C CA . VAL A 1 183 ? 63.403 12.709 -2.602 1.00 13.47 180 VAL A CA 1
ATOM 1466 C C . VAL A 1 183 ? 62.587 12.813 -1.311 1.00 14.14 180 VAL A C 1
ATOM 1467 O O . VAL A 1 183 ? 61.654 13.625 -1.221 1.00 14.70 180 VAL A O 1
ATOM 1471 N N . GLU A 1 184 ? 62.937 11.992 -0.331 1.00 14.56 181 GLU A N 1
ATOM 1472 C CA . GLU A 1 184 ? 62.305 12.056 0.989 1.00 14.86 181 GLU A CA 1
ATOM 1473 C C . GLU A 1 184 ? 62.635 13.400 1.616 1.00 14.27 181 GLU A C 1
ATOM 1474 O O . GLU A 1 184 ? 63.804 13.779 1.691 1.00 13.87 181 GLU A O 1
ATOM 1480 N N . VAL A 1 185 ? 61.606 14.109 2.070 1.00 14.60 182 VAL A N 1
ATOM 1481 C CA . VAL A 1 185 ? 61.784 15.442 2.656 1.00 13.72 182 VAL A CA 1
ATOM 1482 C C . VAL A 1 185 ? 61.367 15.450 4.137 1.00 13.76 182 VAL A C 1
ATOM 1483 O O . VAL A 1 185 ? 60.286 14.941 4.484 1.00 12.91 182 VAL A O 1
ATOM 1487 N N . TRP A 1 186 ? 62.216 16.016 4.999 1.00 13.16 183 TRP A N 1
ATOM 1488 C CA . TRP A 1 186 ? 61.819 16.356 6.366 1.00 13.96 183 TRP A CA 1
ATOM 1489 C C . TRP A 1 186 ? 61.866 17.869 6.534 1.00 14.52 183 TRP A C 1
ATOM 1490 O O . TRP A 1 186 ? 62.743 18.549 5.954 1.00 14.73 183 TRP A O 1
ATOM 1501 N N . ALA A 1 187 ? 60.922 18.404 7.303 1.00 14.19 184 ALA A N 1
ATOM 1502 C CA . ALA A 1 187 ? 60.807 19.865 7.426 1.00 13.37 184 ALA A CA 1
ATOM 1503 C C . ALA A 1 187 ? 60.968 20.336 8.864 1.00 13.63 184 ALA A C 1
ATOM 1504 O O . ALA A 1 187 ? 60.376 19.772 9.780 1.00 12.90 184 ALA A O 1
ATOM 1506 N N . ILE A 1 188 ? 61.775 21.373 9.047 1.00 13.64 185 ILE A N 1
ATOM 1507 C CA . ILE A 1 188 ? 61.785 22.118 10.296 1.00 13.87 185 ILE A CA 1
ATOM 1508 C C . ILE A 1 188 ? 60.375 22.682 10.507 1.00 14.62 185 ILE A C 1
ATOM 1509 O O . ILE A 1 188 ? 59.844 23.373 9.639 1.00 14.70 185 ILE A O 1
ATOM 1514 N N . ARG A 1 189 ? 59.760 22.350 11.644 1.00 14.85 186 ARG A N 1
ATOM 1515 C CA . ARG A 1 189 ? 58.362 22.727 11.910 1.00 15.92 186 ARG A CA 1
ATOM 1516 C C . ARG A 1 189 ? 58.157 24.248 11.819 1.00 15.76 186 ARG A C 1
ATOM 1517 O O . ARG A 1 189 ? 58.952 25.028 12.358 1.00 15.66 186 ARG A O 1
ATOM 1525 N N . ASP A 1 190 ? 57.110 24.652 11.101 1.00 15.40 187 ASP A N 1
ATOM 1526 C CA . ASP A 1 190 ? 56.747 26.059 10.940 1.00 15.62 187 ASP A CA 1
ATOM 1527 C C . ASP A 1 190 ? 55.705 26.436 11.984 1.00 15.47 187 ASP A C 1
ATOM 1528 O O . ASP A 1 190 ? 54.552 26.049 11.860 1.00 15.09 187 ASP A O 1
ATOM 1533 N N . ASN A 1 191 ? 56.125 27.154 13.019 1.00 15.67 188 ASN A N 1
ATOM 1534 C CA . ASN A 1 191 ? 55.202 27.597 14.058 1.00 16.41 188 ASN A CA 1
ATOM 1535 C C . ASN A 1 191 ? 54.883 29.075 13.894 1.00 16.68 188 ASN A C 1
ATOM 1536 O O . ASN A 1 191 ? 54.270 29.685 14.782 1.00 16.74 188 ASN A O 1
ATOM 1541 N N . GLU A 1 192 ? 55.260 29.636 12.744 1.00 15.56 189 GLU A N 1
ATOM 1542 C CA . GLU A 1 192 ? 55.206 31.078 12.534 1.00 16.13 189 GLU A CA 1
ATOM 1543 C C . GLU A 1 192 ? 54.293 31.534 11.382 1.00 15.01 189 GLU A C 1
ATOM 1544 O O . GLU A 1 192 ? 53.518 32.486 11.535 1.00 14.35 189 GLU A O 1
ATOM 1550 N N . PHE A 1 193 ? 54.368 30.852 10.246 1.00 14.69 190 PHE A N 1
ATOM 1551 C CA . PHE A 1 193 ? 53.708 31.324 9.016 1.00 15.05 190 PHE A CA 1
ATOM 1552 C C . PHE A 1 193 ? 52.435 30.586 8.583 1.00 15.35 190 PHE A C 1
ATOM 1553 O O . PHE A 1 193 ? 51.795 30.981 7.597 1.00 16.17 190 PHE A O 1
ATOM 1561 N N . GLY A 1 194 ? 52.096 29.524 9.300 1.00 15.03 191 GLY A N 1
ATOM 1562 C CA . GLY A 1 194 ? 50.903 28.725 9.002 1.00 15.48 191 GLY A CA 1
ATOM 1563 C C . GLY A 1 194 ? 50.971 27.923 7.721 1.00 15.34 191 GLY A C 1
ATOM 1564 O O . GLY A 1 194 ? 49.931 27.597 7.128 1.00 15.17 191 GLY A O 1
ATOM 1573 N N . ASP A 1 196 ? 51.458 24.783 5.191 1.00 16.11 193 ASP A N 1
ATOM 1574 C CA . ASP A 1 196 ? 51.059 23.384 5.219 1.00 16.36 193 ASP A CA 1
ATOM 1575 C C . ASP A 1 196 ? 52.287 22.539 4.859 1.00 15.52 193 ASP A C 1
ATOM 1576 O O . ASP A 1 196 ? 52.762 22.541 3.711 1.00 15.47 193 ASP A O 1
ATOM 1581 N N . GLN A 1 197 ? 52.829 21.851 5.863 1.00 14.68 194 GLN A N 1
ATOM 1582 C CA . GLN A 1 197 ? 54.030 21.048 5.666 1.00 14.64 194 GLN A CA 1
ATOM 1583 C C . GLN A 1 197 ? 53.714 19.553 5.620 1.00 15.29 194 GLN A C 1
ATOM 1584 O O . GLN A 1 197 ? 54.601 18.727 5.809 1.00 16.32 194 GLN A O 1
ATOM 1590 N N . SER A 1 198 ? 52.449 19.211 5.367 1.00 15.46 195 SER A N 1
ATOM 1591 C CA . SER A 1 198 ? 52.011 17.812 5.386 1.00 15.79 195 SER A CA 1
ATOM 1592 C C . SER A 1 198 ? 52.588 16.935 4.264 1.00 15.83 195 SER A C 1
ATOM 1593 O O . SER A 1 198 ? 52.531 15.693 4.351 1.00 15.60 195 SER A O 1
ATOM 1596 N N . ALA A 1 199 ? 53.134 17.547 3.212 1.00 15.36 196 ALA A N 1
ATOM 1597 C CA . ALA A 1 199 ? 53.750 16.757 2.132 1.00 16.21 196 ALA A CA 1
ATOM 1598 C C . ALA A 1 199 ? 55.093 16.175 2.540 1.00 16.14 196 ALA A C 1
ATOM 1599 O O . ALA A 1 199 ? 55.566 15.229 1.914 1.00 16.65 196 ALA A O 1
ATOM 1601 N N . ALA A 1 200 ? 55.718 16.742 3.575 1.00 16.21 197 ALA A N 1
ATOM 1602 C CA . ALA A 1 200 ? 56.965 16.192 4.116 1.00 15.69 197 ALA A CA 1
ATOM 1603 C C . ALA A 1 200 ? 56.683 14.823 4.767 1.00 16.28 197 ALA A C 1
ATOM 1604 O O . ALA A 1 200 ? 55.581 14.580 5.304 1.00 15.47 197 ALA A O 1
ATOM 1606 N N . LYS A 1 201 ? 57.685 13.955 4.738 1.00 16.11 198 LYS A N 1
ATOM 1607 C CA . LYS A 1 201 ? 57.625 12.650 5.407 1.00 16.89 198 LYS A CA 1
ATOM 1608 C C . LYS A 1 201 ? 57.389 12.821 6.911 1.00 16.70 198 LYS A C 1
ATOM 1609 O O . LYS A 1 201 ? 56.641 12.055 7.534 1.00 16.01 198 LYS A O 1
ATOM 1615 N N . GLY A 1 202 ? 58.007 13.846 7.489 1.00 16.12 199 GLY A N 1
ATOM 1616 C CA . GLY A 1 202 ? 57.823 14.166 8.893 1.00 15.97 199 GLY A CA 1
ATOM 1617 C C . GLY A 1 202 ? 58.364 15.551 9.212 1.00 16.22 199 GLY A C 1
ATOM 1618 O O . GLY A 1 202 ? 59.023 16.183 8.372 1.00 15.75 199 GLY A O 1
ATOM 1619 N N . LEU A 1 203 ? 58.084 16.008 10.428 1.00 16.06 200 LEU A N 1
ATOM 1620 C CA . LEU A 1 203 ? 58.504 17.337 10.877 1.00 16.36 200 LEU A CA 1
ATOM 1621 C C . LEU A 1 203 ? 59.604 17.230 11.933 1.00 17.24 200 LEU A C 1
ATOM 1622 O O . LEU A 1 203 ? 59.687 16.229 12.657 1.00 17.83 200 LEU A O 1
ATOM 1627 N N . LEU A 1 204 ? 60.448 18.253 12.005 1.00 16.64 201 LEU A N 1
ATOM 1628 C CA . LEU A 1 204 ? 61.614 18.254 12.891 1.00 16.88 201 LEU A CA 1
ATOM 1629 C C . LEU A 1 204 ? 61.524 19.456 13.798 1.00 17.16 201 LEU A C 1
ATOM 1630 O O . LEU A 1 204 ? 61.197 20.549 13.358 1.00 16.36 201 LEU A O 1
ATOM 1635 N N . ASP A 1 205 ? 61.839 19.266 15.065 1.00 17.84 202 ASP A N 1
ATOM 1636 C CA . ASP A 1 205 ? 61.828 20.414 15.968 1.00 19.57 202 ASP A CA 1
ATOM 1637 C C . ASP A 1 205 ? 63.095 21.270 15.899 1.00 19.31 202 ASP A C 1
ATOM 1638 O O . ASP A 1 205 ? 63.029 22.491 16.079 1.00 20.16 202 ASP A O 1
ATOM 1643 N N . SER A 1 206 ? 64.233 20.636 15.615 1.00 18.35 203 SER A N 1
ATOM 1644 C CA . SER A 1 206 ? 65.485 21.356 15.393 1.00 16.89 203 SER A CA 1
ATOM 1645 C C . SER A 1 206 ? 66.352 20.585 14.408 1.00 16.06 203 SER A C 1
ATOM 1646 O O . SER A 1 206 ? 66.040 19.448 14.054 1.00 15.66 203 SER A O 1
ATOM 1649 N N . LEU A 1 207 ? 67.437 21.201 13.951 1.00 15.53 204 LEU A N 1
ATOM 1650 C CA . LEU A 1 207 ? 68.351 20.514 13.041 1.00 15.41 204 LEU A CA 1
ATOM 1651 C C . LEU A 1 207 ? 68.973 19.265 13.662 1.00 15.07 204 LEU A C 1
ATOM 1652 O O . LEU A 1 207 ? 69.313 18.323 12.953 1.00 15.52 204 LEU A O 1
ATOM 1657 N N . THR A 1 208 ? 69.120 19.252 14.986 1.00 15.03 205 THR A N 1
ATOM 1658 C CA . THR A 1 208 ? 69.654 18.084 15.684 1.00 14.74 205 THR A CA 1
ATOM 1659 C C . THR A 1 208 ? 68.846 16.812 15.385 1.00 15.00 205 THR A C 1
ATOM 1660 O O . THR A 1 208 ? 69.419 15.718 15.309 1.00 14.37 205 THR A O 1
ATOM 1664 N N . ASP A 1 209 ? 67.533 16.973 15.180 1.00 14.79 206 ASP A N 1
ATOM 1665 C CA . ASP A 1 209 ? 66.643 15.856 14.824 1.00 15.56 206 ASP A CA 1
ATOM 1666 C C . ASP A 1 209 ? 67.032 15.145 13.511 1.00 15.55 206 ASP A C 1
ATOM 1667 O O . ASP A 1 209 ? 66.724 13.962 13.328 1.00 15.26 206 ASP A O 1
ATOM 1672 N N . VAL A 1 210 ? 67.715 15.873 12.621 1.00 15.46 207 VAL A N 1
ATOM 1673 C CA . VAL A 1 210 ? 68.242 15.318 11.374 1.00 15.79 207 VAL A CA 1
ATOM 1674 C C . VAL A 1 210 ? 69.143 14.109 11.630 1.00 16.35 207 VAL A C 1
ATOM 1675 O O . VAL A 1 210 ? 69.125 13.161 10.855 1.00 15.62 207 VAL A O 1
ATOM 1679 N N . LEU A 1 211 ? 69.906 14.144 12.728 1.00 16.32 208 LEU A N 1
ATOM 1680 C CA . LEU A 1 211 ? 70.848 13.053 13.058 1.00 17.44 208 LEU A CA 1
ATOM 1681 C C . LEU A 1 211 ? 70.178 11.713 13.339 1.00 18.37 208 LEU A C 1
ATOM 1682 O O . LEU A 1 211 ? 70.825 10.656 13.238 1.00 18.93 208 LEU A O 1
ATOM 1687 N N . ASP A 1 212 ? 68.893 11.765 13.701 1.00 19.23 209 ASP A N 1
ATOM 1688 C CA . ASP A 1 212 ? 68.089 10.555 13.923 1.00 20.23 209 ASP A CA 1
ATOM 1689 C C . ASP A 1 212 ? 67.584 9.927 12.620 1.00 20.02 209 ASP A C 1
ATOM 1690 O O . ASP A 1 212 ? 67.023 8.829 12.640 1.00 19.24 209 ASP A O 1
ATOM 1695 N N . LEU A 1 213 ? 67.780 10.622 11.495 1.00 20.07 210 LEU A N 1
ATOM 1696 C CA . LEU A 1 213 ? 67.305 10.152 10.182 1.00 20.85 210 LEU A CA 1
ATOM 1697 C C . LEU A 1 213 ? 68.339 9.303 9.436 1.00 21.73 210 LEU A C 1
ATOM 1698 O O . LEU A 1 213 ? 68.046 8.727 8.376 1.00 21.74 210 LEU A O 1
ATOM 1703 N N . ILE A 1 214 ? 69.546 9.258 9.992 1.00 22.72 211 ILE A N 1
ATOM 1704 C CA . ILE A 1 214 ? 70.685 8.552 9.408 1.00 24.00 211 ILE A CA 1
ATOM 1705 C C . ILE A 1 214 ? 71.347 7.626 10.439 1.00 24.69 211 ILE A C 1
ATOM 1706 O O . ILE A 1 214 ? 72.273 6.883 10.106 1.00 25.09 211 ILE A O 1
ATOM 1712 N N . ASN B 1 2 ? 70.559 68.013 36.938 1.00 20.76 -1 ASN B N 1
ATOM 1713 C CA . ASN B 1 2 ? 71.700 68.897 37.316 1.00 19.89 -1 ASN B CA 1
ATOM 1714 C C . ASN B 1 2 ? 72.924 68.073 37.726 1.00 19.54 -1 ASN B C 1
ATOM 1715 O O . ASN B 1 2 ? 73.682 68.455 38.631 1.00 19.60 -1 ASN B O 1
ATOM 1720 N N . ALA B 1 3 ? 73.114 66.954 37.035 1.00 18.40 0 ALA B N 1
ATOM 1721 C CA . ALA B 1 3 ? 74.252 66.069 37.270 1.00 17.19 0 ALA B CA 1
ATOM 1722 C C . ALA B 1 3 ? 74.866 65.631 35.945 1.00 16.47 0 ALA B C 1
ATOM 1723 O O . ALA B 1 3 ? 74.266 65.801 34.874 1.00 15.52 0 ALA B O 1
ATOM 1730 N N . VAL B 1 5 ? 75.707 63.492 32.909 1.00 12.67 2 VAL B N 1
ATOM 1731 C CA . VAL B 1 5 ? 75.068 62.394 32.174 1.00 12.36 2 VAL B CA 1
ATOM 1732 C C . VAL B 1 5 ? 76.097 61.746 31.243 1.00 12.13 2 VAL B C 1
ATOM 1733 O O . VAL B 1 5 ? 76.592 62.377 30.287 1.00 11.53 2 VAL B O 1
ATOM 1737 N N . GLU B 1 6 ? 76.374 60.476 31.516 1.00 11.27 3 GLU B N 1
ATOM 1738 C CA . GLU B 1 6 ? 77.302 59.663 30.726 1.00 11.76 3 GLU B CA 1
ATOM 1739 C C . GLU B 1 6 ? 76.625 58.784 29.668 1.00 11.61 3 GLU B C 1
ATOM 1740 O O . GLU B 1 6 ? 77.264 58.400 28.679 1.00 11.36 3 GLU B O 1
ATOM 1746 N N . ALA B 1 7 ? 75.344 58.455 29.874 1.00 11.76 4 ALA B N 1
ATOM 1747 C CA . ALA B 1 7 ? 74.599 57.624 28.909 1.00 11.83 4 ALA B CA 1
ATOM 1748 C C . ALA B 1 7 ? 73.119 57.993 28.850 1.00 11.80 4 ALA B C 1
ATOM 1749 O O . ALA B 1 7 ? 72.527 58.395 29.861 1.00 12.04 4 ALA B O 1
ATOM 1751 N N . ILE B 1 8 ? 72.525 57.841 27.671 1.00 11.51 5 ILE B N 1
ATOM 1752 C CA . ILE B 1 8 ? 71.080 57.964 27.528 1.00 12.02 5 ILE B CA 1
ATOM 1753 C C . ILE B 1 8 ? 70.566 56.657 26.945 1.00 11.89 5 ILE B C 1
ATOM 1754 O O . ILE B 1 8 ? 71.133 56.131 25.957 1.00 11.88 5 ILE B O 1
ATOM 1759 N N . ILE B 1 9 ? 69.524 56.123 27.584 1.00 11.09 6 ILE B N 1
ATOM 1760 C CA . ILE B 1 9 ? 68.870 54.898 27.122 1.00 11.40 6 ILE B CA 1
ATOM 1761 C C . ILE B 1 9 ? 67.471 55.252 26.604 1.00 11.71 6 ILE B C 1
ATOM 1762 O O . ILE B 1 9 ? 66.671 55.854 27.344 1.00 12.06 6 ILE B O 1
ATOM 1767 N N . PHE B 1 10 ? 67.190 54.896 25.350 1.00 10.93 7 PHE B N 1
ATOM 1768 C CA . PHE B 1 10 ? 65.893 55.223 24.741 1.00 11.66 7 PHE B CA 1
ATOM 1769 C C . PHE B 1 10 ? 65.031 53.981 24.620 1.00 11.72 7 PHE B C 1
ATOM 1770 O O . PHE B 1 10 ? 65.508 52.919 24.198 1.00 12.08 7 PHE B O 1
ATOM 1778 N N . ASP B 1 11 ? 63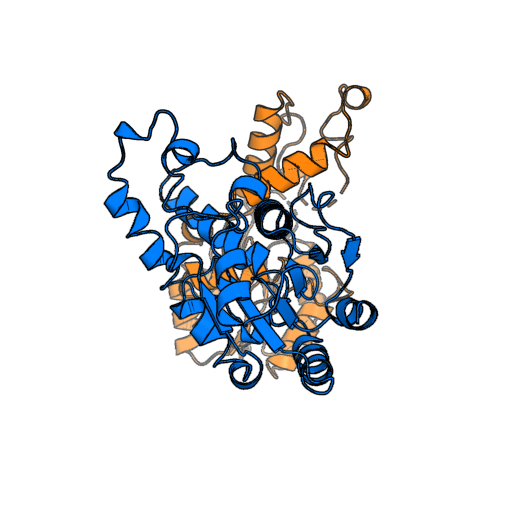.754 54.112 24.968 1.00 11.89 8 ASP B N 1
ATOM 1779 C CA . ASP B 1 11 ? 62.772 53.166 24.488 1.00 12.23 8 ASP B CA 1
ATOM 1780 C C . ASP B 1 11 ? 62.590 53.423 22.970 1.00 12.29 8 ASP B C 1
ATOM 1781 O O . ASP B 1 11 ? 62.983 54.483 22.449 1.00 12.34 8 ASP B O 1
ATOM 1794 N N . ASP B 1 13 ? 59.407 52.130 20.532 1.00 12.01 10 ASP B N 1
ATOM 1795 C CA . ASP B 1 13 ? 58.004 52.511 20.267 1.00 13.05 10 ASP B CA 1
ATOM 1796 C C . ASP B 1 13 ? 57.594 53.712 21.149 1.00 13.00 10 ASP B C 1
ATOM 1797 O O . ASP B 1 13 ? 57.843 53.710 22.355 1.00 13.16 10 ASP B O 1
ATOM 1802 N N . GLY B 1 14 ? 57.001 54.738 20.532 1.00 12.55 11 GLY B N 1
ATOM 1803 C CA . GLY B 1 14 ? 56.494 55.915 21.246 1.00 12.15 11 GLY B CA 1
ATOM 1804 C C . GLY B 1 14 ? 57.545 56.976 21.560 1.00 12.00 11 GLY B C 1
ATOM 1805 O O . GLY B 1 14 ? 57.215 58.088 21.983 1.00 11.46 11 GLY B O 1
ATOM 1806 N N . VAL B 1 15 ? 58.812 56.635 21.338 1.00 10.28 12 VAL B N 1
ATOM 1807 C CA . VAL B 1 15 ? 59.922 57.520 21.642 1.00 10.98 12 VAL B CA 1
ATOM 1808 C C . VAL B 1 15 ? 60.715 57.861 20.374 1.00 10.61 12 VAL B C 1
ATOM 1809 O O . VAL B 1 15 ? 60.917 59.048 20.057 1.00 11.16 12 VAL B O 1
ATOM 1813 N N . LEU B 1 16 ? 61.168 56.827 19.662 1.00 10.14 13 LEU B N 1
ATOM 1814 C CA . LEU B 1 16 ? 61.885 57.009 18.388 1.00 10.21 13 LEU B CA 1
ATOM 1815 C C . LEU B 1 16 ? 60.941 56.873 17.184 1.00 10.89 13 LEU B C 1
ATOM 1816 O O . LEU B 1 16 ? 61.179 57.480 16.121 1.00 10.36 13 LEU B O 1
ATOM 1821 N N . PHE B 1 17 ? 59.863 56.102 17.359 1.00 10.25 14 PHE B N 1
ATOM 1822 C CA . PHE B 1 17 ? 58.875 55.878 16.294 1.00 10.54 14 PHE B CA 1
ATOM 1823 C C . PHE B 1 17 ? 57.486 56.089 16.865 1.00 11.18 14 PHE B C 1
ATOM 1824 O O . PHE B 1 17 ? 57.195 55.652 17.994 1.00 10.73 14 PHE B O 1
ATOM 1832 N N . ASP B 1 18 ? 56.651 56.763 16.078 1.00 11.11 15 ASP B N 1
ATOM 1833 C CA . ASP B 1 18 ? 55.285 57.069 16.478 1.00 12.40 15 ASP B CA 1
ATOM 1834 C C . ASP B 1 18 ? 54.382 55.921 16.029 1.00 11.96 15 ASP B C 1
ATOM 1835 O O . ASP B 1 18 ? 53.883 55.908 14.893 1.00 11.70 15 ASP B O 1
ATOM 1840 N N . THR B 1 19 ? 54.145 54.981 16.946 1.00 11.90 16 THR B N 1
ATOM 1841 C CA . THR B 1 19 ? 53.650 53.652 16.577 1.00 12.99 16 THR B CA 1
ATOM 1842 C C . THR B 1 19 ? 52.218 53.380 17.033 1.00 13.26 16 THR B C 1
ATOM 1843 O O . THR B 1 19 ? 51.552 52.550 16.429 1.00 14.14 16 THR B O 1
ATOM 1847 N N . GLU B 1 20 ? 51.760 54.054 18.091 1.00 13.81 17 GLU B N 1
ATOM 1848 C CA . GLU B 1 20 ? 50.523 53.624 18.765 1.00 14.89 17 GLU B CA 1
ATOM 1849 C C . GLU B 1 20 ? 49.295 53.642 17.824 1.00 15.18 17 GLU B C 1
ATOM 1850 O O . GLU B 1 20 ? 48.600 52.642 17.717 1.00 13.99 17 GLU B O 1
ATOM 1856 N N . LYS B 1 21 ? 49.063 54.759 17.132 1.00 15.24 18 LYS B N 1
ATOM 1857 C CA . LYS B 1 21 ? 47.929 54.848 16.210 1.00 16.19 18 LYS B CA 1
ATOM 1858 C C . LYS B 1 21 ? 48.033 53.854 15.067 1.00 15.62 18 LYS B C 1
ATOM 1859 O O . LYS B 1 21 ? 47.030 53.262 14.674 1.00 15.05 18 LYS B O 1
ATOM 1865 N N . TYR B 1 22 ? 49.239 53.665 14.540 1.00 15.57 19 TYR B N 1
ATOM 1866 C CA . TYR B 1 22 ? 49.430 52.696 13.463 1.00 15.86 19 TYR B CA 1
ATOM 1867 C C . TYR B 1 22 ? 49.037 51.265 13.892 1.00 15.36 19 TYR B C 1
ATOM 1868 O O . TYR B 1 22 ? 48.336 50.571 13.155 1.00 15.73 19 TYR B O 1
ATOM 1877 N N . TYR B 1 23 ? 49.498 50.831 15.067 1.00 15.26 20 TYR B N 1
ATOM 1878 C CA . TYR B 1 23 ? 49.128 49.523 15.626 1.00 15.42 20 TYR B CA 1
ATOM 1879 C C . TYR B 1 23 ? 47.598 49.397 15.697 1.00 14.70 20 TYR B C 1
ATOM 1880 O O . TYR B 1 23 ? 47.008 48.390 15.269 1.00 13.83 20 TYR B O 1
ATOM 1889 N N . TYR B 1 24 ? 46.966 50.441 16.226 1.00 13.70 21 TYR B N 1
ATOM 1890 C CA . TYR B 1 24 ? 45.511 50.446 16.377 1.00 14.14 21 TYR B CA 1
ATOM 1891 C C . TYR B 1 24 ? 44.832 50.347 15.020 1.00 14.20 21 TYR B C 1
ATOM 1892 O O . TYR B 1 24 ? 43.937 49.514 14.821 1.00 14.37 21 TYR B O 1
ATOM 1901 N N . ASP B 1 25 ? 45.273 51.185 14.082 1.00 14.41 22 ASP B N 1
ATOM 1902 C CA . ASP B 1 25 ? 44.662 51.256 12.763 1.00 14.58 22 ASP B CA 1
ATOM 1903 C C . ASP B 1 25 ? 44.884 49.973 11.952 1.00 14.57 22 ASP B C 1
ATOM 1904 O O . ASP B 1 25 ? 44.030 49.579 11.158 1.00 13.94 22 ASP B O 1
ATOM 1909 N N . ARG B 1 26 ? 46.039 49.338 12.131 1.00 14.45 23 ARG B N 1
ATOM 1910 C CA . ARG B 1 26 ? 46.301 48.087 11.441 1.00 14.86 23 ARG B CA 1
ATOM 1911 C C . ARG B 1 26 ? 45.311 47.012 11.897 1.00 15.05 23 ARG B C 1
ATOM 1912 O O . ARG B 1 26 ? 44.760 46.277 11.059 1.00 15.17 23 ARG B O 1
ATOM 1920 N N . ARG B 1 27 ? 45.082 46.927 13.209 1.00 14.96 24 ARG B N 1
ATOM 1921 C CA . ARG B 1 27 ? 44.085 45.972 13.751 1.00 16.03 24 ARG B CA 1
ATOM 1922 C C . ARG B 1 27 ? 42.697 46.298 13.212 1.00 15.96 24 ARG B C 1
ATOM 1923 O O . ARG B 1 27 ? 41.967 45.415 12.764 1.00 16.62 24 ARG B O 1
ATOM 1931 N N . ALA B 1 28 ? 42.343 47.583 13.256 1.00 15.92 25 ALA B N 1
ATOM 1932 C CA . ALA B 1 28 ? 41.056 48.050 12.735 1.00 16.00 25 ALA B CA 1
ATOM 1933 C C . ALA B 1 28 ? 40.845 47.706 11.256 1.00 15.75 25 ALA B C 1
ATOM 1934 O O . ALA B 1 28 ? 39.742 47.310 10.872 1.00 15.26 25 ALA B O 1
ATOM 1936 N N . SER B 1 29 ? 41.889 47.891 10.435 1.00 15.59 26 SER B N 1
ATOM 1937 C CA . SER B 1 29 ? 41.836 47.545 9.016 1.00 15.70 26 SER B CA 1
ATOM 1938 C C . SER B 1 29 ? 41.602 46.053 8.801 1.00 15.54 26 SER B C 1
ATOM 1939 O O . SER B 1 29 ? 40.771 45.672 7.975 1.00 15.43 26 SER B O 1
ATOM 1942 N N . PHE B 1 30 ? 42.320 45.221 9.554 1.00 14.82 27 PHE B N 1
ATOM 1943 C CA . PHE B 1 30 ? 42.136 43.775 9.458 1.00 15.07 27 PHE B CA 1
ATOM 1944 C C . PHE B 1 30 ? 40.674 43.412 9.769 1.00 15.11 27 PHE B C 1
ATOM 1945 O O . PHE B 1 30 ? 40.015 42.695 9.003 1.00 14.78 27 PHE B O 1
ATOM 1953 N N . LEU B 1 31 ? 40.178 43.917 10.895 1.00 14.73 28 LEU B N 1
ATOM 1954 C CA . LEU B 1 31 ? 38.792 43.653 11.342 1.00 15.05 28 LEU B CA 1
ATOM 1955 C C . LEU B 1 31 ? 37.766 44.158 10.323 1.00 15.97 28 LEU B C 1
ATOM 1956 O O . LEU B 1 31 ? 36.773 43.466 10.008 1.00 15.85 28 LEU B O 1
ATOM 1961 N N . GLY B 1 32 ? 38.029 45.347 9.776 1.00 16.67 29 GLY B N 1
ATOM 1962 C CA . GLY B 1 32 ? 37.178 45.932 8.729 1.00 17.48 29 GLY B CA 1
ATOM 1963 C C . GLY B 1 32 ? 37.046 45.000 7.534 1.00 17.51 29 GLY B C 1
ATOM 1964 O O . GLY B 1 32 ? 35.960 44.857 6.962 1.00 17.74 29 GLY B O 1
ATOM 1965 N N . GLN B 1 33 ? 38.142 44.350 7.175 1.00 17.78 30 GLN B N 1
ATOM 1966 C CA . GLN B 1 33 ? 38.157 43.397 6.049 1.00 19.65 30 GLN B CA 1
ATOM 1967 C C . GLN B 1 33 ? 37.270 42.157 6.327 1.00 19.10 30 GLN B C 1
ATOM 1968 O O . GLN B 1 33 ? 36.675 41.599 5.401 1.00 18.58 30 GLN B O 1
ATOM 1974 N N . LYS B 1 34 ? 37.178 41.766 7.606 1.00 17.95 31 LYS B N 1
ATOM 1975 C CA . LYS B 1 34 ? 36.329 40.649 8.069 1.00 18.45 31 LYS B CA 1
ATOM 1976 C C . LYS B 1 34 ? 34.864 41.075 8.276 1.00 18.18 31 LYS B C 1
ATOM 1977 O O . LYS B 1 34 ? 33.988 40.243 8.512 1.00 19.01 31 LYS B O 1
ATOM 1983 N N . GLY B 1 35 ? 34.597 42.373 8.180 1.00 17.83 32 GLY B N 1
ATOM 1984 C CA . GLY B 1 35 ? 33.281 42.928 8.471 1.00 17.57 32 GLY B CA 1
ATOM 1985 C C . GLY B 1 35 ? 33.019 43.095 9.968 1.00 17.47 32 GLY B C 1
ATOM 1986 O O . GLY B 1 35 ? 31.852 43.149 10.394 1.00 17.43 32 GLY B O 1
ATOM 1987 N N . ILE B 1 36 ? 34.092 43.186 10.762 1.00 16.53 33 ILE B N 1
ATOM 1988 C CA . ILE B 1 36 ? 33.991 43.300 12.231 1.00 16.29 33 ILE B CA 1
ATOM 1989 C C . ILE B 1 36 ? 34.325 44.742 12.640 1.00 16.87 33 ILE B C 1
ATOM 1990 O O . ILE B 1 36 ? 35.380 45.271 12.256 1.00 16.45 33 ILE B O 1
ATOM 1995 N N . SER B 1 37 ? 33.418 45.365 13.386 1.00 17.09 34 SER B N 1
ATOM 1996 C CA A SER B 1 37 ? 33.609 46.743 13.821 0.50 17.63 34 SER B CA 1
ATOM 1997 C CA B SER B 1 37 ? 33.582 46.747 13.839 0.50 17.44 34 SER B CA 1
ATOM 1998 C C . SER B 1 37 ? 34.368 46.793 15.142 1.00 17.77 34 SER B C 1
ATOM 1999 O O . SER B 1 37 ? 34.179 45.940 15.999 1.00 17.08 34 SER B O 1
ATOM 2004 N N . ILE B 1 38 ? 35.239 47.796 15.286 1.00 17.93 35 ILE B N 1
ATOM 2005 C CA . ILE B 1 38 ? 35.958 47.995 16.548 1.00 19.23 35 ILE B CA 1
ATOM 2006 C C . ILE B 1 38 ? 35.694 49.403 17.128 1.00 18.52 35 ILE B C 1
ATOM 2007 O O . ILE B 1 38 ? 36.405 49.867 18.009 1.00 18.03 35 ILE B O 1
ATOM 2012 N N . ASP B 1 39 ? 34.626 50.044 16.655 1.00 18.29 36 ASP B N 1
ATOM 2013 C CA . ASP B 1 39 ? 34.269 51.392 17.095 1.00 19.02 36 ASP B CA 1
ATOM 2014 C C . ASP B 1 39 ? 34.044 51.493 18.604 1.00 17.59 36 ASP B C 1
ATOM 2015 O O . ASP B 1 39 ? 34.251 52.557 19.187 1.00 17.54 36 ASP B O 1
ATOM 2020 N N . HIS B 1 40 ? 33.617 50.395 19.225 1.00 15.78 37 HIS B N 1
ATOM 2021 C CA . HIS B 1 40 ? 33.352 50.365 20.674 1.00 15.53 37 HIS B CA 1
ATOM 2022 C C . HIS B 1 40 ? 34.614 50.283 21.542 1.00 15.39 37 HIS B C 1
ATOM 2023 O O . HIS B 1 40 ? 34.524 50.419 22.766 1.00 15.95 37 HIS B O 1
ATOM 2030 N N . LEU B 1 41 ? 35.768 50.026 20.918 1.00 14.75 38 LEU B N 1
ATOM 2031 C CA . LEU B 1 41 ? 37.039 49.999 21.636 1.00 14.42 38 LEU B CA 1
ATOM 2032 C C . LEU B 1 41 ? 37.961 51.075 21.079 1.00 14.73 38 LEU B C 1
ATOM 2033 O O . LEU B 1 41 ? 38.706 50.818 20.129 1.00 13.98 38 LEU B O 1
ATOM 2038 N N . PRO B 1 42 ? 37.925 52.277 21.678 1.00 14.76 39 PRO B N 1
ATOM 2039 C CA . PRO B 1 42 ? 38.840 53.332 21.240 1.00 15.48 39 PRO B CA 1
ATOM 2040 C C . PRO B 1 42 ? 40.310 52.969 21.541 1.00 15.66 39 PRO B C 1
ATOM 2041 O O . PRO B 1 42 ? 40.567 52.019 22.288 1.00 15.68 39 PRO B O 1
ATOM 2045 N N . PRO B 1 43 ? 41.268 53.690 20.938 1.00 15.40 40 PRO B N 1
ATOM 2046 C CA . PRO B 1 43 ? 42.687 53.413 21.212 1.00 15.65 40 PRO B CA 1
ATOM 2047 C C . PRO B 1 43 ? 43.019 53.296 22.705 1.00 15.81 40 PRO B C 1
ATOM 2048 O O . PRO B 1 43 ? 43.830 52.451 23.078 1.00 16.46 40 PRO B O 1
ATOM 2052 N N . SER B 1 44 ? 42.372 54.111 23.537 1.00 15.98 41 SER B N 1
ATOM 2053 C CA . SER B 1 44 ? 42.602 54.091 24.984 1.00 16.69 41 SER B CA 1
ATOM 2054 C C . SER B 1 44 ? 42.366 52.729 25.629 1.00 16.71 41 SER B C 1
ATOM 2055 O O . SER B 1 44 ? 43.018 52.397 26.628 1.00 17.05 41 SER B O 1
ATOM 2058 N N . PHE B 1 45 ? 41.456 51.940 25.054 1.00 16.59 42 PHE B N 1
ATOM 2059 C CA . PHE B 1 45 ? 41.157 50.601 25.584 1.00 16.50 42 PHE B CA 1
ATOM 2060 C C . PHE B 1 45 ? 42.420 49.743 25.618 1.00 16.81 42 PHE B C 1
ATOM 2061 O O . PHE B 1 45 ? 42.591 48.931 26.518 1.00 16.09 42 PHE B O 1
ATOM 2069 N N . PHE B 1 46 ? 43.288 49.934 24.631 1.00 17.93 43 PHE B N 1
ATOM 2070 C CA . PHE B 1 46 ? 44.495 49.107 24.441 1.00 19.46 43 PHE B CA 1
ATOM 2071 C C . PHE B 1 46 ? 45.724 49.651 25.200 1.00 20.77 43 PHE B C 1
ATOM 2072 O O . PHE B 1 46 ? 46.804 49.070 25.142 1.00 22.41 43 PHE B O 1
ATOM 2080 N N . ILE B 1 47 ? 45.529 50.730 25.953 1.00 22.41 44 ILE B N 1
ATOM 2081 C CA . ILE B 1 47 ? 46.595 51.370 26.753 1.00 23.40 44 ILE B CA 1
ATOM 2082 C C . ILE B 1 47 ? 46.663 50.763 28.163 1.00 23.80 44 ILE B C 1
ATOM 2083 O O . ILE B 1 47 ? 45.673 50.819 28.922 1.00 25.33 44 ILE B O 1
ATOM 2088 N N . GLN B 1 53 ? 44.396 38.584 24.002 1.00 27.74 50 GLN B N 1
ATOM 2089 C CA . GLN B 1 53 ? 43.640 38.429 25.230 1.00 26.49 50 GLN B CA 1
ATOM 2090 C C . GLN B 1 53 ? 42.211 38.981 25.098 1.00 25.58 50 GLN B C 1
ATOM 2091 O O . GLN B 1 53 ? 41.366 38.750 25.959 1.00 25.74 50 GLN B O 1
ATOM 2093 N N . VAL B 1 54 ? 41.933 39.714 24.025 1.00 23.74 51 VAL B N 1
ATOM 2094 C CA . VAL B 1 54 ? 40.727 40.533 24.033 1.00 20.92 51 VAL B CA 1
ATOM 2095 C C . VAL B 1 54 ? 39.732 40.234 22.906 1.00 18.90 51 VAL B C 1
ATOM 2096 O O . VAL B 1 54 ? 38.944 41.101 22.561 1.00 16.93 51 VAL B O 1
ATOM 2100 N N . TRP B 1 55 ? 39.755 39.028 22.335 1.00 17.49 52 TRP B N 1
ATOM 2101 C CA . TRP B 1 55 ? 38.824 38.749 21.230 1.00 17.16 52 TRP B CA 1
ATOM 2102 C C . TRP B 1 55 ? 37.373 38.863 21.677 1.00 16.16 52 TRP B C 1
ATOM 2103 O O . TRP B 1 55 ? 36.526 39.318 20.903 1.00 16.13 52 TRP B O 1
ATOM 2114 N N . GLU B 1 56 ? 37.085 38.451 22.920 1.00 15.69 53 GLU B N 1
ATOM 2115 C CA A GLU B 1 56 ? 35.723 38.590 23.428 0.50 15.32 53 GLU B CA 1
ATOM 2116 C CA B GLU B 1 56 ? 35.744 38.596 23.519 0.50 16.16 53 GLU B CA 1
ATOM 2117 C C . GLU B 1 56 ? 35.299 40.056 23.521 1.00 15.55 53 GLU B C 1
ATOM 2118 O O . GLU B 1 56 ? 34.159 40.383 23.175 1.00 15.82 53 GLU B O 1
ATOM 2129 N N . ASN B 1 57 ? 36.212 40.940 23.939 1.00 15.30 54 ASN B N 1
ATOM 2130 C CA . ASN B 1 57 ? 35.905 42.371 23.928 1.00 14.79 54 ASN B CA 1
ATOM 2131 C C . ASN B 1 57 ? 35.682 42.866 22.502 1.00 14.53 54 ASN B C 1
ATOM 2132 O O . ASN B 1 57 ? 34.710 43.563 22.228 1.00 14.95 54 ASN B O 1
ATOM 2137 N N . ILE B 1 58 ? 36.588 42.503 21.602 1.00 13.75 55 ILE B N 1
ATOM 2138 C CA . ILE B 1 58 ? 36.503 42.930 20.201 1.00 13.80 55 ILE B CA 1
ATOM 2139 C C . ILE B 1 58 ? 35.190 42.484 19.549 1.00 13.73 55 ILE B C 1
ATOM 2140 O O . ILE B 1 58 ? 34.463 43.297 18.959 1.00 13.72 55 ILE B O 1
ATOM 2145 N N . LEU B 1 59 ? 34.869 41.195 19.674 1.00 13.80 56 LEU B N 1
ATOM 2146 C CA . LEU B 1 59 ? 33.726 40.624 18.954 1.00 14.05 56 LEU B CA 1
ATOM 2147 C C . LEU B 1 59 ? 32.393 40.960 19.594 1.00 14.89 56 LEU B C 1
ATOM 2148 O O . LEU B 1 59 ? 31.369 40.991 18.910 1.00 14.89 56 LEU B O 1
ATOM 2153 N N . ARG B 1 60 ? 32.424 41.213 20.898 1.00 14.80 57 ARG B N 1
ATOM 2154 C CA . ARG B 1 60 ? 31.258 41.674 21.656 1.00 15.34 57 ARG B CA 1
ATOM 2155 C C . ARG B 1 60 ? 30.069 40.734 21.413 1.00 15.79 57 ARG B C 1
ATOM 2156 O O . ARG B 1 60 ? 30.146 39.527 21.688 1.00 14.33 57 ARG B O 1
ATOM 2164 N N . ASP B 1 61 ? 28.992 41.263 20.850 1.00 16.52 58 ASP B N 1
ATOM 2165 C CA . ASP B 1 61 ? 27.801 40.454 20.614 1.00 17.44 58 ASP B CA 1
ATOM 2166 C C . ASP B 1 61 ? 28.034 39.319 19.587 1.00 17.45 58 ASP B C 1
ATOM 2167 O O . ASP B 1 61 ? 27.308 38.339 19.572 1.00 18.53 58 ASP B O 1
ATOM 2172 N N . GLU B 1 62 ? 29.059 39.448 18.758 1.00 17.58 59 GLU B N 1
ATOM 2173 C CA A GLU B 1 62 ? 29.332 38.496 17.683 0.50 17.43 59 GLU B CA 1
ATOM 2174 C CA B GLU B 1 62 ? 29.306 38.465 17.693 0.50 17.22 59 GLU B CA 1
ATOM 2175 C C . GLU B 1 62 ? 30.260 37.353 18.148 1.00 16.98 59 GLU B C 1
ATOM 2176 O O . GLU B 1 62 ? 30.652 36.498 17.355 1.00 15.43 59 GLU B O 1
ATOM 2187 N N . TYR B 1 63 ? 30.636 37.341 19.427 1.00 15.93 60 TYR B N 1
ATOM 2188 C CA . TYR B 1 63 ? 31.681 36.391 19.867 1.00 15.78 60 TYR B CA 1
ATOM 2189 C C . TYR B 1 63 ? 31.410 34.938 19.447 1.00 15.12 60 TYR B C 1
ATOM 2190 O O . TYR B 1 63 ? 32.298 34.259 18.908 1.00 14.65 60 TYR B O 1
ATOM 2199 N N . ASP B 1 64 ? 30.176 34.472 19.645 1.00 14.92 61 ASP B N 1
ATOM 2200 C CA . ASP B 1 64 ? 29.851 33.066 19.405 1.00 15.92 61 ASP B CA 1
ATOM 2201 C C . ASP B 1 64 ? 29.765 32.668 17.918 1.00 15.31 61 ASP B C 1
ATOM 2202 O O . ASP B 1 64 ? 29.677 31.486 17.585 1.00 16.54 61 ASP B O 1
ATOM 2207 N N . LYS B 1 65 ? 29.797 33.669 17.048 1.00 15.95 62 LYS B N 1
ATOM 2208 C CA . LYS B 1 65 ? 29.670 33.530 15.597 1.00 17.07 62 LYS B CA 1
ATOM 2209 C C . LYS B 1 65 ? 31.034 33.279 14.908 1.00 15.70 62 LYS B C 1
ATOM 2210 O O . LYS B 1 65 ? 31.074 32.966 13.716 1.00 13.43 62 LYS B O 1
ATOM 2216 N N . TRP B 1 66 ? 32.136 33.374 15.667 1.00 15.02 63 TRP B N 1
ATOM 2217 C CA . TRP B 1 66 ? 33.497 33.302 15.103 1.00 15.58 63 TRP B CA 1
ATOM 2218 C C . TRP B 1 66 ? 34.368 32.209 15.698 1.00 15.54 63 TRP B C 1
ATOM 2219 O O . TRP B 1 66 ? 34.367 32.002 16.922 1.00 15.95 63 TRP B O 1
ATOM 2230 N N . ASP B 1 67 ? 35.146 31.550 14.845 1.00 15.80 64 ASP B N 1
ATOM 2231 C CA . ASP B 1 67 ? 36.227 30.676 15.315 1.00 16.94 64 ASP B CA 1
ATOM 2232 C C . ASP B 1 67 ? 37.396 31.611 15.620 1.00 16.69 64 ASP B C 1
ATOM 2233 O O . ASP B 1 67 ? 38.045 32.142 14.700 1.00 16.40 64 ASP B O 1
ATOM 2238 N N . VAL B 1 68 ? 37.643 31.829 16.908 1.00 16.52 65 VAL B N 1
ATOM 2239 C CA . VAL B 1 68 ? 38.664 32.783 17.350 1.00 17.34 65 VAL B CA 1
ATOM 2240 C C . VAL B 1 68 ? 40.091 32.342 16.989 1.00 17.16 65 VAL B C 1
ATOM 2241 O O . VAL B 1 68 ? 40.924 33.201 16.670 1.00 15.66 65 VAL B O 1
ATOM 2245 N N . SER B 1 69 ? 40.370 31.032 17.012 1.00 17.08 66 SER B N 1
ATOM 2246 C CA A SER B 1 69 ? 41.694 30.529 16.614 0.50 17.84 66 SER B CA 1
ATOM 2247 C CA B SER B 1 69 ? 41.700 30.542 16.619 0.50 17.65 66 SER B CA 1
ATOM 2248 C C . SER B 1 69 ? 42.004 30.951 15.178 1.00 17.91 66 SER B C 1
ATOM 2249 O O . SER B 1 69 ? 43.117 31.402 14.866 1.00 17.55 66 SER B O 1
ATOM 2254 N N . THR B 1 70 ? 41.004 30.813 14.308 1.00 17.98 67 THR B N 1
ATOM 2255 C CA . THR B 1 70 ? 41.176 31.168 12.908 1.00 18.33 67 THR B CA 1
ATOM 2256 C C . THR B 1 70 ? 41.340 32.668 12.715 1.00 17.59 67 THR B C 1
ATOM 2257 O O . THR B 1 70 ? 42.170 33.113 11.895 1.00 16.02 67 THR B O 1
ATOM 2261 N N . LEU B 1 71 ? 40.565 33.454 13.468 1.00 16.51 68 LEU B N 1
ATOM 2262 C CA . LEU B 1 71 ? 40.747 34.915 13.441 1.00 16.64 68 LEU B CA 1
ATOM 2263 C C . LEU B 1 71 ? 42.155 35.301 13.855 1.00 16.17 68 LEU B C 1
ATOM 2264 O O . LEU B 1 71 ? 42.785 36.148 13.220 1.00 16.03 68 LEU B O 1
ATOM 2269 N N . GLN B 1 72 ? 42.658 34.678 14.918 1.00 16.04 69 GLN B N 1
ATOM 2270 C CA . GLN B 1 72 ? 44.026 34.982 15.367 1.00 15.79 69 GLN B CA 1
ATOM 2271 C C . GLN B 1 72 ? 45.036 34.654 14.263 1.00 15.66 69 GLN B C 1
ATOM 2272 O O . GLN B 1 72 ? 45.928 35.458 13.963 1.00 14.89 69 GLN B O 1
ATOM 2278 N N . GLU B 1 73 ? 44.881 33.480 13.654 1.00 15.34 70 GLU B N 1
ATOM 2279 C CA . GLU B 1 73 ? 45.769 33.063 12.555 1.00 16.50 70 GLU B CA 1
ATOM 2280 C C . GLU B 1 73 ? 45.744 34.070 11.404 1.00 15.57 70 GLU B C 1
ATOM 2281 O O . GLU B 1 73 ? 46.809 34.456 10.894 1.00 14.92 70 GLU B O 1
ATOM 2287 N N . GLU B 1 74 ? 44.540 34.487 10.993 1.00 14.73 71 GLU B N 1
ATOM 2288 C CA . GLU B 1 74 ? 44.386 35.459 9.886 1.00 15.52 71 GLU B CA 1
ATOM 2289 C C . GLU B 1 74 ? 44.953 36.830 10.247 1.00 14.36 71 GLU B C 1
ATOM 2290 O O . GLU B 1 74 ? 45.552 37.492 9.402 1.00 13.99 71 GLU B O 1
ATOM 2296 N N . TYR B 1 75 ? 44.757 37.259 11.496 1.00 14.16 72 TYR B N 1
ATOM 2297 C CA . TYR B 1 75 ? 45.306 38.544 11.964 1.00 13.84 72 TYR B CA 1
ATOM 2298 C C . TYR B 1 75 ? 46.832 38.491 11.956 1.00 13.62 72 TYR B C 1
ATOM 2299 O O . TYR B 1 75 ? 47.490 39.438 11.534 1.00 13.81 72 TYR B O 1
ATOM 2308 N N . ASN B 1 76 ? 47.388 37.365 12.393 1.00 13.45 73 ASN B N 1
ATOM 2309 C CA . ASN B 1 76 ? 48.840 37.171 12.353 1.00 14.21 73 ASN B CA 1
ATOM 2310 C C . ASN B 1 76 ? 49.391 37.273 10.916 1.00 14.05 73 ASN B C 1
ATOM 2311 O O . ASN B 1 76 ? 50.437 37.899 10.672 1.00 12.57 73 ASN B O 1
ATOM 2316 N N . THR B 1 77 ? 48.683 36.655 9.975 1.00 13.12 74 THR B N 1
ATOM 2317 C CA . THR B 1 77 ? 49.069 36.723 8.556 1.00 13.26 74 THR B CA 1
ATOM 2318 C C . THR 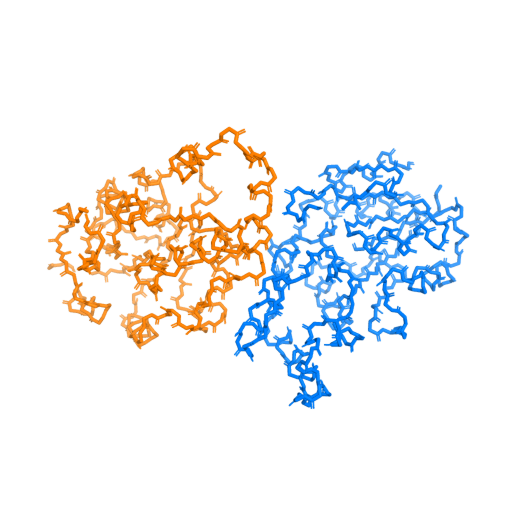B 1 77 ? 48.996 38.168 8.070 1.00 13.31 74 THR B C 1
ATOM 2319 O O . THR B 1 77 ? 49.895 38.646 7.371 1.00 12.62 74 THR B O 1
ATOM 2323 N N . TYR B 1 78 ? 47.931 38.864 8.468 1.00 13.19 75 TYR B N 1
ATOM 2324 C CA . TYR B 1 78 ? 47.749 40.272 8.115 1.00 13.94 75 TYR B CA 1
ATOM 2325 C C . TYR B 1 78 ? 48.922 41.150 8.593 1.00 13.72 75 TYR B C 1
ATO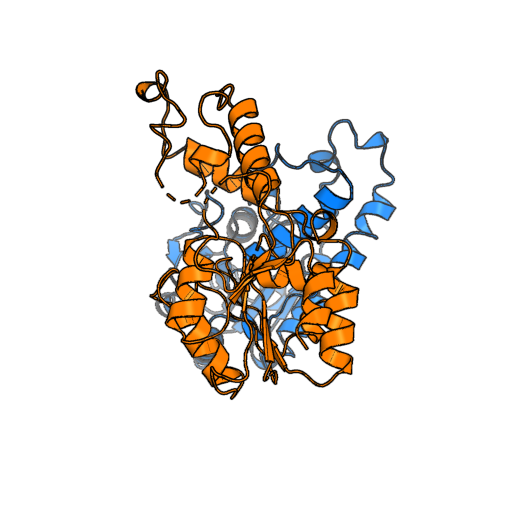M 2326 O O . TYR B 1 78 ? 49.417 41.978 7.830 1.00 13.11 75 TYR B O 1
ATOM 2335 N N . LYS B 1 79 ? 49.376 40.950 9.831 1.00 13.44 76 LYS B N 1
ATOM 2336 C CA . LYS B 1 79 ? 50.540 41.692 10.353 1.00 13.92 76 LYS B CA 1
ATOM 2337 C C . LYS B 1 79 ? 51.848 41.362 9.616 1.00 13.64 76 LYS B C 1
ATOM 2338 O O . LYS B 1 79 ? 52.722 42.222 9.446 1.00 13.45 76 LYS B O 1
ATOM 2344 N N . GLN B 1 80 ? 52.000 40.105 9.220 1.00 12.75 77 GLN B N 1
ATOM 2345 C CA . GLN B 1 80 ? 53.135 39.707 8.400 1.00 13.26 77 GLN B CA 1
ATOM 2346 C C . GLN B 1 80 ? 53.112 40.422 7.044 1.00 12.58 77 GLN B C 1
ATOM 2347 O O . GLN B 1 80 ? 54.157 40.842 6.539 1.00 12.96 77 GLN B O 1
ATOM 2353 N N . ASN B 1 81 ? 51.920 40.549 6.467 1.00 11.74 78 ASN B N 1
ATOM 2354 C CA . ASN B 1 81 ? 51.749 41.242 5.191 1.00 12.95 78 ASN B CA 1
ATOM 2355 C C . ASN B 1 81 ? 51.731 42.758 5.279 1.00 12.82 78 ASN B C 1
ATOM 2356 O O . ASN B 1 81 ? 51.853 43.446 4.256 1.00 13.48 78 ASN B O 1
ATOM 2361 N N . ASN B 1 82 ? 51.607 43.270 6.500 1.00 12.81 79 ASN B N 1
ATOM 2362 C CA . ASN B 1 82 ? 51.571 44.717 6.730 1.00 13.74 79 ASN B CA 1
ATOM 2363 C C . ASN B 1 82 ? 52.521 45.122 7.857 1.00 13.59 79 ASN B C 1
ATOM 2364 O O . ASN B 1 82 ? 52.066 45.575 8.901 1.00 13.86 79 ASN B O 1
ATOM 2369 N N . PRO B 1 83 ? 53.840 44.954 7.651 1.00 14.00 80 PRO B N 1
ATOM 2370 C CA . PRO B 1 83 ? 54.808 45.300 8.698 1.00 13.97 80 PRO B CA 1
ATOM 2371 C C . PRO B 1 83 ? 54.769 46.792 9.055 1.00 14.12 80 PRO B C 1
ATOM 2372 O O . PRO B 1 83 ? 54.485 47.631 8.190 1.00 13.64 80 PRO B O 1
ATOM 2376 N N . LEU B 1 84 ? 55.032 47.122 10.316 1.00 13.94 81 LEU B N 1
ATOM 2377 C CA . LEU B 1 84 ? 55.101 48.549 10.708 1.00 13.87 81 LEU B CA 1
ATOM 2378 C C . LEU B 1 84 ? 56.067 49.306 9.783 1.00 13.14 81 LEU B C 1
ATOM 2379 O O . LEU B 1 84 ? 57.218 48.862 9.606 1.00 13.35 81 LEU B O 1
ATOM 2384 N N . PRO B 1 85 ? 55.603 50.403 9.142 1.00 12.70 82 PRO B N 1
ATOM 2385 C CA . PRO B 1 85 ? 56.480 51.156 8.215 1.00 12.71 82 PRO B CA 1
ATOM 2386 C C . PRO B 1 85 ? 57.370 52.128 8.992 1.00 12.71 82 PRO B C 1
ATOM 2387 O O . PRO B 1 85 ? 57.046 53.333 9.128 1.00 12.18 82 PRO B O 1
ATOM 2391 N N . TYR B 1 86 ? 58.468 51.605 9.525 1.00 12.61 83 TYR B N 1
ATOM 2392 C CA . TYR B 1 86 ? 59.328 52.395 10.424 1.00 12.40 83 TYR B CA 1
ATOM 2393 C C . TYR B 1 86 ? 59.823 53.676 9.777 1.00 12.03 83 TYR B C 1
ATOM 2394 O O . TYR B 1 86 ? 59.931 54.706 10.443 1.00 11.51 83 TYR B O 1
ATOM 2403 N N . LYS B 1 87 ? 60.089 53.626 8.476 1.00 12.58 84 LYS B N 1
ATOM 2404 C CA . LYS B 1 87 ? 60.589 54.812 7.752 1.00 13.52 84 LYS B CA 1
ATOM 2405 C C . LYS B 1 87 ? 59.566 55.935 7.769 1.00 14.31 84 LYS B C 1
ATOM 2406 O O . LYS B 1 87 ? 59.929 57.109 7.790 1.00 13.75 84 LYS B O 1
ATOM 2412 N N . GLU B 1 88 ? 58.290 55.560 7.717 1.00 14.31 85 GLU B N 1
ATOM 2413 C CA . GLU B 1 88 ? 57.203 56.539 7.756 1.00 15.47 85 GLU B CA 1
ATOM 2414 C C . GLU B 1 88 ? 56.950 57.058 9.152 1.00 14.87 85 GLU B C 1
ATOM 2415 O O . GLU B 1 88 ? 56.505 58.188 9.310 1.00 16.21 85 GLU B O 1
ATOM 2421 N N . LEU B 1 89 ? 57.183 56.227 10.161 1.00 13.27 86 LEU B N 1
ATOM 2422 C CA . LEU B 1 89 ? 56.752 56.557 11.527 1.00 13.19 86 LEU B CA 1
ATOM 2423 C C . LEU B 1 89 ? 57.831 57.158 12.419 1.00 12.21 86 LEU B C 1
ATOM 2424 O O . LEU B 1 89 ? 57.522 57.653 13.510 1.00 12.03 86 LEU B O 1
ATOM 2429 N N . ILE B 1 90 ? 59.083 57.143 11.961 1.00 12.46 87 ILE B N 1
ATOM 2430 C CA . ILE B 1 90 ? 60.181 57.718 12.768 1.00 11.73 87 ILE B CA 1
ATOM 2431 C C . ILE B 1 90 ? 59.846 59.192 13.095 1.00 12.23 87 ILE B C 1
ATOM 2432 O O . ILE B 1 90 ? 59.313 59.907 12.234 1.00 12.41 87 ILE B O 1
ATOM 2437 N N . PHE B 1 91 ? 60.134 59.643 14.315 1.00 12.42 88 PHE B N 1
ATOM 2438 C CA . PHE B 1 91 ? 59.988 61.083 14.597 1.00 12.65 88 PHE B CA 1
ATOM 2439 C C . PHE B 1 91 ? 61.061 61.852 13.810 1.00 13.28 88 PHE B C 1
ATOM 2440 O O . PHE B 1 91 ? 62.182 61.372 13.669 1.00 12.60 88 PHE B O 1
ATOM 2448 N N . PRO B 1 92 ? 60.717 63.043 13.295 1.00 14.51 89 PRO B N 1
ATOM 2449 C CA . PRO B 1 92 ? 61.632 63.731 12.356 1.00 14.88 89 PRO B CA 1
ATOM 2450 C C . PRO B 1 92 ? 62.936 64.287 12.983 1.00 14.63 89 PRO B C 1
ATOM 2451 O O . PRO B 1 92 ? 63.831 64.718 12.240 1.00 15.29 89 PRO B O 1
ATOM 2455 N N . ASP B 1 93 ? 63.052 64.253 14.313 1.00 13.24 90 ASP B N 1
ATOM 2456 C CA . ASP B 1 93 ? 64.278 64.722 15.010 1.00 13.46 90 ASP B CA 1
ATOM 2457 C C . ASP B 1 93 ? 65.156 63.593 15.564 1.00 12.90 90 ASP B C 1
ATOM 2458 O O . ASP B 1 93 ? 66.199 63.853 16.177 1.00 13.03 90 ASP B O 1
ATOM 2463 N N . VAL B 1 94 ? 64.770 62.349 15.310 1.00 11.85 91 VAL B N 1
ATOM 2464 C CA . VAL B 1 94 ? 65.509 61.215 15.855 1.00 11.91 91 VAL B CA 1
ATOM 2465 C C . VAL B 1 94 ? 66.979 61.234 15.432 1.00 12.29 91 VAL B C 1
ATOM 2466 O O . VAL B 1 94 ? 67.850 61.227 16.290 1.00 12.30 91 VAL B O 1
ATOM 2470 N N . LEU B 1 95 ? 67.258 61.239 14.132 1.00 11.48 92 LEU B N 1
ATOM 2471 C CA . LEU B 1 95 ? 68.669 61.136 13.718 1.00 12.56 92 LEU B CA 1
ATOM 2472 C C . LEU B 1 95 ? 69.468 62.334 14.188 1.00 12.80 92 LEU B C 1
ATOM 2473 O O . LEU B 1 95 ? 70.599 62.183 14.634 1.00 13.25 92 LEU B O 1
ATOM 2478 N N . LYS B 1 96 ? 68.879 63.524 14.088 1.00 13.38 93 LYS B N 1
ATOM 2479 C CA . LYS B 1 96 ? 69.552 64.742 14.560 1.00 13.70 93 LYS B CA 1
ATOM 2480 C C . LYS B 1 96 ? 69.927 64.645 16.042 1.00 13.37 93 LYS B C 1
ATOM 2481 O O . LYS B 1 96 ? 71.078 64.924 16.433 1.00 12.80 93 LYS B O 1
ATOM 2487 N N . VAL B 1 97 ? 68.962 64.245 16.862 1.00 12.17 94 VAL B N 1
ATOM 2488 C CA . VAL B 1 97 ? 69.202 64.125 18.311 1.00 12.63 94 VAL B CA 1
ATOM 2489 C C . VAL B 1 97 ? 70.253 63.072 18.641 1.00 11.96 94 VAL B C 1
ATOM 2490 O O . VAL B 1 97 ? 71.194 63.357 19.376 1.00 11.31 94 VAL B O 1
ATOM 2494 N N . LEU B 1 98 ? 70.094 61.861 18.097 1.00 12.40 95 LEU B N 1
ATOM 2495 C CA . LEU B 1 98 ? 71.076 60.794 18.351 1.00 13.09 95 LEU B CA 1
ATOM 2496 C C . LEU B 1 98 ? 72.478 61.189 17.900 1.00 13.71 95 LEU B C 1
ATOM 2497 O O . LEU B 1 98 ? 73.463 60.905 18.592 1.00 13.03 95 LEU B O 1
ATOM 2502 N N . ASN B 1 99 ? 72.559 61.844 16.740 1.00 13.81 96 ASN B N 1
ATOM 2503 C CA . ASN B 1 99 ? 73.855 62.293 16.224 1.00 14.05 96 ASN B CA 1
ATOM 2504 C C . ASN B 1 99 ? 74.516 63.288 17.173 1.00 14.24 96 ASN B C 1
ATOM 2505 O O . ASN B 1 99 ? 75.729 63.218 17.415 1.00 13.85 96 ASN B O 1
ATOM 2510 N N . GLU B 1 100 ? 73.720 64.204 17.717 1.00 14.01 97 GLU B N 1
ATOM 2511 C CA . GLU B 1 100 ? 74.227 65.213 18.647 1.00 14.81 97 GLU B CA 1
ATOM 2512 C C . GLU B 1 100 ? 74.665 64.595 19.998 1.00 14.08 97 GLU B C 1
ATOM 2513 O O . GLU B 1 100 ? 75.714 64.941 20.532 1.00 13.46 97 GLU B O 1
ATOM 2519 N N . VAL B 1 101 ? 73.855 63.681 20.525 1.00 13.47 98 VAL B N 1
ATOM 2520 C CA . VAL B 1 101 ? 74.203 62.922 21.742 1.00 13.58 98 VAL B CA 1
ATOM 2521 C C . VAL B 1 101 ? 75.560 62.215 21.527 1.00 13.80 98 VAL B C 1
ATOM 2522 O O . VAL B 1 101 ? 76.490 62.335 22.351 1.00 13.54 98 VAL B O 1
ATOM 2526 N N . LYS B 1 102 ? 75.687 61.526 20.397 1.00 14.48 99 LYS B N 1
ATOM 2527 C CA . LYS B 1 102 ? 76.952 60.883 20.031 1.00 16.49 99 LYS B CA 1
ATOM 2528 C C . LYS B 1 102 ? 78.123 61.880 19.905 1.00 16.56 99 LYS B C 1
ATOM 2529 O O . LYS B 1 102 ? 79.235 61.606 20.393 1.00 15.14 99 LYS B O 1
ATOM 2535 N N . SER B 1 103 ? 77.896 63.020 19.245 1.00 17.37 100 SER B N 1
ATOM 2536 C CA . SER B 1 103 ? 78.960 64.043 19.118 1.00 18.10 100 SER B CA 1
ATOM 2537 C C . SER B 1 103 ? 79.470 64.504 20.466 1.00 17.79 100 SER B C 1
ATOM 2538 O O . SER B 1 103 ? 80.654 64.800 20.611 1.00 17.82 100 SER B O 1
ATOM 2541 N N . GLN B 1 104 ? 78.572 64.575 21.447 1.00 17.23 101 GLN B N 1
ATOM 2542 C CA . GLN B 1 104 ? 78.915 65.015 22.793 1.00 17.27 101 GLN B CA 1
ATOM 2543 C C . GLN B 1 104 ? 79.642 63.953 23.610 1.00 16.75 101 GLN B C 1
ATOM 2544 O O . GLN B 1 104 ? 80.023 64.205 24.755 1.00 16.53 101 GLN B O 1
ATOM 2550 N N . GLY B 1 105 ? 79.798 62.766 23.028 1.00 16.06 102 GLY B N 1
ATOM 2551 C CA . GLY B 1 105 ? 80.591 61.690 23.639 1.00 16.11 102 GLY B CA 1
ATOM 2552 C C . GLY B 1 105 ? 79.831 60.811 24.622 1.00 15.75 102 GLY B C 1
ATOM 2553 O O . GLY B 1 105 ? 80.441 60.039 25.371 1.00 15.78 102 GLY B O 1
ATOM 2554 N N . LEU B 1 106 ? 78.504 60.899 24.616 1.00 14.77 103 LEU B N 1
ATOM 2555 C CA . LEU B 1 106 ? 77.703 60.060 25.491 1.00 15.46 103 LEU B CA 1
ATOM 2556 C C . LEU B 1 106 ? 77.513 58.668 24.911 1.00 15.03 103 LEU B C 1
ATOM 2557 O O . LEU B 1 106 ? 77.440 58.489 23.687 1.00 14.45 103 LEU B O 1
ATOM 2562 N N . GLU B 1 107 ? 77.424 57.682 25.798 1.00 14.68 104 GLU B N 1
ATOM 2563 C CA . GLU B 1 107 ? 76.973 56.347 25.402 1.00 14.92 104 GLU B CA 1
ATOM 2564 C C . GLU B 1 107 ? 75.464 56.339 25.169 1.00 14.99 104 GLU B C 1
ATOM 2565 O O . GLU B 1 107 ? 74.717 57.134 25.757 1.00 14.18 104 GLU B O 1
ATOM 2571 N N . ILE B 1 108 ? 75.017 55.467 24.271 1.00 13.96 105 ILE B N 1
ATOM 2572 C CA . ILE B 1 108 ? 73.609 55.445 23.908 1.00 14.60 105 ILE B CA 1
ATOM 2573 C C . ILE B 1 108 ? 73.136 54.007 23.880 1.00 14.18 105 ILE B C 1
ATOM 2574 O O . ILE B 1 108 ? 73.790 53.134 23.288 1.00 14.62 105 ILE B O 1
ATOM 2579 N N . GLY B 1 109 ? 72.023 53.763 24.565 1.00 13.95 106 GLY B N 1
ATOM 2580 C CA . GLY B 1 109 ? 71.425 52.443 24.624 1.00 13.27 106 GLY B CA 1
ATOM 2581 C C . GLY B 1 109 ? 70.032 52.487 24.034 1.00 14.47 106 GLY B C 1
ATOM 2582 O O . GLY B 1 109 ? 69.368 53.543 24.015 1.00 14.13 106 GLY B O 1
ATOM 2583 N N . LEU B 1 110 ? 69.602 51.346 23.515 1.00 14.57 107 LEU B N 1
ATOM 2584 C CA A LEU B 1 110 ? 68.222 51.183 23.093 0.50 15.03 107 LEU B CA 1
ATOM 2585 C CA B LEU B 1 110 ? 68.213 51.181 23.103 0.50 15.80 107 LEU B CA 1
ATOM 2586 C C . LEU B 1 110 ? 67.620 49.994 23.829 1.00 15.82 107 LEU B C 1
ATOM 2587 O O . LEU B 1 110 ? 68.191 48.901 23.818 1.00 16.33 107 LEU B O 1
ATOM 2596 N N . ALA B 1 111 ? 66.471 50.209 24.463 1.00 16.36 108 ALA B N 1
ATOM 2597 C CA . ALA B 1 111 ? 65.746 49.134 25.114 1.00 17.56 108 ALA B CA 1
ATOM 2598 C C . ALA B 1 111 ? 64.355 49.089 24.510 1.00 18.42 108 ALA B C 1
ATOM 2599 O O . ALA B 1 111 ? 63.691 50.130 24.365 1.00 20.41 108 ALA B O 1
ATOM 2601 N N . SER B 1 112 ? 63.904 47.904 24.123 1.00 17.29 109 SER B N 1
ATOM 2602 C CA . SER B 1 112 ? 62.613 47.803 23.460 1.00 17.48 109 SER B CA 1
ATOM 2603 C C . SER B 1 112 ? 61.925 46.487 23.806 1.00 17.07 109 SER B C 1
ATOM 2604 O O . SER B 1 112 ? 62.595 45.462 23.855 1.00 16.45 109 SER B O 1
ATOM 2607 N N . SER B 1 113 ? 60.603 46.536 24.033 1.00 16.41 110 SER B N 1
ATOM 2608 C CA A SER B 1 113 ? 59.792 45.341 24.257 0.50 16.30 110 SER B CA 1
ATOM 2609 C CA B SER B 1 113 ? 59.819 45.334 24.265 0.50 16.28 110 SER B CA 1
ATOM 2610 C C . SER B 1 113 ? 59.541 44.597 22.951 1.00 15.94 110 SER B C 1
ATOM 2611 O O . SER B 1 113 ? 59.058 43.463 22.958 1.00 16.40 110 SER B O 1
ATOM 2616 N N . SER B 1 114 ? 59.861 45.238 21.827 1.00 14.89 111 SER B N 1
ATOM 2617 C CA . SER B 1 114 ? 59.649 44.608 20.504 1.00 14.73 111 SER B CA 1
ATOM 2618 C C . SER B 1 114 ? 60.618 43.445 20.305 1.00 13.76 111 SER B C 1
ATOM 2619 O O . SER B 1 114 ? 61.694 43.416 20.912 1.00 14.04 111 SER B O 1
ATOM 2622 N N . VAL B 1 115 ? 60.258 42.503 19.433 1.00 13.56 112 VAL B N 1
ATOM 2623 C CA . VAL B 1 115 ? 61.106 41.340 19.190 1.00 13.49 112 VAL B CA 1
ATOM 2624 C C . VAL B 1 115 ? 62.344 41.800 18.421 1.00 13.69 112 VAL B C 1
ATOM 2625 O O . VAL B 1 115 ? 62.289 42.805 17.717 1.00 12.41 112 VAL B O 1
ATOM 2629 N N . LYS B 1 116 ? 63.451 41.074 18.569 1.00 12.95 113 LYS B N 1
ATOM 2630 C CA . LYS B 1 116 ? 64.707 41.515 17.959 1.00 13.62 113 LYS B CA 1
ATOM 2631 C C . LYS B 1 116 ? 64.629 41.720 16.446 1.00 12.17 113 LYS B C 1
ATOM 2632 O O . LYS B 1 116 ? 65.232 42.656 15.935 1.00 11.52 113 LYS B O 1
ATOM 2638 N N . ALA B 1 117 ? 63.878 40.871 15.738 1.00 10.97 114 ALA B N 1
ATOM 2639 C CA . ALA B 1 117 ? 63.774 41.019 14.280 1.00 10.80 114 ALA B CA 1
ATOM 2640 C C . ALA B 1 117 ? 63.194 42.382 13.900 1.00 11.14 114 ALA B C 1
ATOM 2641 O O . ALA B 1 117 ? 63.627 42.998 12.910 1.00 9.91 114 ALA B O 1
ATOM 2643 N N . ASP B 1 118 ? 62.245 42.872 14.710 1.00 10.30 115 ASP B N 1
ATOM 2644 C CA . ASP B 1 118 ? 61.616 44.170 14.462 1.00 11.43 115 ASP B CA 1
ATOM 2645 C C . ASP B 1 118 ? 62.530 45.350 14.805 1.00 11.78 115 ASP B C 1
ATOM 2646 O O . ASP B 1 118 ? 62.583 46.350 14.068 1.00 11.56 115 ASP B O 1
ATOM 2651 N N . ILE B 1 119 ? 63.253 45.228 15.915 1.00 11.36 116 ILE B N 1
ATOM 2652 C CA . ILE B 1 119 ? 64.275 46.219 16.291 1.00 11.65 116 ILE B CA 1
ATOM 2653 C C . ILE B 1 119 ? 65.327 46.323 15.173 1.00 11.19 116 ILE B C 1
ATOM 2654 O O . ILE B 1 119 ? 65.665 47.426 14.721 1.00 11.66 116 ILE B O 1
ATOM 2659 N N . PHE B 1 120 ? 65.807 45.176 14.718 1.00 11.19 117 PHE B N 1
ATOM 2660 C CA . PHE B 1 120 ? 66.772 45.126 13.606 1.00 10.96 117 PHE B CA 1
ATOM 2661 C C . PHE B 1 120 ? 66.265 45.899 12.391 1.00 11.08 117 PHE B C 1
ATOM 2662 O O . PHE B 1 120 ? 66.985 46.735 11.825 1.00 10.85 117 PHE B O 1
ATOM 2670 N N . ARG B 1 121 ? 65.036 45.601 11.973 1.00 9.31 118 ARG B N 1
ATOM 2671 C CA . ARG B 1 121 ? 64.499 46.229 10.769 1.00 9.88 118 ARG B CA 1
ATOM 2672 C C . ARG B 1 121 ? 64.309 47.745 10.985 1.00 10.41 118 ARG B C 1
ATOM 2673 O O . ARG B 1 121 ? 64.644 48.541 10.098 1.00 10.68 118 ARG B O 1
ATOM 2681 N N . ALA B 1 122 ? 63.787 48.138 12.144 1.00 10.67 119 ALA B N 1
ATOM 2682 C CA . ALA B 1 122 ? 63.594 49.581 12.445 1.00 11.15 119 ALA B CA 1
ATOM 2683 C C . ALA B 1 122 ? 64.924 50.342 12.336 1.00 11.75 119 ALA B C 1
ATOM 2684 O O . ALA B 1 122 ? 65.008 51.420 11.704 1.00 10.68 119 ALA B O 1
ATOM 2686 N N . LEU B 1 123 ? 65.975 49.787 12.948 1.00 11.99 120 LEU B N 1
ATOM 2687 C CA . LEU B 1 123 ? 67.292 50.457 12.932 1.00 13.72 120 LEU B CA 1
ATOM 2688 C C . LEU B 1 123 ? 67.913 50.474 11.536 1.00 14.05 120 LEU B C 1
ATOM 2689 O O . LEU B 1 123 ? 68.430 51.511 11.070 1.00 14.42 120 LEU B O 1
ATOM 2694 N N . GLU B 1 124 ? 67.870 49.327 10.865 1.00 13.97 121 GLU B N 1
ATOM 2695 C CA . GLU B 1 124 ? 68.475 49.221 9.532 1.00 15.03 121 GLU B CA 1
ATOM 2696 C C . GLU B 1 124 ? 67.753 50.083 8.494 1.00 14.24 121 GLU B C 1
ATOM 2697 O O . GLU B 1 124 ? 68.401 50.714 7.660 1.00 15.00 121 GLU B O 1
ATOM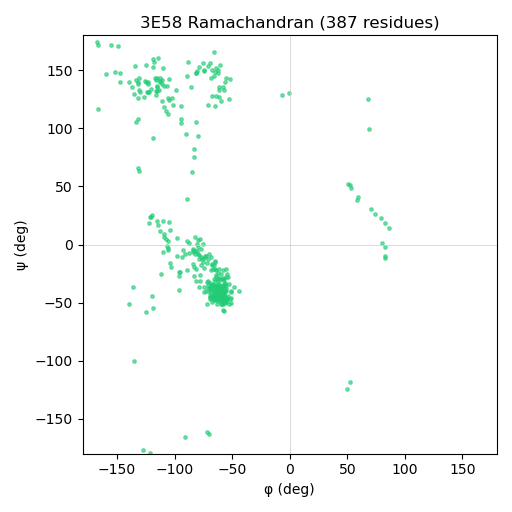 2703 N N . GLU B 1 125 ? 66.425 50.127 8.565 1.00 13.16 122 GLU B N 1
ATOM 2704 C CA . GLU B 1 125 ? 65.641 50.934 7.631 1.00 12.75 122 GLU B CA 1
ATOM 2705 C C . GLU B 1 125 ? 65.926 52.432 7.776 1.00 13.42 122 GLU B C 1
ATOM 2706 O O . GLU B 1 125 ? 65.743 53.203 6.818 1.00 12.97 122 GLU B O 1
ATOM 2712 N N . ASN B 1 126 ? 66.350 52.833 8.971 1.00 12.59 123 ASN B N 1
ATOM 2713 C CA . ASN B 1 126 ? 66.549 54.251 9.266 1.00 12.97 123 ASN B CA 1
ATOM 2714 C C . ASN B 1 126 ? 67.987 54.673 9.539 1.00 13.18 123 ASN B C 1
ATOM 2715 O O . ASN B 1 126 ? 68.218 55.755 10.068 1.00 12.31 123 ASN B O 1
ATOM 2720 N N . ARG B 1 127 ? 68.953 53.834 9.151 1.00 13.38 124 ARG B N 1
ATOM 2721 C CA . ARG B 1 127 ? 70.395 54.174 9.304 1.00 15.70 124 ARG B CA 1
ATOM 2722 C C . ARG B 1 127 ? 70.770 54.449 10.782 1.00 16.11 124 ARG B C 1
ATOM 2723 O O . ARG B 1 127 ? 71.578 55.354 11.078 1.00 15.78 124 ARG B O 1
ATOM 2731 N N . LEU B 1 128 ? 70.193 53.683 11.707 1.00 16.09 125 LEU B N 1
ATOM 2732 C CA . LEU B 1 128 ? 70.305 54.025 13.142 1.00 17.59 125 LEU B CA 1
ATOM 2733 C C . LEU B 1 128 ? 71.279 53.170 13.921 1.00 18.75 125 LEU B C 1
ATOM 2734 O O . LEU B 1 128 ? 71.656 53.505 15.050 1.00 18.72 125 LEU B O 1
ATOM 2739 N N . GLN B 1 129 ? 71.666 52.042 13.339 1.00 19.97 126 GLN B N 1
ATOM 2740 C CA . GLN B 1 129 ? 72.345 51.031 14.134 1.00 21.69 126 GLN B CA 1
ATOM 2741 C C . GLN B 1 129 ? 73.686 51.539 14.702 1.00 21.69 126 GLN B C 1
ATOM 2742 O O . GLN B 1 129 ? 74.069 51.182 15.819 1.00 22.18 126 GLN B O 1
ATOM 2748 N N . GLY B 1 130 ? 74.346 52.431 13.965 1.00 20.96 127 GLY B N 1
ATOM 2749 C CA . GLY B 1 130 ? 75.626 52.962 14.388 1.00 20.81 127 GLY B CA 1
ATOM 2750 C C . GLY B 1 130 ? 75.576 53.906 15.577 1.00 20.05 127 GLY B C 1
ATOM 2751 O O . GLY B 1 130 ? 76.626 54.243 16.138 1.00 20.33 127 GLY B O 1
ATOM 2752 N N . PHE B 1 131 ? 74.384 54.368 15.956 1.00 18.80 128 PHE B N 1
ATOM 2753 C CA . PHE B 1 131 ? 74.282 55.278 17.108 1.00 18.27 128 PHE B CA 1
ATOM 2754 C C . PHE B 1 131 ? 74.302 54.551 18.445 1.00 17.78 128 PHE B C 1
ATOM 2755 O O . PHE B 1 131 ? 74.581 55.164 19.482 1.00 17.52 128 PHE B O 1
ATOM 2763 N N . PHE B 1 132 ? 73.973 53.266 18.434 1.00 16.42 129 PHE B N 1
ATOM 2764 C CA . PHE B 1 132 ? 73.748 52.566 19.696 1.00 15.91 129 PHE B CA 1
ATOM 2765 C C . PHE B 1 132 ? 74.912 51.696 20.117 1.00 15.67 129 PHE B C 1
ATOM 2766 O O . PHE B 1 132 ? 75.393 50.834 19.354 1.00 16.55 129 PHE B O 1
ATOM 2774 N N . ASP B 1 133 ? 75.366 51.934 21.335 1.00 14.78 130 ASP B N 1
ATOM 2775 C CA . ASP B 1 133 ? 76.390 51.106 21.951 1.00 14.36 130 ASP B CA 1
ATOM 2776 C C . ASP B 1 133 ? 75.845 49.742 22.364 1.00 14.00 130 ASP B C 1
ATOM 2777 O O . ASP B 1 133 ? 76.544 48.723 22.252 1.00 12.12 130 ASP B O 1
ATOM 2782 N N . ILE B 1 134 ? 74.615 49.748 22.887 1.00 13.10 131 ILE B N 1
ATOM 2783 C CA . ILE B 1 134 ? 73.959 48.537 23.387 1.00 13.46 131 ILE B CA 1
ATOM 2784 C C . ILE B 1 134 ? 72.521 48.570 22.901 1.00 13.43 131 ILE B C 1
ATOM 2785 O O . ILE B 1 134 ? 71.876 49.625 22.965 1.00 14.07 131 ILE B O 1
ATOM 2790 N N . VAL B 1 135 ? 72.026 47.434 22.403 1.00 13.56 132 VAL B N 1
ATOM 2791 C CA . VAL B 1 135 ? 70.617 47.293 21.993 1.00 13.39 132 VAL B CA 1
ATOM 2792 C C . VAL B 1 135 ? 70.027 46.069 22.700 1.00 13.89 132 VAL B C 1
ATOM 2793 O O . VAL B 1 135 ? 70.601 44.955 22.627 1.00 13.47 132 VAL B O 1
ATOM 2797 N N . LEU B 1 136 ? 68.895 46.264 23.380 1.00 14.00 133 LEU B N 1
ATOM 2798 C CA . LEU B 1 136 ? 68.247 45.167 24.104 1.00 15.07 133 LEU B CA 1
ATOM 2799 C C . LEU B 1 136 ? 66.791 44.983 23.703 1.00 15.77 133 LEU B C 1
ATOM 2800 O O . LEU B 1 136 ? 66.067 45.961 23.509 1.00 15.71 133 LEU B O 1
ATOM 2805 N N . SER B 1 137 ? 66.374 43.721 23.602 1.00 16.17 134 SER B N 1
ATOM 2806 C CA . SER B 1 137 ? 64.964 43.391 23.362 1.00 17.07 134 SER B CA 1
ATOM 2807 C C . SER B 1 137 ? 64.349 42.768 24.618 1.00 17.27 134 SER B C 1
ATOM 2808 O O . SER B 1 137 ? 64.961 41.906 25.239 1.00 16.55 134 SER B O 1
ATOM 2811 N N . GLY B 1 138 ? 63.132 43.180 24.980 1.00 17.69 135 GLY B N 1
ATOM 2812 C CA . GLY B 1 138 ? 62.400 42.513 26.074 1.00 19.27 135 GLY B CA 1
ATOM 2813 C C . GLY B 1 138 ? 62.223 41.007 25.880 1.00 20.55 135 GLY B C 1
ATOM 2814 O O . GLY B 1 138 ? 62.021 40.266 26.854 1.00 20.97 135 GLY B O 1
ATOM 2815 N N . GLU B 1 139 ? 62.329 40.538 24.635 1.00 20.97 136 GLU B N 1
ATOM 2816 C CA A GLU B 1 139 ? 62.100 39.127 24.349 0.50 21.35 136 GLU B CA 1
ATOM 2817 C CA B GLU B 1 139 ? 62.119 39.129 24.333 0.50 22.18 136 GLU B CA 1
ATOM 2818 C C . GLU B 1 139 ? 63.234 38.223 24.859 1.00 22.46 136 GLU B C 1
ATOM 2819 O O . GLU B 1 139 ? 63.047 37.012 24.978 1.00 22.43 136 GLU B O 1
ATOM 2830 N N . GLU B 1 140 ? 64.394 38.799 25.180 1.00 22.89 137 GLU B N 1
ATOM 2831 C CA A GLU B 1 140 ? 65.429 37.950 25.778 0.50 23.72 137 GLU B CA 1
ATOM 2832 C CA B GLU B 1 140 ? 65.503 38.048 25.779 0.50 23.22 137 GLU B CA 1
ATOM 2833 C C . GLU B 1 140 ? 65.432 37.964 27.315 1.00 23.56 137 GLU B C 1
ATOM 2834 O O . GLU B 1 140 ? 66.327 37.401 27.952 1.00 24.34 137 GLU B O 1
ATOM 2845 N N . PHE B 1 141 ? 64.384 38.544 27.904 1.00 23.26 138 PHE B N 1
ATOM 2846 C CA . PHE B 1 141 ? 64.217 38.566 29.367 1.00 23.33 138 PHE B CA 1
ATOM 2847 C C . PHE B 1 141 ? 62.994 37.799 29.831 1.00 23.37 138 PHE B C 1
ATOM 2848 O O . PHE B 1 141 ? 61.938 37.858 29.190 1.00 23.32 138 PHE B O 1
ATOM 2856 N N . LYS B 1 142 ? 63.133 37.090 30.953 1.00 22.83 139 LYS B N 1
ATOM 2857 C CA . LYS B 1 142 ? 61.992 36.474 31.610 1.00 23.05 139 LYS B CA 1
ATOM 2858 C C . LYS B 1 142 ? 61.057 37.596 32.042 1.00 22.63 139 LYS B C 1
ATOM 2859 O O . LYS B 1 142 ? 59.836 37.482 31.9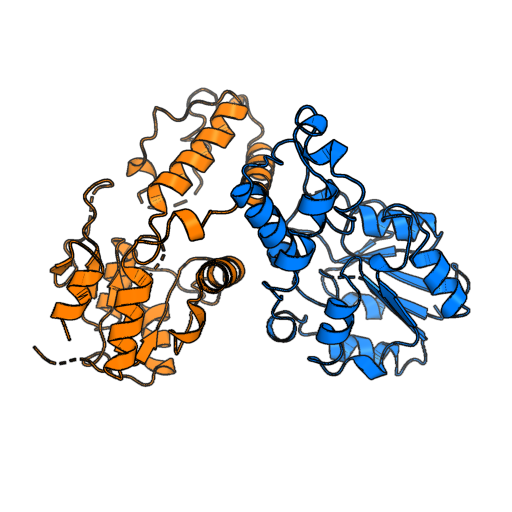18 1.00 22.37 139 LYS B O 1
ATOM 2861 N N . GLU B 1 143 ? 61.660 38.688 32.514 1.00 21.97 140 GLU B N 1
ATOM 2862 C CA . GLU B 1 143 ? 60.927 39.818 33.086 1.00 21.46 140 GLU B CA 1
ATOM 2863 C C . GLU B 1 143 ? 60.350 40.739 32.014 1.00 20.64 140 GLU B C 1
ATOM 2864 O O . GLU B 1 143 ? 60.909 40.840 30.905 1.00 20.38 140 GLU B O 1
ATOM 2870 N N . SER B 1 144 ? 59.220 41.374 32.331 1.00 18.77 141 SER B N 1
ATOM 2871 C CA . SER B 1 144 ? 58.647 42.426 31.492 1.00 18.44 141 SER B CA 1
ATOM 2872 C C . SER B 1 144 ? 58.440 43.698 32.308 1.00 17.24 141 SER B C 1
ATOM 2873 O O . SER B 1 144 ? 58.250 43.626 33.528 1.00 15.32 141 SER B O 1
ATOM 2876 N N . LYS B 1 145 ? 58.444 44.852 31.636 1.00 16.82 142 LYS B N 1
ATOM 2877 C CA . LYS B 1 145 ? 58.094 46.117 32.295 1.00 16.18 142 LYS B CA 1
ATOM 2878 C C . LYS B 1 145 ? 56.750 45.891 32.980 1.00 16.20 142 LYS B C 1
ATOM 2879 O O . LYS B 1 145 ? 55.873 45.217 32.416 1.00 15.99 142 LYS B O 1
ATOM 2885 N N . PRO B 1 146 ? 56.550 46.468 34.186 1.00 15.34 143 PRO B N 1
ATOM 2886 C CA . PRO B 1 146 ? 57.359 47.473 34.886 1.00 14.58 143 PRO B CA 1
ATOM 2887 C C . PRO B 1 146 ? 58.590 46.950 35.678 1.00 13.96 143 PRO B C 1
ATOM 2888 O O . PRO B 1 146 ? 59.233 47.731 36.396 1.00 13.41 143 PRO B O 1
ATOM 2892 N N . ASN B 1 147 ? 58.901 45.662 35.566 1.00 12.97 144 ASN B N 1
ATOM 2893 C CA . ASN B 1 147 ? 60.105 45.111 36.195 1.00 13.19 144 ASN B CA 1
ATOM 2894 C C . ASN B 1 147 ? 61.334 45.832 35.584 1.00 12.81 144 ASN B C 1
ATOM 2895 O O . ASN B 1 147 ? 61.378 46.054 34.356 1.00 12.20 144 ASN B O 1
ATOM 2900 N N . PRO B 1 148 ? 62.280 46.298 36.430 1.00 12.78 145 PRO B N 1
ATOM 2901 C CA . PRO B 1 148 ? 63.411 47.080 35.891 1.00 12.99 145 PRO B CA 1
ATOM 2902 C C . PRO B 1 148 ? 64.547 46.271 35.213 1.00 13.12 145 PRO B C 1
ATOM 2903 O O . PRO B 1 148 ? 65.551 46.882 34.817 1.00 13.48 145 PRO B O 1
ATOM 2907 N N . GLU B 1 149 ? 64.396 44.951 35.069 1.00 13.42 146 GLU B N 1
ATOM 2908 C CA . GLU B 1 149 ? 65.516 44.090 34.625 1.00 13.48 146 GLU B CA 1
ATOM 2909 C C . GLU B 1 149 ? 66.151 44.566 33.318 1.00 13.14 146 GLU B C 1
ATOM 2910 O O . GLU B 1 149 ? 67.379 44.621 33.220 1.00 13.40 146 GLU B O 1
ATOM 2916 N N . ILE B 1 150 ? 65.331 44.931 32.334 1.00 12.20 147 ILE B N 1
ATOM 2917 C CA . ILE B 1 150 ? 65.888 45.408 31.050 1.00 13.54 147 ILE B CA 1
ATOM 2918 C C . ILE B 1 150 ? 66.821 46.619 31.225 1.00 13.01 147 ILE B C 1
ATOM 2919 O O . ILE B 1 150 ? 67.884 46.714 30.601 1.00 12.93 147 ILE B O 1
ATOM 2924 N N . TYR B 1 151 ? 66.430 47.528 32.111 1.00 12.69 148 TYR B N 1
ATOM 2925 C CA . TYR B 1 151 ? 67.211 48.735 32.327 1.00 12.90 148 TYR B CA 1
ATOM 2926 C C . TYR B 1 151 ? 68.417 48.486 33.213 1.00 11.71 148 TYR B C 1
ATOM 2927 O O . TYR B 1 151 ? 69.475 49.070 32.997 1.00 12.28 148 TYR B O 1
ATOM 2936 N N . LEU B 1 152 ? 68.267 47.614 34.206 1.00 11.91 149 LEU B N 1
ATOM 2937 C CA . LEU B 1 152 ? 69.420 47.181 35.009 1.00 11.28 149 LEU B CA 1
ATOM 2938 C C . LEU B 1 152 ? 70.483 46.511 34.130 1.00 11.39 149 LEU B C 1
ATOM 2939 O O . LEU B 1 152 ? 71.691 46.724 34.320 1.00 11.32 149 LEU B O 1
ATOM 2944 N N . THR B 1 153 ? 70.021 45.715 33.168 1.00 11.86 150 THR B N 1
ATOM 2945 C CA . THR B 1 153 ? 70.929 45.059 32.215 1.00 12.10 150 THR B CA 1
ATOM 2946 C C . THR B 1 153 ? 71.603 46.111 31.331 1.00 11.56 150 THR B C 1
ATOM 2947 O O . THR B 1 153 ? 72.821 46.063 31.108 1.00 11.66 150 THR B O 1
ATOM 2951 N N . ALA B 1 154 ? 70.816 47.076 30.844 1.00 11.52 151 ALA B N 1
ATOM 2952 C CA . ALA B 1 154 ? 71.375 48.165 30.045 1.00 11.86 151 ALA B CA 1
ATOM 2953 C C . ALA B 1 154 ? 72.512 48.898 30.792 1.00 11.84 151 ALA B C 1
ATOM 2954 O O . ALA B 1 154 ? 73.602 49.131 30.231 1.00 10.51 151 ALA B O 1
ATOM 2956 N N . LEU B 1 155 ? 72.280 49.231 32.061 1.00 11.83 152 LEU B N 1
ATOM 2957 C CA . LEU B 1 155 ? 73.328 49.891 32.848 1.00 12.25 152 LEU B CA 1
ATOM 2958 C C . LEU B 1 155 ? 74.575 49.042 32.953 1.00 12.16 152 LEU B C 1
ATOM 2959 O O . LEU B 1 155 ? 75.694 49.552 32.821 1.00 12.30 152 LEU B O 1
ATOM 2964 N N . LYS B 1 156 ? 74.387 47.757 33.240 1.00 12.69 153 LYS B N 1
ATOM 2965 C CA . LYS B 1 156 ? 75.518 46.821 33.356 1.00 13.82 153 LYS B CA 1
ATOM 2966 C C . LYS B 1 156 ? 76.327 46.748 32.049 1.00 13.00 153 LYS B C 1
ATOM 2967 O O . LYS B 1 156 ? 77.563 46.852 32.063 1.00 12.77 153 LYS B O 1
ATOM 2973 N N . GLN B 1 157 ? 75.630 46.573 30.930 1.00 11.74 154 GLN B N 1
ATOM 2974 C CA . GLN B 1 157 ? 76.296 46.412 29.625 1.00 12.37 154 GLN B CA 1
ATOM 2975 C C . GLN B 1 157 ? 76.924 47.713 29.105 1.00 12.17 154 GLN B C 1
ATOM 2976 O O . GLN B 1 157 ? 77.963 47.680 28.420 1.00 12.78 154 GLN B O 1
ATOM 2982 N N . LEU B 1 158 ? 76.294 48.843 29.435 1.00 12.07 155 LEU B N 1
ATOM 2983 C CA . LEU B 1 158 ? 76.845 50.174 29.138 1.00 12.16 155 LEU B CA 1
ATOM 2984 C C . LEU B 1 158 ? 77.991 50.558 30.091 1.00 12.64 155 LEU B C 1
ATOM 2985 O O . LEU B 1 158 ? 78.746 51.501 29.817 1.00 13.39 155 LEU B O 1
ATOM 2990 N N . ASN B 1 159 ? 78.110 49.826 31.198 1.00 12.48 156 ASN B N 1
ATOM 2991 C CA . ASN B 1 159 ? 79.063 50.130 32.283 1.00 13.21 156 ASN B CA 1
ATOM 2992 C C . ASN B 1 159 ? 78.918 51.591 32.747 1.00 13.30 156 ASN B C 1
ATOM 2993 O O . ASN B 1 159 ? 79.894 52.352 32.808 1.00 12.16 156 ASN B O 1
ATOM 2998 N N . VAL B 1 160 ? 77.672 51.960 33.052 1.00 12.66 157 VAL B N 1
ATOM 2999 C CA A VAL B 1 160 ? 77.375 53.287 33.572 0.50 13.26 157 VAL B CA 1
ATOM 3000 C CA B VAL B 1 160 ? 77.337 53.296 33.546 0.50 13.15 157 VAL B CA 1
ATOM 3001 C C . VAL B 1 160 ? 76.564 53.176 34.862 1.00 13.74 157 VAL B C 1
ATOM 3002 O O . VAL B 1 160 ? 75.630 52.356 34.966 1.00 14.06 157 VAL B O 1
ATOM 3009 N N . GLN B 1 161 ? 76.947 53.975 35.861 1.00 13.77 158 GLN B N 1
ATOM 3010 C CA A GLN B 1 161 ? 76.239 54.055 37.141 0.50 14.10 158 GLN B CA 1
ATOM 3011 C CA B GLN B 1 161 ? 76.209 53.980 37.120 0.50 14.57 158 GLN B CA 1
ATOM 3012 C C . GLN B 1 161 ? 74.837 54.621 36.930 1.00 14.09 158 GLN B C 1
ATOM 3013 O O . GLN B 1 161 ? 74.659 55.533 36.117 1.00 13.47 158 GLN B O 1
ATOM 3024 N N . ALA B 1 162 ? 73.858 54.110 37.673 1.00 13.66 159 ALA B N 1
ATOM 3025 C CA . ALA B 1 162 ? 72.470 54.591 37.554 1.00 13.81 159 ALA B CA 1
ATOM 3026 C C . ALA B 1 162 ? 72.373 56.115 37.652 1.00 13.78 159 ALA B C 1
ATOM 3027 O O . ALA B 1 162 ? 71.656 56.737 36.879 1.00 13.04 159 ALA B O 1
ATOM 3029 N N . SER B 1 163 ? 73.150 56.708 38.567 1.00 13.51 160 SER B N 1
ATOM 3030 C CA . SER B 1 163 ? 73.126 58.160 38.804 1.00 14.08 160 SER B CA 1
ATOM 3031 C C . SER B 1 163 ? 73.620 58.997 37.602 1.00 14.29 160 SER B C 1
ATOM 3032 O O . SER B 1 163 ? 73.405 60.208 37.558 1.00 15.66 160 SER B O 1
ATOM 3035 N N . ARG B 1 164 ? 74.284 58.348 36.644 1.00 14.00 161 ARG B N 1
ATOM 3036 C CA . ARG B 1 164 ? 74.905 59.020 35.500 1.00 13.42 161 ARG B CA 1
ATOM 3037 C C . ARG B 1 164 ? 74.189 58.660 34.196 1.00 13.74 161 ARG B C 1
ATOM 3038 O O . ARG B 1 164 ? 74.673 58.962 33.097 1.00 13.44 161 ARG B O 1
ATOM 3046 N N . ALA B 1 165 ? 73.030 58.026 34.333 1.00 13.33 162 ALA B N 1
ATOM 3047 C CA . ALA B 1 165 ? 72.243 57.657 33.174 1.00 14.16 162 ALA B CA 1
ATOM 3048 C C . ALA B 1 165 ? 70.909 58.407 33.138 1.00 14.35 162 ALA B C 1
ATOM 3049 O O . ALA B 1 165 ? 70.418 58.938 34.148 1.00 13.73 162 ALA B O 1
ATOM 3051 N N . LEU B 1 166 ? 70.335 58.439 31.942 1.00 14.39 163 LEU B N 1
ATOM 3052 C CA A LEU B 1 166 ? 69.030 59.040 31.726 0.50 13.91 163 LEU B CA 1
ATOM 3053 C CA B LEU B 1 166 ? 69.026 59.051 31.710 0.50 14.16 163 LEU B CA 1
ATOM 3054 C C . LEU B 1 166 ? 68.241 58.078 30.856 1.00 13.72 163 LEU B C 1
ATOM 3055 O O . LEU B 1 166 ? 68.791 57.522 29.905 1.00 13.86 163 LEU B O 1
ATOM 3064 N N . ILE B 1 167 ? 66.974 57.859 31.191 1.00 12.89 164 ILE B N 1
ATOM 3065 C CA . ILE B 1 167 ? 66.108 56.998 30.360 1.00 12.91 164 ILE B CA 1
ATOM 3066 C C . ILE B 1 167 ? 65.017 57.862 29.744 1.00 12.70 164 ILE B C 1
ATOM 3067 O O . ILE B 1 167 ? 64.383 58.670 30.448 1.00 12.32 164 ILE B O 1
ATOM 3072 N N . ILE B 1 168 ? 64.799 57.700 28.436 1.00 12.85 165 IL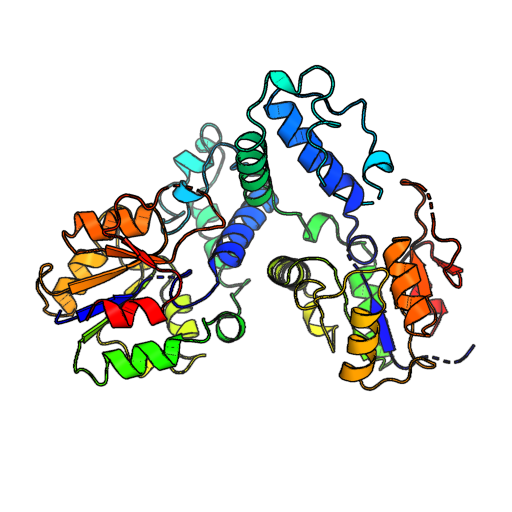E B N 1
ATOM 3073 C CA . ILE B 1 168 ? 63.710 58.400 27.751 1.00 12.57 165 ILE B CA 1
ATOM 3074 C C . ILE B 1 168 ? 62.610 57.389 27.411 1.00 12.94 165 ILE B C 1
ATOM 3075 O O . ILE B 1 168 ? 62.822 56.456 26.617 1.00 12.79 165 ILE B O 1
ATOM 3080 N N . GLU B 1 169 ? 61.446 57.570 28.033 1.00 13.20 166 GLU B N 1
ATOM 3081 C CA . GLU B 1 169 ? 60.349 56.604 27.941 1.00 12.94 166 GLU B CA 1
ATOM 3082 C C . GLU B 1 169 ? 59.020 57.229 27.504 1.00 14.11 166 GLU B C 1
ATOM 3083 O O . GLU B 1 169 ? 58.949 58.418 27.188 1.00 14.00 166 GLU B O 1
ATOM 3089 N N . ASP B 1 170 ? 57.961 56.412 27.458 1.00 14.33 167 ASP B N 1
ATOM 3090 C CA . ASP B 1 170 ? 56.622 56.941 27.205 1.00 14.88 167 ASP B CA 1
ATOM 3091 C C . ASP B 1 170 ? 55.517 56.285 28.063 1.00 15.18 167 ASP B C 1
ATOM 3092 O O . ASP B 1 170 ? 54.750 57.005 28.706 1.00 15.72 167 ASP B O 1
ATOM 3097 N N . SER B 1 171 ? 55.454 54.947 28.084 1.00 15.50 168 SER B N 1
ATOM 3098 C CA . SER B 1 171 ? 54.348 54.219 28.758 1.00 15.70 168 SER B CA 1
ATOM 3099 C C . SER B 1 171 ? 54.496 54.238 30.277 1.00 15.77 168 SER B C 1
ATOM 3100 O O . SER B 1 171 ? 55.612 54.412 30.803 1.00 15.53 168 SER B O 1
ATOM 3103 N N . GLU B 1 172 ? 53.371 54.062 30.974 1.00 14.73 169 GLU B N 1
ATOM 3104 C CA . GLU B 1 172 ? 53.364 53.981 32.429 1.00 15.45 169 GLU B CA 1
ATOM 3105 C C . GLU B 1 172 ? 54.266 52.854 32.936 1.00 15.07 169 GLU B C 1
ATOM 3106 O O . GLU B 1 172 ? 55.064 53.055 33.880 1.00 14.58 169 GLU B O 1
ATOM 3112 N N . LYS B 1 173 ? 54.172 51.686 32.309 1.00 14.28 170 LYS B N 1
ATOM 3113 C CA . LYS B 1 173 ? 54.990 50.547 32.756 1.00 15.04 170 LYS B CA 1
ATOM 3114 C C . LYS B 1 173 ? 56.464 50.755 32.422 1.00 13.62 170 LYS B C 1
ATOM 3115 O O . LYS B 1 173 ? 57.348 50.345 33.177 1.00 13.02 170 LYS B O 1
ATOM 3121 N N . GLY B 1 174 ? 56.733 51.400 31.290 1.00 13.66 171 GLY B N 1
ATOM 3122 C CA . GLY B 1 174 ? 58.125 51.701 30.908 1.00 12.97 171 GLY B CA 1
ATOM 3123 C C . GLY B 1 174 ? 58.800 52.699 31.845 1.00 13.40 171 GLY B C 1
ATOM 3124 O O . GLY B 1 174 ? 59.957 52.491 32.267 1.00 13.10 171 GLY B O 1
ATOM 3125 N N . ILE B 1 175 ? 58.093 53.782 32.174 1.00 12.85 172 ILE B N 1
ATOM 3126 C CA . ILE B 1 175 ? 58.573 54.762 33.165 1.00 12.76 172 ILE B CA 1
ATOM 3127 C C . ILE B 1 175 ? 58.859 54.081 34.513 1.00 12.85 172 ILE B C 1
ATOM 3128 O O . ILE B 1 175 ? 59.899 54.297 35.130 1.00 11.68 172 ILE B O 1
ATOM 3133 N N . ALA B 1 176 ? 57.925 53.235 34.941 1.00 12.67 173 ALA B N 1
ATOM 3134 C CA . ALA B 1 176 ? 58.061 52.523 36.201 1.00 13.17 173 ALA B CA 1
ATOM 3135 C C . ALA B 1 176 ? 59.314 51.638 36.218 1.00 13.09 173 ALA B C 1
ATOM 3136 O O . ALA B 1 176 ? 60.013 51.567 37.256 1.00 12.83 173 ALA B O 1
ATOM 3138 N N . ALA B 1 177 ? 59.587 50.972 35.091 1.00 12.52 174 ALA B N 1
ATOM 3139 C CA . ALA B 1 177 ? 60.766 50.103 34.951 1.00 12.77 174 ALA B CA 1
ATOM 3140 C C . ALA B 1 177 ? 62.064 50.930 35.106 1.00 12.88 174 ALA B C 1
ATOM 3141 O O . ALA B 1 177 ? 62.995 50.539 35.816 1.00 12.39 174 ALA B O 1
ATOM 3143 N N . GLY B 1 178 ? 62.096 52.091 34.471 1.00 12.93 175 GLY B N 1
ATOM 3144 C CA . GLY B 1 178 ? 63.286 52.959 34.519 1.00 12.98 175 GLY B CA 1
ATOM 3145 C C . GLY B 1 178 ? 63.551 53.472 35.921 1.00 13.25 175 GLY B C 1
ATOM 3146 O O . GLY B 1 178 ? 64.690 53.412 36.414 1.00 12.72 175 GLY B O 1
ATOM 3147 N N . VAL B 1 179 ? 62.491 53.942 36.579 1.00 12.94 176 VAL B N 1
ATOM 3148 C CA . VAL B 1 179 ? 62.591 54.478 37.934 1.00 13.92 176 VAL B CA 1
ATOM 3149 C C . VAL B 1 179 ? 63.008 53.397 38.948 1.00 13.69 176 VAL B C 1
ATOM 3150 O O . VAL B 1 179 ? 63.782 53.681 39.869 1.00 12.94 176 VAL B O 1
ATOM 3154 N N . ALA B 1 180 ? 62.501 52.172 38.773 1.00 12.85 177 ALA B N 1
ATOM 3155 C CA . ALA B 1 180 ? 62.884 51.054 39.651 1.00 12.82 177 ALA B CA 1
ATOM 3156 C C . ALA B 1 180 ? 64.313 50.570 39.399 1.00 13.14 177 ALA B C 1
ATOM 3157 O O . ALA B 1 180 ? 64.865 49.845 40.235 1.00 14.22 177 ALA B O 1
ATOM 3159 N N . ALA B 1 181 ? 64.903 50.951 38.259 1.00 12.34 178 ALA B N 1
ATOM 3160 C CA . ALA B 1 181 ? 66.356 50.780 38.035 1.00 13.37 178 ALA B CA 1
ATOM 3161 C C . ALA B 1 181 ? 67.194 51.883 38.712 1.00 13.43 178 ALA B C 1
ATOM 3162 O O . ALA B 1 181 ? 68.429 51.890 38.587 1.00 13.83 178 ALA B O 1
ATOM 3164 N N . ASP B 1 182 ? 66.513 52.811 39.401 1.00 13.14 179 ASP B N 1
ATOM 3165 C CA . ASP B 1 182 ? 67.143 53.916 40.146 1.00 13.87 179 ASP B CA 1
ATOM 3166 C C . ASP B 1 182 ? 67.746 54.955 39.182 1.00 13.03 179 ASP B C 1
ATOM 3167 O O . ASP B 1 182 ? 68.733 55.621 39.499 1.00 12.47 179 ASP B O 1
ATOM 3172 N N . VAL B 1 183 ? 67.122 55.079 38.010 1.00 12.34 180 VAL B N 1
ATOM 3173 C CA . VAL B 1 183 ? 67.557 56.000 36.956 1.00 12.36 180 VAL B CA 1
ATOM 3174 C C . VAL B 1 183 ? 66.525 57.120 36.767 1.00 12.29 180 VAL B C 1
ATOM 3175 O O . VAL B 1 183 ? 65.327 56.872 36.891 1.00 12.63 180 VAL B O 1
ATOM 3179 N N . GLU B 1 184 ? 66.995 58.347 36.487 1.00 11.48 181 GLU B N 1
ATOM 3180 C CA . GLU B 1 184 ? 66.105 59.465 36.170 1.00 12.63 181 GLU B CA 1
ATOM 3181 C C . GLU B 1 184 ? 65.422 59.199 34.840 1.00 11.96 181 GLU B C 1
ATOM 3182 O O . GLU B 1 184 ? 66.088 58.911 33.838 1.00 12.66 181 GLU B O 1
ATOM 3188 N N . VAL B 1 185 ? 64.095 59.295 34.841 1.00 12.89 182 VAL B N 1
ATOM 3189 C CA . VAL B 1 185 ? 63.295 59.036 33.622 1.00 13.14 182 VAL B CA 1
ATOM 3190 C C . VAL B 1 185 ? 62.562 60.310 33.175 1.00 12.97 182 VAL B C 1
ATOM 3191 O O . VAL B 1 185 ? 61.899 60.955 33.989 1.00 13.70 182 VAL B O 1
ATOM 3195 N N . TRP B 1 186 ? 62.703 60.679 31.905 1.00 13.71 183 TRP B N 1
ATOM 3196 C CA . TRP B 1 186 ? 61.862 61.705 31.279 1.00 14.37 183 TRP B CA 1
ATOM 3197 C C . TRP B 1 186 ? 60.997 61.026 30.225 1.00 14.86 183 TRP B C 1
ATOM 3198 O O . TRP B 1 186 ? 61.464 60.113 29.547 1.00 15.49 183 TRP B O 1
ATOM 3209 N N . ALA B 1 187 ? 59.733 61.433 30.125 1.00 14.76 184 ALA B N 1
ATOM 3210 C CA . ALA B 1 187 ? 58.812 60.804 29.189 1.00 14.57 184 ALA B CA 1
ATOM 3211 C C . ALA B 1 187 ? 58.436 61.749 28.054 1.00 14.45 184 ALA B C 1
ATOM 3212 O O . ALA B 1 187 ? 58.214 62.936 28.280 1.00 14.37 184 ALA B O 1
ATOM 3214 N N . ILE B 1 188 ? 58.384 61.216 26.834 1.00 14.72 185 ILE B N 1
ATOM 3215 C CA . ILE B 1 188 ? 57.808 61.945 25.700 1.00 15.58 185 ILE B CA 1
ATOM 3216 C C . ILE B 1 188 ? 56.323 62.137 25.997 1.00 15.37 185 ILE B C 1
ATOM 3217 O O . ILE B 1 188 ? 55.569 61.149 26.183 1.00 15.82 185 ILE B O 1
ATOM 3222 N N . ARG B 1 189 ? 55.905 63.399 26.072 1.00 15.84 186 ARG B N 1
ATOM 3223 C CA . ARG B 1 189 ? 54.557 63.711 26.540 1.00 16.52 186 ARG B CA 1
ATOM 3224 C C . ARG B 1 189 ? 53.502 63.090 25.632 1.00 16.98 186 ARG B C 1
ATOM 3225 O O . ARG B 1 189 ? 53.536 63.287 24.407 1.00 16.91 186 ARG B O 1
ATOM 3233 N N . ASP B 1 190 ? 52.579 62.331 26.229 1.00 17.41 187 ASP B N 1
ATOM 3234 C CA . ASP B 1 190 ? 51.466 61.731 25.487 1.00 18.25 187 ASP B CA 1
ATOM 3235 C C . ASP B 1 190 ? 50.223 62.622 25.556 1.00 18.50 187 ASP B C 1
ATOM 3236 O O . ASP B 1 190 ? 49.555 62.708 26.590 1.00 18.45 187 ASP B O 1
ATOM 3241 N N . ASN B 1 191 ? 49.911 63.256 24.432 1.00 19.10 188 ASN B N 1
ATOM 3242 C CA . ASN B 1 191 ? 48.754 64.152 24.334 1.00 20.47 188 ASN B CA 1
ATOM 3243 C C . ASN B 1 191 ? 47.521 63.489 23.723 1.00 20.49 188 ASN B C 1
ATOM 3244 O O . ASN B 1 191 ? 46.491 64.155 23.504 1.00 21.09 188 ASN B O 1
ATOM 3249 N N . GLU B 1 192 ? 47.604 62.181 23.464 1.00 20.24 189 GLU B N 1
ATOM 3250 C CA A GLU B 1 192 ? 46.580 61.485 22.679 0.50 20.14 189 GLU B CA 1
ATOM 3251 C CA B GLU B 1 192 ? 46.559 61.503 22.699 0.50 20.31 189 GLU B CA 1
ATOM 3252 C C . GLU B 1 192 ? 45.939 60.281 23.374 1.00 19.93 189 GLU B C 1
ATOM 3253 O O . GLU B 1 192 ? 44.735 60.076 23.278 1.00 19.33 189 GLU B O 1
ATOM 3264 N N . PHE B 1 193 ? 46.740 59.477 24.072 1.00 19.14 190 PHE B N 1
ATOM 3265 C CA . PHE B 1 193 ? 46.213 58.186 24.549 1.00 18.29 190 PHE B CA 1
ATOM 3266 C C . PHE B 1 193 ? 45.916 58.023 26.048 1.00 18.14 190 PHE B C 1
ATOM 3267 O O . PHE B 1 193 ? 45.539 56.933 26.486 1.00 17.53 190 PHE B O 1
ATOM 3275 N N . GLY B 1 194 ? 46.060 59.101 26.815 1.00 18.13 191 GLY B N 1
ATOM 3276 C CA . GLY B 1 194 ? 45.819 59.057 28.263 1.00 18.04 191 GLY B CA 1
ATOM 3277 C C . GLY B 1 194 ? 46.825 58.240 29.077 1.00 17.70 191 GLY B C 1
ATOM 3278 O O . GLY B 1 194 ? 46.493 57.782 30.175 1.00 17.95 191 GLY B O 1
ATOM 3287 N N . ASP B 1 196 ? 49.402 57.333 31.715 1.00 18.34 193 ASP B N 1
ATOM 3288 C CA . ASP B 1 196 ? 49.730 57.978 32.981 1.00 17.88 193 ASP B CA 1
ATOM 3289 C C . ASP B 1 196 ? 51.250 58.110 33.100 1.00 17.18 193 ASP B C 1
ATOM 3290 O O . ASP B 1 196 ? 51.956 57.131 33.380 1.00 16.36 193 ASP B O 1
ATOM 3295 N N . GLN B 1 197 ? 51.739 59.328 32.924 1.00 16.84 194 GLN B N 1
ATOM 3296 C CA . GLN B 1 197 ? 53.189 59.571 32.943 1.00 17.23 194 GLN B CA 1
ATOM 3297 C C . GLN B 1 197 ? 53.659 60.350 34.181 1.00 17.62 194 GLN B C 1
ATOM 3298 O O . GLN B 1 197 ? 54.758 60.928 34.204 1.00 17.32 194 GLN B O 1
ATOM 3304 N N . SER B 1 198 ? 52.842 60.327 35.232 1.00 17.96 195 SER B N 1
ATOM 3305 C CA . SER B 1 198 ? 53.097 61.155 36.418 1.00 17.91 195 SER B CA 1
ATOM 3306 C C . SER B 1 198 ? 54.351 60.753 37.211 1.00 17.84 195 SER B C 1
ATOM 3307 O O . SER B 1 198 ? 54.908 61.569 37.945 1.00 17.84 195 SER B O 1
ATOM 3310 N N . ALA B 1 199 ? 54.806 59.514 37.043 1.00 16.73 196 ALA B N 1
ATOM 3311 C CA . ALA B 1 199 ? 55.985 59.035 37.747 1.00 16.96 196 ALA B CA 1
ATOM 3312 C C . ALA B 1 199 ? 57.297 59.561 37.137 1.00 16.69 196 ALA B C 1
ATOM 3313 O O . ALA B 1 199 ? 58.346 59.492 37.780 1.00 17.29 196 ALA B O 1
ATOM 3315 N N . ALA B 1 200 ? 57.252 60.056 35.896 1.00 15.94 197 ALA B N 1
ATOM 3316 C CA . ALA B 1 200 ? 58.471 60.581 35.253 1.00 15.45 197 ALA B CA 1
ATOM 3317 C C . ALA B 1 200 ? 59.005 61.808 35.996 1.00 15.18 197 ALA B C 1
ATOM 3318 O O . ALA B 1 200 ? 58.228 62.533 36.639 1.00 14.72 197 ALA B O 1
ATOM 3320 N N . LYS B 1 201 ? 60.321 62.041 35.929 1.00 15.07 198 LYS B N 1
ATOM 3321 C CA . LYS B 1 201 ? 60.919 63.264 36.496 1.00 15.52 198 LYS B CA 1
ATOM 3322 C C . LYS B 1 201 ? 60.306 64.497 35.822 1.00 15.15 198 LYS B C 1
ATOM 3323 O O . LYS B 1 201 ? 60.035 65.534 36.459 1.00 14.19 198 LYS B O 1
ATOM 3329 N N . GLY B 1 202 ? 60.067 64.369 34.526 1.00 15.20 199 GLY B N 1
ATOM 3330 C CA . GLY B 1 202 ? 59.437 65.427 33.744 1.00 15.24 199 GLY B CA 1
ATOM 3331 C C . GLY B 1 202 ? 58.990 64.931 32.384 1.00 15.33 199 GLY B C 1
ATOM 3332 O O . GLY B 1 202 ? 59.306 63.798 32.001 1.00 15.48 199 GLY B O 1
ATOM 3333 N N . LEU B 1 203 ? 58.296 65.796 31.642 1.00 14.78 200 LEU B N 1
ATOM 3334 C CA . LEU B 1 203 ? 57.739 65.426 30.343 1.00 15.33 200 LEU B CA 1
ATOM 3335 C C . LEU B 1 203 ? 58.381 66.279 29.263 1.00 16.30 200 LEU B C 1
ATOM 3336 O O . LEU B 1 203 ? 58.659 67.451 29.494 1.00 16.88 200 LEU B O 1
ATOM 3341 N N . LEU B 1 204 ? 58.608 65.682 28.100 1.00 16.09 201 LEU B N 1
ATOM 3342 C CA . LEU B 1 204 ? 59.264 66.344 26.974 1.00 16.16 201 LEU B CA 1
ATOM 3343 C C . LEU B 1 204 ? 58.298 66.479 25.812 1.00 16.37 201 LEU B C 1
ATOM 3344 O O . LEU B 1 204 ? 57.595 65.536 25.471 1.00 15.89 201 LEU B O 1
ATOM 3349 N N . ASP B 1 205 ? 58.271 67.653 25.197 1.00 17.36 202 ASP B N 1
ATOM 3350 C CA . ASP B 1 205 ? 57.393 67.864 24.039 1.00 18.28 202 ASP B CA 1
ATOM 3351 C C . ASP B 1 205 ? 57.853 67.063 22.830 1.00 18.24 202 ASP B C 1
ATOM 3352 O O . ASP B 1 205 ? 57.019 66.580 22.053 1.00 19.00 202 ASP B O 1
ATOM 3357 N N . SER B 1 206 ? 59.169 66.913 22.676 1.00 17.32 203 SER B N 1
ATOM 3358 C CA . SER B 1 206 ? 59.750 66.124 21.586 1.00 16.19 203 SER B CA 1
ATOM 3359 C C . SER B 1 206 ? 61.132 65.627 21.994 1.00 16.30 203 SER B C 1
ATOM 3360 O O . SER B 1 206 ? 61.662 66.029 23.037 1.00 16.18 203 SER B O 1
ATOM 3363 N N . LEU B 1 207 ? 61.712 64.754 21.172 1.00 16.05 204 LEU B N 1
ATOM 3364 C CA . LEU B 1 207 ? 63.054 64.231 21.411 1.00 16.55 204 LEU B CA 1
ATOM 3365 C C . LEU B 1 207 ? 64.095 65.346 21.448 1.00 15.73 204 LEU B C 1
ATOM 3366 O O . LEU B 1 207 ? 65.124 65.233 22.130 1.00 14.43 204 LEU B O 1
ATOM 3371 N N . THR B 1 208 ? 63.834 66.428 20.714 1.00 14.91 205 THR B N 1
ATOM 3372 C CA . THR B 1 208 ? 64.767 67.555 20.699 1.00 14.67 205 THR B CA 1
ATOM 3373 C C . THR B 1 208 ? 65.004 68.109 22.115 1.00 14.78 205 THR B C 1
ATOM 3374 O O . THR B 1 208 ? 66.098 68.566 22.431 1.00 13.93 205 THR B O 1
ATOM 3378 N N . ASP B 1 209 ? 63.991 67.997 22.972 1.00 14.84 206 ASP B N 1
ATOM 3379 C CA . ASP B 1 209 ? 64.091 68.500 24.346 1.00 14.95 206 ASP B CA 1
ATOM 3380 C C . ASP B 1 209 ? 65.069 67.717 25.228 1.00 14.61 206 ASP B C 1
ATOM 3381 O O . ASP B 1 209 ? 65.577 68.254 26.215 1.00 14.08 206 ASP B O 1
ATOM 3386 N N . VAL B 1 210 ? 65.362 66.474 24.844 1.00 14.66 207 VAL B N 1
ATOM 3387 C CA . VAL B 1 210 ? 66.381 65.658 25.525 1.00 14.78 207 VAL B CA 1
ATOM 3388 C C . VAL B 1 210 ? 67.745 66.375 25.551 1.00 15.11 207 VAL B C 1
ATOM 3389 O O . VAL B 1 210 ? 68.519 66.246 26.504 1.00 14.86 207 VAL B O 1
ATOM 3393 N N . LEU B 1 211 ? 68.029 67.132 24.496 1.00 15.37 208 LEU B N 1
ATOM 3394 C CA . LEU B 1 211 ? 69.307 67.848 24.386 1.00 16.48 208 LEU B CA 1
ATOM 3395 C C . LEU B 1 211 ? 69.475 68.883 25.509 1.00 16.56 208 LEU B C 1
ATOM 3396 O O . LEU B 1 211 ? 70.593 69.218 25.905 1.00 16.25 208 LEU B O 1
ATOM 3401 N N . ASP B 1 212 ? 68.359 69.337 26.064 1.00 17.36 209 ASP B N 1
ATOM 3402 C CA . ASP B 1 212 ? 68.397 70.312 27.160 1.00 18.72 209 ASP B CA 1
ATOM 3403 C C . ASP B 1 212 ? 68.727 69.698 28.523 1.00 19.12 209 ASP B C 1
ATOM 3404 O O . ASP B 1 212 ? 68.967 70.435 29.493 1.00 19.32 209 ASP B O 1
ATOM 3409 N N . LEU B 1 213 ? 68.755 68.364 28.586 1.00 18.99 210 LEU B N 1
ATOM 3410 C CA . LEU B 1 213 ? 69.072 67.628 29.817 1.00 19.98 210 LEU B CA 1
ATOM 3411 C C . LEU B 1 213 ? 70.558 67.254 29.973 1.00 21.06 210 LEU B C 1
ATOM 3412 O O . LEU B 1 213 ? 70.969 66.704 31.016 1.00 21.35 210 LEU B O 1
ATOM 3417 N N . ILE B 1 214 ? 71.348 67.544 28.943 1.00 21.33 211 ILE B N 1
ATOM 3418 C CA . ILE B 1 214 ? 72.764 67.181 28.920 1.00 22.55 211 ILE B CA 1
ATOM 3419 C C . ILE B 1 214 ? 73.612 68.378 28.521 1.00 24.03 211 ILE B C 1
ATOM 3420 O O . ILE B 1 214 ? 74.843 68.299 28.523 1.00 25.30 211 ILE B O 1
#